Protein AF-A0A524IG02-F1 (afdb_monomer)

pLDDT: mean 80.08, std 17.56, range [27.5, 97.19]

Radius of gyration: 42.96 Å; Cα contacts (8 Å, |Δi|>4): 1198; chains: 1; bounding box: 116×84×116 Å

Nearest PDB structures (foldseek):
  4kkt-assembly4_D  TM=7.869E-01  e=1.785E-22  Borreliella burgdorferi B31
  4kkt-assembly1_A  TM=7.632E-01  e=1.785E-22  Borreliella burgdorferi B31
  4kkt-assembly3_C  TM=7.992E-01  e=8.407E-22  Borreliella burgdorferi B31
  4kkt-assembly2_B  TM=7.725E-01  e=1.578E-21  Borreliella burgdorferi B31
  4kks-assembly1_A  TM=6.791E-01  e=2.386E-22  Borreliella burgdorferi B31

Secondary structure (DSSP, 8-state):
--SHHHHHHHHHHHHHHHHHHHHHHTS-S------------------------------PPPHHHHHHHHHTS-HHHHHHHHTS-HHHHHHHHHHHHHHTT--TT--PEEEEEEE-EEEEEEEEEEEEEEEEES-EEEEE-SS-EEEEEE---TT-EE-TT-EEEEEE--BTTB----EEEE-SSSEEEEEE---TT-EE-TT-EEEEEE-GGGEEEEEEEEGGGGGG--TT-EEEEEETTEEEEEEEEEEEEEEEEEETTTTEEEEEEEESS--TTS-TT-EEEEEEEEEEEEEEEEEEGGG-EEETTEEEEEEE-TTSEEEEEEEEEEEEETTEEEEEES--TT-EEEEESGGG--TTEEEEEEEEEPP----S-PPPP-----------EEEEEEEEEEEESSEEEEE-SS-EEEEEE---TT-EE-TT-EEEEEE-PPTTS---EEEEE-SSSEEEEE----TT-EE-TT-EEEEEEPTT-EEEEEEEEGGGGGG--TT-EEEEEETTEEEEEEEEEEEEE-SS-BTTTTEEEEEEEESS--TT--TT-EEEEEEEEEE-

Structure (mmCIF, N/CA/C/O backbone):
data_AF-A0A524IG02-F1
#
_entry.id   AF-A0A524IG02-F1
#
loop_
_atom_site.group_PDB
_atom_site.id
_atom_site.type_symbol
_atom_site.label_atom_id
_atom_site.label_alt_id
_atom_site.label_comp_id
_atom_site.label_asym_id
_atom_site.label_entity_id
_atom_site.label_seq_id
_atom_site.pdbx_PDB_ins_code
_atom_site.Cartn_x
_atom_site.Cartn_y
_atom_site.Cartn_z
_atom_site.occupancy
_atom_site.B_iso_or_equiv
_atom_site.auth_seq_id
_atom_site.auth_comp_id
_atom_site.auth_asym_id
_atom_site.auth_atom_id
_atom_site.pdbx_PDB_model_num
ATOM 1 N N . MET A 1 1 ? -34.977 -57.320 29.137 1.00 54.84 1 MET A N 1
ATOM 2 C CA . MET A 1 1 ? -34.868 -56.283 28.085 1.00 54.84 1 MET A CA 1
ATOM 3 C C . MET A 1 1 ? -36.194 -55.590 27.698 1.00 54.84 1 MET A C 1
ATOM 5 O O . MET A 1 1 ? -36.155 -54.731 26.836 1.00 54.84 1 MET A O 1
ATOM 9 N N . ASN A 1 2 ? -37.345 -55.853 28.354 1.00 52.81 2 ASN A N 1
ATOM 10 C CA . ASN A 1 2 ? -38.668 -55.323 27.931 1.00 52.81 2 ASN A CA 1
ATOM 11 C C . ASN A 1 2 ? -39.308 -54.227 28.821 1.00 52.81 2 ASN A C 1
ATOM 13 O O . ASN A 1 2 ? -40.378 -53.728 28.482 1.00 52.81 2 ASN A O 1
ATOM 17 N N . LYS A 1 3 ? -38.699 -53.829 29.952 1.00 51.84 3 LYS A N 1
ATOM 18 C CA . LYS A 1 3 ? -39.249 -52.766 30.830 1.00 51.84 3 LYS A CA 1
ATOM 19 C C . LYS A 1 3 ? -38.700 -51.365 30.525 1.00 51.84 3 LYS A C 1
ATOM 21 O O . LYS A 1 3 ? -39.456 -50.405 30.579 1.00 51.84 3 LYS A O 1
ATOM 26 N N . VAL A 1 4 ? -37.431 -51.254 30.130 1.00 56.94 4 VAL A N 1
ATOM 27 C CA . VAL A 1 4 ? -36.786 -49.961 29.819 1.00 56.94 4 VAL A CA 1
ATOM 28 C C . VAL A 1 4 ? -37.304 -49.379 28.497 1.00 56.94 4 VAL A C 1
ATOM 30 O O . VAL A 1 4 ? -37.600 -48.193 28.422 1.00 56.94 4 VAL A O 1
ATOM 33 N N . ILE A 1 5 ? -37.542 -50.230 27.493 1.00 57.06 5 ILE A N 1
ATOM 34 C CA . ILE A 1 5 ? -38.122 -49.818 26.204 1.00 57.06 5 ILE A CA 1
ATOM 35 C C . ILE A 1 5 ? -39.575 -49.343 26.379 1.00 57.06 5 ILE A C 1
ATOM 37 O O . ILE A 1 5 ? -39.963 -48.350 25.775 1.00 57.06 5 ILE A O 1
ATOM 41 N N . LYS A 1 6 ? -40.361 -49.968 27.272 1.00 48.19 6 LYS A N 1
ATOM 42 C CA . LYS A 1 6 ? -41.717 -49.491 27.588 1.00 48.19 6 LYS A CA 1
ATOM 43 C C . LYS A 1 6 ? -41.705 -48.093 28.211 1.00 48.19 6 LYS A C 1
ATOM 45 O O . LYS A 1 6 ? -42.504 -47.274 27.798 1.00 48.19 6 LYS A O 1
ATOM 50 N N . ILE A 1 7 ? -40.788 -47.785 29.130 1.00 53.97 7 ILE A N 1
ATOM 51 C CA . ILE A 1 7 ? -40.727 -46.464 29.789 1.00 53.97 7 ILE A CA 1
ATOM 52 C C . ILE A 1 7 ? -40.320 -45.354 28.804 1.00 53.97 7 ILE A C 1
ATOM 54 O O . ILE A 1 7 ? -40.906 -44.274 28.827 1.00 53.97 7 ILE A O 1
ATOM 58 N N . ILE A 1 8 ? -39.375 -45.631 27.899 1.00 53.78 8 ILE A N 1
ATOM 59 C CA . ILE A 1 8 ? -38.921 -44.660 26.889 1.00 53.78 8 ILE A CA 1
ATOM 60 C C . ILE A 1 8 ? -40.020 -44.395 25.845 1.00 53.78 8 ILE A C 1
ATOM 62 O O . ILE A 1 8 ? -40.235 -43.248 25.457 1.00 53.78 8 ILE A O 1
ATOM 66 N N . VAL A 1 9 ? -40.772 -45.426 25.443 1.00 52.00 9 VAL A N 1
ATOM 67 C CA . VAL A 1 9 ? -41.886 -45.274 24.493 1.00 52.00 9 VAL A CA 1
ATOM 68 C C . VAL A 1 9 ? -43.066 -44.524 25.125 1.00 52.00 9 VAL A C 1
ATOM 70 O O . VAL A 1 9 ? -43.644 -43.665 24.464 1.00 52.00 9 VAL A O 1
ATOM 73 N N . THR A 1 10 ? -43.391 -44.748 26.405 1.00 46.41 10 THR A N 1
ATOM 74 C CA . THR A 1 10 ? -44.465 -43.991 27.079 1.00 46.41 10 THR A CA 1
ATOM 75 C C . THR A 1 10 ? -44.081 -42.525 27.317 1.00 46.41 10 THR A C 1
ATOM 77 O O . THR A 1 10 ? -44.927 -41.648 27.168 1.00 46.41 10 THR A O 1
ATOM 80 N N . ALA A 1 11 ? -42.809 -42.227 27.614 1.00 41.47 11 ALA A N 1
ATOM 81 C CA . ALA A 1 11 ? -42.331 -40.850 27.779 1.00 41.47 11 ALA A CA 1
ATOM 82 C C . ALA A 1 11 ? -42.350 -40.051 26.458 1.00 41.47 11 ALA A C 1
ATOM 84 O O . ALA A 1 11 ? -42.726 -38.878 26.452 1.00 41.47 11 ALA A O 1
ATOM 85 N N . ALA A 1 12 ? -42.029 -40.691 25.327 1.00 46.38 12 ALA A N 1
ATOM 86 C CA . ALA A 1 12 ? -42.098 -40.065 24.004 1.00 46.38 12 ALA A CA 1
ATOM 87 C C . ALA A 1 12 ? -43.545 -39.783 23.548 1.00 46.38 12 ALA A C 1
ATOM 89 O O . ALA A 1 12 ? -43.807 -38.771 22.897 1.00 46.38 12 ALA A O 1
ATOM 90 N N . LEU A 1 13 ? -44.501 -40.637 23.933 1.00 42.88 13 LEU A N 1
ATOM 91 C CA . LEU A 1 13 ? -45.917 -40.494 23.570 1.00 42.88 13 LEU A CA 1
ATOM 92 C C . LEU A 1 13 ? -46.615 -39.374 24.361 1.00 42.88 13 LEU A C 1
ATOM 94 O O . LEU A 1 13 ? -47.456 -38.664 23.813 1.00 42.88 13 LEU A O 1
ATOM 98 N N . VAL A 1 14 ? -46.214 -39.155 25.619 1.00 43.94 14 VAL A N 1
ATOM 99 C CA . VAL A 1 14 ? -46.712 -38.044 26.452 1.00 43.94 14 VAL 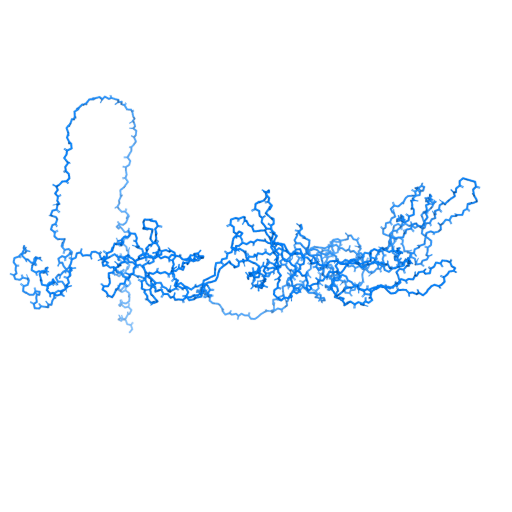A CA 1
ATOM 100 C C . VAL A 1 14 ? -46.130 -36.701 25.994 1.00 43.94 14 VAL A C 1
ATOM 102 O O . VAL A 1 14 ? -46.861 -35.716 25.924 1.00 43.94 14 VAL A O 1
ATOM 105 N N . ALA A 1 15 ? -44.856 -36.657 25.586 1.00 42.50 15 ALA A N 1
ATOM 106 C CA . ALA A 1 15 ? -44.241 -35.444 25.038 1.00 42.50 15 ALA A CA 1
ATOM 107 C C . ALA A 1 15 ? -44.858 -35.022 23.687 1.00 42.50 15 ALA A C 1
ATOM 109 O O . ALA A 1 15 ? -45.062 -33.832 23.445 1.00 42.50 15 ALA A O 1
ATOM 110 N N . GLY A 1 16 ? -45.226 -35.986 22.834 1.00 42.34 16 GLY A N 1
ATOM 111 C CA . GLY A 1 16 ? -45.920 -35.720 21.569 1.00 42.34 16 GLY A CA 1
ATOM 112 C C . GLY A 1 16 ? -47.349 -35.190 21.745 1.00 42.34 16 GLY A C 1
ATOM 113 O O . GLY A 1 16 ? -47.775 -34.317 20.991 1.00 42.34 16 GLY A O 1
ATOM 114 N N . LEU A 1 17 ? -48.075 -35.654 22.770 1.00 41.69 17 LEU A N 1
ATOM 115 C CA . LEU A 1 17 ? -49.445 -35.207 23.050 1.00 41.69 17 LEU A CA 1
ATOM 116 C C . LEU A 1 17 ? -49.491 -33.758 23.576 1.00 41.69 17 LEU A C 1
ATOM 118 O O . LEU A 1 17 ? -50.403 -33.006 23.241 1.00 41.69 17 LEU A O 1
ATOM 122 N N . VAL A 1 18 ? -48.478 -33.349 24.349 1.00 41.75 18 VAL A N 1
ATOM 123 C CA . VAL A 1 18 ? -48.339 -31.974 24.866 1.00 41.75 18 VAL A CA 1
ATOM 124 C C . VAL A 1 18 ? -47.966 -30.993 23.749 1.00 41.75 18 VAL A C 1
ATOM 126 O O . VAL A 1 18 ? -48.476 -29.875 23.723 1.00 41.75 18 VAL A O 1
ATOM 129 N N . LEU A 1 19 ? -47.155 -31.420 22.773 1.00 43.25 19 LEU A N 1
ATOM 130 C CA . LEU A 1 19 ? -46.816 -30.589 21.615 1.00 43.25 19 LEU A CA 1
ATOM 131 C C . LEU A 1 19 ? -48.013 -30.398 20.662 1.00 43.25 19 LEU A C 1
ATOM 133 O O . LEU A 1 19 ? -48.190 -29.316 20.105 1.00 43.25 19 LEU A O 1
ATOM 137 N N . LEU A 1 20 ? -48.869 -31.418 20.517 1.00 39.84 20 LEU A N 1
ATOM 138 C CA . LEU A 1 20 ? -50.079 -31.345 19.691 1.00 39.84 20 LEU A CA 1
ATOM 139 C C . LEU A 1 20 ? -51.137 -30.402 20.300 1.00 39.84 20 LEU A C 1
ATOM 141 O O . LEU A 1 20 ? -51.817 -29.688 19.566 1.00 39.84 20 LEU A O 1
ATOM 145 N N . LEU A 1 21 ? -51.243 -30.342 21.634 1.00 37.69 21 LEU A N 1
ATOM 146 C CA . LEU A 1 21 ? -52.198 -29.468 22.330 1.00 37.69 21 LEU A CA 1
ATOM 147 C C . LEU A 1 21 ? -51.840 -27.974 22.198 1.00 37.69 21 LEU A C 1
ATOM 149 O O . LEU A 1 21 ? -52.728 -27.129 22.103 1.00 37.69 21 LEU A O 1
ATOM 153 N N . ILE A 1 22 ? -50.543 -27.648 22.139 1.00 44.50 22 ILE A N 1
ATOM 154 C CA . ILE A 1 22 ? -50.043 -26.268 21.997 1.00 44.50 22 ILE A CA 1
ATOM 155 C C . ILE A 1 22 ? -50.264 -25.738 20.570 1.00 44.50 22 ILE A C 1
ATOM 157 O O . ILE A 1 22 ? -50.596 -24.567 20.395 1.00 44.50 22 ILE A O 1
ATOM 161 N N . VAL A 1 23 ? -50.170 -26.599 19.550 1.00 43.31 23 VAL A N 1
ATOM 162 C CA . VAL A 1 23 ? -50.431 -26.218 18.147 1.00 43.31 23 VAL A CA 1
ATOM 163 C C . VAL A 1 23 ? -51.931 -26.032 17.875 1.00 43.31 23 VAL A C 1
ATOM 165 O O . VAL A 1 23 ? -52.312 -25.155 17.103 1.00 43.31 23 VAL A O 1
ATOM 168 N N . VAL A 1 24 ? -52.805 -26.787 18.550 1.00 40.56 24 VAL A N 1
ATOM 169 C CA . VAL A 1 24 ? -54.268 -26.636 18.418 1.00 40.56 24 VAL A CA 1
ATOM 170 C C . VAL A 1 24 ? -54.777 -25.342 19.076 1.00 40.56 24 VAL A C 1
ATOM 172 O O . VAL A 1 24 ? -55.717 -24.733 18.568 1.00 40.56 24 VAL A O 1
ATOM 175 N N . LEU A 1 25 ? -54.121 -24.861 20.139 1.00 39.50 25 LEU A N 1
ATOM 176 C CA . LEU A 1 25 ? -54.490 -23.614 20.827 1.00 39.50 25 LEU A CA 1
ATOM 177 C C . LEU A 1 25 ? -54.057 -22.333 20.092 1.00 39.50 25 LEU A C 1
ATOM 179 O O . LEU A 1 25 ? -54.632 -21.279 20.343 1.00 39.50 25 LEU A O 1
ATOM 183 N N . GLN A 1 26 ? -53.104 -22.405 19.157 1.00 42.31 26 GLN A N 1
ATOM 184 C CA . GLN A 1 26 ? -52.695 -21.242 18.353 1.00 42.31 26 GLN A CA 1
ATOM 185 C C . GLN A 1 26 ? -53.489 -21.071 17.045 1.00 42.31 26 GLN A C 1
ATOM 187 O O . GLN A 1 26 ? -53.363 -20.033 16.401 1.00 42.31 26 GLN A O 1
ATOM 192 N N . ASN A 1 27 ? -54.340 -22.037 16.670 1.00 39.91 27 ASN A N 1
ATOM 193 C CA . ASN A 1 27 ? -55.064 -22.038 15.389 1.00 39.91 27 ASN A CA 1
ATOM 194 C C . ASN A 1 27 ? -56.574 -21.731 15.479 1.00 39.91 27 ASN A C 1
ATOM 196 O O . ASN A 1 27 ? -57.254 -21.740 14.453 1.00 39.91 27 ASN A O 1
ATOM 200 N N . PHE A 1 28 ? -57.115 -21.414 16.662 1.00 38.50 28 PHE A N 1
ATOM 201 C CA . PHE A 1 28 ? -58.506 -20.966 16.823 1.00 38.50 28 PHE A CA 1
ATOM 202 C C . PHE A 1 28 ? -58.568 -19.520 17.328 1.00 38.50 28 PHE A C 1
ATOM 204 O O . PHE A 1 28 ? -58.472 -19.251 18.520 1.00 38.50 28 PHE A O 1
ATOM 211 N N . GLY A 1 29 ? -58.740 -18.590 16.383 1.00 30.97 29 GLY A N 1
ATOM 212 C CA . GLY A 1 29 ? -58.821 -17.149 16.642 1.00 30.97 29 GLY A CA 1
ATOM 213 C C . GLY A 1 29 ? -59.316 -16.295 15.465 1.00 30.97 29 GLY A C 1
ATOM 214 O O . GLY A 1 29 ? -58.802 -15.207 15.270 1.00 30.97 29 GLY A O 1
ATOM 215 N N . ILE A 1 30 ? -60.307 -16.810 14.720 1.00 33.66 30 ILE A N 1
ATOM 216 C CA . ILE A 1 30 ? -61.397 -16.108 13.995 1.00 33.66 30 ILE A CA 1
ATOM 217 C C . ILE A 1 30 ? -61.074 -15.252 12.739 1.00 33.66 30 ILE A C 1
ATOM 219 O O . ILE A 1 30 ? -60.432 -14.209 12.780 1.00 33.66 30 ILE A O 1
ATOM 223 N N . VAL A 1 31 ? -61.692 -15.676 11.624 1.00 29.69 31 VAL A N 1
ATOM 224 C CA . VAL A 1 31 ? -61.914 -14.975 10.342 1.00 29.69 31 VAL A CA 1
ATOM 225 C C . VAL A 1 31 ? -63.370 -14.479 10.260 1.00 29.69 31 VAL A C 1
ATOM 227 O O . VAL A 1 31 ? -64.271 -15.200 10.682 1.00 29.69 31 VAL A O 1
ATOM 230 N N . GLY A 1 32 ? -63.608 -13.327 9.608 1.00 30.48 32 GLY A N 1
ATOM 231 C CA . GLY A 1 32 ? -64.877 -12.992 8.922 1.00 30.48 32 GLY A CA 1
ATOM 232 C C . GLY A 1 32 ? -65.153 -11.480 8.806 1.00 30.48 32 GLY A C 1
ATOM 233 O O . GLY A 1 32 ? -65.531 -10.867 9.791 1.00 30.48 32 GLY A O 1
ATOM 234 N N . SER A 1 33 ? -64.813 -10.817 7.686 1.00 28.45 33 SER A N 1
ATOM 235 C CA . SER A 1 33 ? -65.688 -10.494 6.521 1.00 28.45 33 SER A CA 1
ATOM 236 C C . SER A 1 33 ? -66.769 -9.431 6.829 1.00 28.45 33 SER A C 1
ATOM 238 O O . SER A 1 33 ? -67.648 -9.673 7.639 1.00 28.45 33 SER A O 1
ATOM 240 N N . GLY A 1 34 ? -66.733 -8.216 6.263 1.00 29.17 34 GLY A N 1
ATOM 241 C CA . GLY A 1 34 ? -67.264 -7.907 4.925 1.00 29.17 34 GLY A CA 1
ATOM 242 C C . GLY A 1 34 ? -67.560 -6.398 4.736 1.00 29.17 34 GLY A C 1
ATOM 243 O O . GLY A 1 34 ? -67.530 -5.624 5.684 1.00 29.17 34 GLY A O 1
ATOM 244 N N . ALA A 1 35 ? -67.781 -5.984 3.485 1.00 30.70 35 ALA A N 1
ATOM 245 C CA . ALA A 1 35 ? -67.516 -4.653 2.920 1.00 30.70 35 ALA A CA 1
ATOM 246 C C . ALA A 1 35 ? -68.664 -3.600 2.898 1.00 30.70 35 ALA A C 1
ATOM 248 O O . ALA A 1 35 ? -69.833 -3.948 3.014 1.00 30.70 35 ALA A O 1
ATOM 249 N N . LYS A 1 36 ? -68.264 -2.362 2.515 1.00 30.73 36 LYS A N 1
ATOM 250 C CA . LYS A 1 36 ? -68.979 -1.231 1.844 1.00 30.73 36 LYS A CA 1
ATOM 251 C C . LYS A 1 36 ? -69.595 -0.087 2.680 1.00 30.73 36 LYS A C 1
ATOM 253 O O . LYS A 1 36 ? -70.507 -0.295 3.463 1.00 30.73 36 LYS A O 1
ATOM 258 N N . GLY A 1 37 ? -69.237 1.146 2.273 1.00 27.97 37 GLY A N 1
ATOM 259 C CA . GLY A 1 37 ? -70.159 2.293 2.157 1.00 27.97 37 GLY A CA 1
ATOM 260 C C . GLY A 1 37 ? -69.860 3.523 3.032 1.00 27.97 37 GLY A C 1
ATOM 261 O O . GLY A 1 37 ? -69.889 3.438 4.249 1.00 27.97 37 GLY A O 1
ATOM 262 N N . ALA A 1 38 ? -69.650 4.683 2.403 1.00 30.56 38 ALA A N 1
ATOM 263 C CA . ALA A 1 38 ? -69.699 6.026 3.011 1.00 30.56 38 ALA A CA 1
ATOM 264 C C . ALA A 1 38 ? -70.919 6.806 2.446 1.00 30.56 38 ALA A C 1
ATOM 266 O O . ALA A 1 38 ? -71.468 6.353 1.440 1.00 30.56 38 ALA A O 1
ATOM 267 N N . PRO A 1 39 ? -71.205 8.059 2.871 1.00 53.50 39 PRO A N 1
ATOM 268 C CA . PRO A 1 39 ? -71.681 8.577 4.170 1.00 53.50 39 PRO A CA 1
ATOM 269 C C . PRO A 1 39 ? -73.112 9.204 4.017 1.00 53.50 39 PRO A C 1
ATOM 271 O O . PRO A 1 39 ? -73.711 9.011 2.958 1.00 53.50 39 PRO A O 1
ATOM 274 N N . PRO A 1 40 ? -73.708 9.945 4.994 1.00 43.72 40 PRO A N 1
ATOM 275 C CA . PRO A 1 40 ? -73.444 11.395 5.125 1.00 43.72 40 PRO A CA 1
ATOM 276 C C . PRO A 1 40 ? -73.619 12.014 6.548 1.00 43.72 40 PRO A C 1
ATOM 278 O O . PRO A 1 40 ? -73.865 11.340 7.540 1.00 43.72 40 PRO A O 1
ATOM 281 N N . ARG A 1 41 ? -73.431 13.345 6.585 1.00 32.44 41 ARG A N 1
ATOM 282 C CA . ARG A 1 41 ? -73.424 14.348 7.679 1.00 32.44 41 ARG A CA 1
ATOM 283 C C . ARG A 1 41 ? -74.704 14.482 8.541 1.00 32.44 41 ARG A C 1
ATOM 285 O O . ARG A 1 41 ? -75.802 14.329 8.024 1.00 32.44 41 ARG A O 1
ATOM 292 N N . GLY A 1 42 ? -74.525 15.013 9.765 1.00 30.66 42 GLY A N 1
ATOM 293 C CA . GLY A 1 42 ? -75.527 15.719 10.606 1.00 30.66 42 GLY A CA 1
ATOM 294 C C . GLY A 1 42 ? -75.105 15.738 12.093 1.00 30.66 42 GLY A C 1
ATOM 295 O O . GLY A 1 42 ? -75.071 14.680 12.696 1.00 30.66 42 GLY A O 1
ATOM 296 N N . VAL A 1 43 ? -74.442 16.781 12.617 1.00 30.52 43 VAL A N 1
ATOM 297 C CA . VAL A 1 43 ? -74.943 17.978 13.352 1.00 30.52 43 VAL A CA 1
ATOM 298 C C . VAL A 1 43 ? -75.562 17.722 14.748 1.00 30.52 43 VAL A C 1
ATOM 300 O O . VAL A 1 43 ? -76.587 17.063 14.858 1.00 30.52 43 VAL A O 1
ATOM 303 N N . SER A 1 44 ? -75.003 18.445 15.743 1.00 30.39 44 SER A N 1
ATOM 304 C CA . SER A 1 44 ? -75.528 18.835 17.082 1.00 30.39 44 SER A CA 1
ATOM 305 C C . SER A 1 44 ? -75.556 17.764 18.186 1.00 30.39 44 SER A C 1
ATOM 307 O O . SER A 1 44 ? -75.765 16.602 17.887 1.00 30.39 44 SER A O 1
ATOM 309 N N . GLN A 1 45 ? -75.396 18.043 19.484 1.00 28.62 45 GLN A N 1
ATOM 310 C CA . GLN A 1 45 ? -74.958 19.179 20.317 1.00 28.62 45 GLN A CA 1
ATOM 311 C C . GLN A 1 45 ? -74.906 18.640 21.768 1.00 28.62 45 GLN A C 1
ATOM 313 O O . GLN A 1 45 ? -75.669 17.736 22.090 1.00 28.62 45 GLN A O 1
ATOM 318 N N . GLY A 1 46 ? -74.107 19.267 22.642 1.00 28.56 46 GLY A N 1
ATOM 319 C CA . GLY A 1 46 ? -74.163 19.088 24.104 1.00 28.56 46 GLY A CA 1
ATOM 320 C C . GLY A 1 46 ? -73.325 17.906 24.596 1.00 28.56 46 GLY A C 1
ATOM 321 O O . GLY A 1 46 ? -73.384 16.825 24.037 1.00 28.56 46 GLY A O 1
ATOM 322 N N . GLY A 1 47 ? -72.477 18.015 25.604 1.00 27.75 47 GLY A N 1
ATOM 323 C CA . GLY A 1 47 ? -72.252 19.034 26.612 1.00 27.75 47 GLY A CA 1
ATOM 324 C C . GLY A 1 47 ? -71.558 18.323 27.777 1.00 27.75 47 GLY A C 1
ATOM 325 O O . GLY A 1 47 ? -71.670 17.110 27.910 1.00 27.75 47 GLY A O 1
ATOM 326 N N . GLU A 1 48 ? -70.895 19.111 28.617 1.00 28.73 48 GLU A N 1
ATOM 327 C CA . GLU A 1 48 ? -70.633 18.785 30.023 1.00 28.73 48 GLU A CA 1
ATOM 328 C C . GLU A 1 48 ? -69.328 18.039 30.386 1.00 28.73 48 GLU A C 1
ATOM 330 O O . GLU A 1 48 ? -69.146 16.846 30.182 1.00 28.73 48 GLU A O 1
ATOM 335 N N . ALA A 1 49 ? -68.452 18.847 30.994 1.00 27.59 49 ALA A N 1
ATOM 336 C CA . ALA A 1 49 ? -67.642 18.583 32.183 1.00 27.59 49 ALA A CA 1
ATOM 337 C C . ALA A 1 49 ? -66.572 17.475 32.165 1.00 27.59 49 ALA A C 1
ATOM 339 O O . ALA A 1 49 ? -66.831 16.277 32.130 1.00 27.59 49 ALA A O 1
ATOM 340 N N . ALA A 1 50 ? -65.332 17.923 32.370 1.00 38.34 50 ALA A N 1
ATOM 341 C CA . ALA A 1 50 ? -64.294 17.123 33.002 1.00 38.34 50 ALA A CA 1
ATOM 342 C C . ALA A 1 50 ? -64.654 16.818 34.471 1.00 38.34 50 ALA A C 1
ATOM 344 O O . ALA A 1 50 ? -65.145 17.707 35.169 1.00 38.34 50 ALA A O 1
ATOM 345 N N . PRO A 1 51 ? -64.283 15.628 34.964 1.00 33.09 51 PRO A N 1
ATOM 346 C CA . PRO A 1 51 ? -63.737 15.465 36.306 1.00 33.09 51 PRO A CA 1
ATOM 347 C C . PRO A 1 51 ? -62.310 14.897 36.194 1.00 33.09 51 PRO A C 1
ATOM 349 O O . PRO A 1 51 ? -62.015 14.011 35.395 1.00 33.09 51 PRO A O 1
ATOM 352 N N . ASP A 1 52 ? -61.324 15.582 36.758 1.00 27.50 52 ASP A N 1
ATOM 353 C CA . ASP A 1 52 ? -60.853 15.352 38.128 1.00 27.50 52 ASP A CA 1
ATOM 354 C C . ASP A 1 52 ? -60.317 13.922 38.322 1.00 27.50 52 ASP A C 1
ATOM 356 O O . ASP A 1 52 ? -61.055 12.959 38.518 1.00 27.50 52 ASP A O 1
ATOM 360 N N . LYS A 1 53 ? -58.990 13.786 38.210 1.00 34.25 53 LYS A N 1
ATOM 361 C CA . LYS A 1 53 ? -58.252 12.568 38.552 1.00 34.25 53 LYS A CA 1
ATOM 362 C C . LYS A 1 53 ? -57.813 12.672 40.007 1.00 34.25 53 LYS A C 1
ATOM 364 O O . LYS A 1 53 ? -56.665 13.013 40.283 1.00 34.25 53 LYS A O 1
ATOM 369 N N . THR A 1 54 ? -58.717 12.347 40.920 1.00 32.41 54 THR A N 1
ATOM 370 C CA . THR A 1 54 ? -58.402 12.118 42.333 1.00 32.41 54 THR A CA 1
ATOM 371 C C . THR A 1 54 ? -59.169 10.900 42.864 1.00 32.41 54 THR A C 1
ATOM 373 O O . THR A 1 54 ? -60.280 11.027 43.352 1.00 32.41 54 THR A O 1
ATOM 376 N N . ALA A 1 55 ? -58.571 9.705 42.752 1.00 29.91 55 ALA A N 1
ATOM 377 C CA . ALA A 1 55 ? -58.642 8.597 43.725 1.00 29.91 55 ALA A CA 1
ATOM 378 C C . ALA A 1 55 ? -57.895 7.352 43.185 1.00 29.91 55 ALA A C 1
ATOM 380 O O . ALA A 1 55 ? -57.995 7.061 41.993 1.00 29.91 55 ALA A O 1
ATOM 381 N N . PRO A 1 56 ? -57.144 6.619 44.028 1.00 36.88 56 PRO A N 1
ATOM 382 C CA . PRO A 1 56 ? -56.531 5.345 43.673 1.00 36.88 56 PRO A CA 1
ATOM 383 C C . PRO A 1 56 ? -57.550 4.205 43.816 1.00 36.88 56 PRO A C 1
ATOM 385 O O . PRO A 1 56 ? -58.145 4.037 44.881 1.00 36.88 56 PRO A O 1
ATOM 388 N N . ASP A 1 57 ? -57.723 3.401 42.767 1.00 31.97 57 ASP A N 1
ATOM 389 C CA . ASP A 1 57 ? -58.485 2.156 42.853 1.00 31.97 57 ASP A CA 1
ATOM 390 C C . ASP A 1 57 ? -57.748 1.152 43.748 1.00 31.97 57 ASP A C 1
ATOM 392 O O . ASP A 1 57 ? -56.633 0.703 43.469 1.00 31.97 57 ASP A O 1
ATOM 396 N N . SER A 1 58 ? -58.416 0.796 44.841 1.00 39.03 58 SER A N 1
ATOM 397 C CA . SER A 1 58 ? -58.100 -0.285 45.763 1.00 39.03 58 SER A CA 1
ATOM 398 C C . SER A 1 58 ? -58.302 -1.651 45.095 1.00 39.03 58 SER A C 1
ATOM 400 O O . SER A 1 58 ? -59.273 -2.358 45.375 1.00 39.03 58 SER A O 1
ATOM 402 N N . ALA A 1 59 ? -57.395 -2.045 44.204 1.00 39.28 59 ALA A N 1
ATOM 403 C CA . ALA A 1 59 ? -57.278 -3.445 43.816 1.00 39.28 59 ALA A CA 1
ATOM 404 C C . ALA A 1 59 ? -56.623 -4.209 44.978 1.00 39.28 59 ALA A C 1
ATOM 406 O O . ALA A 1 59 ? -55.455 -3.990 45.297 1.00 39.28 59 ALA A O 1
ATOM 407 N N . GLY A 1 60 ? -57.391 -5.074 45.647 1.00 42.91 60 GLY A N 1
ATOM 408 C CA . GLY A 1 60 ? -56.835 -6.026 46.609 1.00 42.91 60 GLY A CA 1
ATOM 409 C C . GLY A 1 60 ? -55.760 -6.916 45.960 1.00 42.91 60 GLY A C 1
ATOM 410 O O . GLY A 1 60 ? -55.743 -7.059 44.733 1.00 42.91 60 GLY A O 1
ATOM 411 N N . PRO A 1 61 ? -54.856 -7.509 46.761 1.00 54.78 61 PRO A N 1
ATOM 412 C CA . PRO A 1 61 ? -53.741 -8.299 46.251 1.00 54.78 61 PRO A CA 1
ATOM 413 C C . PRO A 1 61 ? -54.242 -9.454 45.381 1.00 54.78 61 PRO A C 1
ATOM 415 O O . PRO A 1 61 ? -55.233 -10.118 45.690 1.00 54.78 61 PRO A O 1
ATOM 418 N N . THR A 1 62 ? -53.548 -9.703 44.277 1.00 59.34 62 THR A N 1
ATOM 419 C CA . THR A 1 62 ? -53.910 -10.774 43.351 1.00 59.34 62 THR A CA 1
ATOM 420 C C . THR A 1 62 ? -53.720 -12.148 44.016 1.00 59.34 62 THR A C 1
ATOM 422 O O . THR A 1 62 ? -52.805 -12.333 44.824 1.00 59.34 62 THR A O 1
ATOM 425 N N . PRO A 1 63 ? -54.512 -13.179 43.655 1.00 58.38 63 PRO A N 1
ATOM 426 C CA . PRO A 1 63 ? -54.355 -14.531 44.209 1.00 58.38 63 PRO A CA 1
ATOM 427 C C . PRO A 1 63 ? -52.942 -15.113 44.048 1.00 58.38 63 PRO A C 1
ATOM 429 O O . PRO A 1 63 ? -52.514 -15.946 44.843 1.00 58.38 63 PRO A O 1
ATOM 432 N N . LYS A 1 64 ? -52.197 -14.657 43.035 1.00 60.38 64 LYS A N 1
ATOM 433 C CA . LYS A 1 64 ? -50.810 -15.057 42.787 1.00 60.38 64 LYS A CA 1
ATOM 434 C C . LYS A 1 64 ? -49.840 -14.460 43.816 1.00 60.38 64 LYS A C 1
ATOM 436 O O . LYS A 1 64 ? -48.991 -15.184 44.329 1.00 60.38 64 LYS A O 1
ATOM 441 N N . GLU A 1 65 ? -50.020 -13.189 44.176 1.00 58.25 65 GLU A N 1
ATOM 442 C CA . GLU A 1 65 ? -49.229 -12.507 45.210 1.00 58.25 65 GLU A CA 1
ATOM 443 C C . GLU A 1 65 ? -49.460 -13.119 46.597 1.00 58.25 65 GLU A C 1
ATOM 445 O O . GLU A 1 65 ? -48.513 -13.262 47.368 1.00 58.25 65 GLU A O 1
ATOM 450 N N . MET A 1 66 ? -50.687 -13.566 46.896 1.00 59.81 66 MET A N 1
ATOM 451 C CA . MET A 1 66 ? -50.986 -14.271 48.150 1.00 59.81 66 MET A CA 1
ATOM 452 C C . MET A 1 66 ? -50.232 -15.602 48.266 1.00 59.81 66 MET A C 1
ATOM 454 O O . MET A 1 66 ? -49.714 -15.935 49.333 1.00 59.81 66 MET A O 1
ATOM 458 N N . ILE A 1 67 ? -50.145 -16.365 47.171 1.00 65.75 67 ILE A N 1
ATOM 459 C CA . ILE A 1 67 ? -49.461 -17.666 47.148 1.00 65.75 67 ILE A CA 1
ATOM 460 C C . ILE A 1 67 ? -47.946 -17.486 47.296 1.00 65.75 67 ILE A C 1
ATOM 462 O O . ILE A 1 67 ? -47.323 -18.203 48.080 1.00 65.75 67 ILE A O 1
ATOM 466 N N . GLU A 1 68 ? -47.356 -16.527 46.580 1.00 63.91 68 GLU A N 1
ATOM 467 C CA . GLU A 1 68 ? -45.917 -16.236 46.653 1.00 63.91 68 GLU A CA 1
ATOM 468 C C . GLU A 1 68 ? -45.517 -15.711 48.042 1.00 63.91 68 GLU A C 1
ATOM 470 O O . GLU A 1 68 ? -44.538 -16.183 48.620 1.00 63.91 68 GLU A O 1
ATOM 475 N N . ALA A 1 69 ? -46.318 -14.821 48.639 1.00 63.78 69 ALA A N 1
ATOM 476 C CA . ALA A 1 69 ? -46.077 -14.300 49.985 1.00 63.78 69 ALA A CA 1
ATOM 477 C C . ALA A 1 69 ? -46.187 -15.385 51.072 1.00 63.78 69 ALA A C 1
ATOM 479 O O . ALA A 1 69 ? -45.358 -15.456 51.980 1.00 63.78 69 ALA A O 1
ATOM 480 N N . PHE A 1 70 ? -47.174 -16.280 50.963 1.00 69.69 70 PHE A N 1
ATOM 481 C CA . PHE A 1 70 ? -47.383 -17.360 51.931 1.00 69.69 70 PHE A CA 1
ATOM 482 C C . PHE A 1 70 ? -46.249 -18.402 51.916 1.00 69.69 70 PHE A C 1
ATOM 484 O O . PHE A 1 70 ? -45.911 -18.986 52.948 1.00 69.69 70 PHE A O 1
ATOM 491 N N . GLN A 1 71 ? -45.605 -18.616 50.763 1.00 73.25 71 GLN A N 1
ATOM 492 C CA . GLN A 1 71 ? -44.457 -19.521 50.631 1.00 73.25 71 GLN A CA 1
ATOM 493 C C . GLN A 1 71 ? -43.171 -18.987 51.279 1.00 73.25 71 GLN A C 1
ATOM 495 O O . GLN A 1 71 ? -42.271 -19.775 51.568 1.00 73.25 71 GLN A O 1
ATOM 500 N N . LEU A 1 72 ? -43.077 -17.690 51.570 1.00 70.31 72 LEU A N 1
ATOM 501 C CA . LEU A 1 72 ? -41.908 -17.099 52.232 1.00 70.31 72 LEU A CA 1
ATOM 502 C C . LEU A 1 72 ? -41.938 -17.257 53.763 1.00 70.31 72 LEU A C 1
ATOM 504 O O . LEU A 1 72 ? -40.916 -17.082 54.422 1.00 70.31 72 LEU A O 1
ATOM 508 N N . LEU A 1 73 ? -43.080 -17.647 54.336 1.00 75.06 73 LEU A N 1
ATOM 509 C CA . LEU A 1 73 ? -43.233 -17.879 55.772 1.00 75.06 73 LEU A CA 1
ATOM 510 C C . LEU A 1 73 ? -42.618 -19.215 56.217 1.00 75.06 73 LEU A C 1
ATOM 512 O O . LEU A 1 73 ? -42.675 -20.215 55.494 1.00 75.06 73 LEU A O 1
ATOM 516 N N . LYS A 1 74 ? -42.090 -19.251 57.447 1.00 80.06 74 LYS A N 1
ATOM 517 C CA . LYS A 1 74 ? -41.649 -20.487 58.114 1.00 80.06 74 LYS A CA 1
ATOM 518 C C . LYS A 1 74 ? -42.850 -21.414 58.414 1.00 80.06 74 LYS A C 1
ATOM 520 O O . LYS A 1 74 ? -43.975 -20.919 58.499 1.00 80.06 74 LYS A O 1
ATOM 525 N N . PRO A 1 75 ? -42.656 -22.741 58.561 1.00 75.50 75 PRO A N 1
ATOM 526 C CA . PRO A 1 75 ? -43.757 -23.702 58.719 1.00 75.50 75 PRO A CA 1
ATOM 527 C C . PRO A 1 75 ? -44.709 -23.395 59.887 1.00 75.50 75 PRO A C 1
ATOM 529 O O . PRO A 1 75 ? -45.920 -23.484 59.724 1.00 75.50 75 PRO A O 1
ATOM 532 N N . ASP A 1 76 ? -44.161 -22.959 61.018 1.00 77.31 76 ASP A N 1
ATOM 533 C CA . ASP A 1 76 ? -44.871 -22.508 62.220 1.00 77.31 76 ASP A CA 1
ATOM 534 C C . ASP A 1 76 ? -45.742 -21.265 61.961 1.00 77.31 76 ASP A C 1
ATOM 536 O O . ASP A 1 76 ? -46.888 -21.194 62.397 1.00 77.31 76 ASP A O 1
ATOM 540 N N . GLN A 1 77 ? -45.236 -20.326 61.163 1.00 78.69 77 GLN A N 1
ATOM 541 C CA . GLN A 1 77 ? -45.926 -19.080 60.812 1.00 78.69 77 GLN A CA 1
ATOM 542 C C . GLN A 1 77 ? -47.049 -19.308 59.786 1.00 78.69 77 GLN A C 1
ATOM 544 O O . GLN A 1 77 ? -48.076 -18.630 59.803 1.00 78.69 77 GLN A O 1
ATOM 549 N N . ARG A 1 78 ? -46.886 -20.290 58.888 1.00 77.88 78 ARG A N 1
ATOM 550 C CA . ARG A 1 78 ? -47.920 -20.673 57.909 1.00 77.88 78 ARG A CA 1
ATOM 551 C C . ARG A 1 78 ? -49.161 -21.244 58.587 1.00 77.88 78 ARG A C 1
ATOM 553 O O . ARG A 1 78 ? -50.278 -20.944 58.164 1.00 77.88 78 ARG A O 1
ATOM 560 N N . GLU A 1 79 ? -48.969 -22.048 59.630 1.00 76.75 79 GLU A N 1
ATOM 561 C CA . GLU A 1 79 ? -50.073 -22.598 60.420 1.00 76.75 79 GLU A CA 1
ATOM 562 C C . GLU A 1 79 ? -50.827 -21.512 61.194 1.00 76.75 79 GLU A C 1
ATOM 564 O O . GLU A 1 79 ? -52.048 -21.588 61.334 1.00 76.75 79 GLU A O 1
ATOM 569 N N . GLU A 1 80 ? -50.119 -20.492 61.679 1.00 78.00 80 GLU A N 1
ATOM 570 C CA . GLU A 1 80 ? -50.708 -19.368 62.408 1.00 78.00 80 GLU A CA 1
ATOM 571 C C . GLU A 1 80 ? -51.543 -18.469 61.483 1.00 78.00 80 GLU A C 1
ATOM 573 O O . GLU A 1 80 ? -52.689 -18.147 61.794 1.00 78.00 80 GLU A O 1
ATOM 578 N N . VAL A 1 81 ? -51.037 -18.179 60.281 1.00 78.94 81 VAL A N 1
ATOM 579 C CA . VAL A 1 81 ? -51.760 -17.400 59.264 1.00 78.94 81 VAL A CA 1
ATOM 580 C C . VAL A 1 81 ? -52.974 -18.157 58.704 1.00 78.94 81 VAL A C 1
ATOM 582 O O . VAL A 1 81 ? -54.003 -17.543 58.431 1.00 78.94 81 VAL A O 1
ATOM 585 N N . GLN A 1 82 ? -52.925 -19.487 58.563 1.00 80.62 82 GLN A N 1
ATOM 586 C CA . GLN A 1 82 ? -54.080 -20.269 58.083 1.00 80.62 82 GLN A CA 1
ATOM 587 C C . GLN A 1 82 ? -55.289 -20.233 59.028 1.00 80.62 82 GLN A C 1
ATOM 589 O O . GLN A 1 82 ? -56.422 -20.376 58.561 1.00 80.62 82 GLN A O 1
ATOM 594 N N . LYS A 1 83 ? -55.067 -20.018 60.330 1.00 81.12 83 LYS A N 1
ATOM 595 C CA . LYS A 1 83 ? -56.129 -19.931 61.346 1.00 81.12 83 LYS A CA 1
ATOM 596 C C . LYS A 1 83 ? -56.871 -18.591 61.337 1.00 81.12 83 LYS A C 1
ATOM 598 O O . LYS A 1 83 ? -57.937 -18.505 61.940 1.00 81.12 83 LYS A O 1
ATOM 603 N N . LEU A 1 84 ? -56.338 -17.574 60.658 1.00 80.94 84 LEU A N 1
ATOM 604 C CA . LEU A 1 84 ? -56.965 -16.257 60.550 1.00 80.94 84 LEU A CA 1
ATOM 605 C C . LEU A 1 84 ? -58.082 -16.238 59.485 1.00 80.94 84 LEU A C 1
ATOM 607 O O . LEU A 1 84 ? -57.985 -16.975 58.491 1.00 80.94 84 LEU A O 1
ATOM 611 N N . PRO A 1 85 ? -59.115 -15.387 59.657 1.00 78.31 85 PRO A N 1
ATOM 612 C CA . PRO A 1 85 ? -60.105 -15.084 58.622 1.00 78.31 85 PRO A CA 1
ATOM 613 C C . PRO A 1 85 ? -59.434 -14.613 57.327 1.00 78.31 85 PRO A C 1
ATOM 615 O O . PRO A 1 85 ? -58.401 -13.951 57.373 1.00 78.31 85 PRO A O 1
ATOM 618 N N . GLU A 1 86 ? -60.014 -14.936 56.168 1.00 71.19 86 GLU A N 1
ATOM 619 C CA . GLU A 1 86 ? -59.400 -14.690 54.851 1.00 71.19 86 GLU A CA 1
ATOM 620 C C . GLU A 1 86 ? -59.009 -13.216 54.625 1.00 71.19 86 GLU A C 1
ATOM 622 O O . GLU A 1 86 ? -57.950 -12.940 54.063 1.00 71.19 86 GLU A O 1
ATOM 627 N N . GLU A 1 87 ? -59.795 -12.287 55.173 1.00 73.25 87 GLU A N 1
ATOM 628 C CA . GLU A 1 87 ? -59.574 -10.835 55.119 1.00 73.25 87 GLU A CA 1
ATOM 629 C C . GLU A 1 87 ? -58.367 -10.361 55.958 1.00 73.25 87 GLU A C 1
ATOM 631 O O . GLU A 1 87 ? -57.751 -9.342 55.648 1.00 73.25 87 GLU A O 1
ATOM 636 N N . GLU A 1 88 ? -57.970 -11.118 56.986 1.00 75.38 88 GLU A N 1
ATOM 637 C CA . GLU A 1 88 ? -56.883 -10.769 57.916 1.00 75.38 88 GLU A CA 1
ATOM 638 C C . GLU A 1 88 ? -55.552 -11.463 57.590 1.00 75.38 88 GLU A C 1
ATOM 640 O O . GLU A 1 88 ? -54.496 -11.091 58.113 1.00 75.38 88 GLU A O 1
ATOM 645 N N . ARG A 1 89 ? -55.567 -12.445 56.680 1.00 79.00 89 ARG A N 1
ATOM 646 C CA . ARG A 1 89 ? -54.369 -13.209 56.299 1.00 79.00 89 ARG A CA 1
ATOM 647 C C . ARG A 1 89 ? -53.309 -12.336 55.644 1.00 79.00 89 ARG A C 1
ATOM 649 O O . ARG A 1 89 ? -52.139 -12.438 55.995 1.00 79.00 89 ARG A O 1
ATOM 656 N N . MET A 1 90 ? -53.696 -11.463 54.717 1.00 68.81 90 MET A N 1
ATOM 657 C CA . MET A 1 90 ? -52.742 -10.616 53.992 1.00 68.81 90 MET A CA 1
ATOM 658 C C . MET A 1 90 ? -52.067 -9.549 54.866 1.00 68.81 90 MET A C 1
ATOM 660 O O . MET A 1 90 ? -50.839 -9.453 54.806 1.00 68.81 90 MET A O 1
ATOM 664 N N . PRO A 1 91 ? -52.793 -8.810 55.725 1.00 77.25 91 PRO A N 1
ATOM 665 C CA . PRO A 1 91 ? -52.173 -7.933 56.717 1.00 77.25 91 PRO A CA 1
ATOM 666 C C . PRO A 1 91 ? -51.201 -8.673 57.650 1.00 77.25 91 PRO A C 1
ATOM 668 O O . PRO A 1 91 ? -50.119 -8.164 57.946 1.00 77.25 91 PRO A O 1
ATOM 671 N N . ALA A 1 92 ? -51.543 -9.894 58.079 1.00 77.69 92 ALA A N 1
ATOM 672 C CA . ALA A 1 92 ? -50.679 -10.707 58.934 1.00 77.69 92 ALA A CA 1
ATOM 673 C C . ALA A 1 92 ? -49.406 -11.176 58.209 1.00 77.69 92 ALA A C 1
ATOM 675 O O . ALA A 1 92 ? -48.311 -11.047 58.754 1.00 77.69 92 ALA A O 1
ATOM 676 N N . ILE A 1 93 ? -49.524 -11.648 56.962 1.00 74.81 93 ILE A N 1
ATOM 677 C CA . ILE A 1 93 ? -48.376 -12.035 56.125 1.00 74.81 93 ILE A CA 1
ATOM 678 C C . ILE A 1 93 ? -47.453 -10.831 55.895 1.00 74.81 93 ILE A C 1
ATOM 680 O O . ILE A 1 93 ? -46.240 -10.953 56.056 1.00 74.81 93 ILE A O 1
ATOM 684 N N . GLN A 1 94 ? -48.010 -9.658 55.576 1.00 70.12 94 GLN A N 1
ATOM 685 C CA . GLN A 1 94 ? -47.234 -8.429 55.384 1.00 70.12 94 GLN A CA 1
ATOM 686 C C . GLN A 1 94 ? -46.480 -8.018 56.650 1.00 70.12 94 GLN A C 1
ATOM 688 O O . GLN A 1 94 ? -45.313 -7.645 56.563 1.00 70.12 94 GLN A O 1
ATOM 693 N N . LYS A 1 95 ? -47.111 -8.127 57.823 1.00 77.06 95 LYS A N 1
ATOM 694 C CA . LYS A 1 95 ? -46.479 -7.808 59.107 1.00 77.06 95 LYS A CA 1
ATOM 695 C C . LYS A 1 95 ? -45.343 -8.777 59.450 1.00 77.06 95 LYS A C 1
ATOM 697 O O . LYS A 1 95 ? -44.252 -8.331 59.784 1.00 77.06 95 LYS A O 1
ATOM 702 N N . ILE A 1 96 ? -45.568 -10.084 59.302 1.00 76.94 96 ILE A N 1
ATOM 703 C CA . ILE A 1 96 ? -44.551 -11.108 59.595 1.00 76.94 96 ILE A CA 1
ATOM 704 C C . ILE A 1 96 ? -43.350 -10.971 58.652 1.00 76.94 96 ILE A C 1
ATOM 706 O O . ILE A 1 96 ? -42.206 -11.135 59.070 1.00 76.94 96 ILE A O 1
ATOM 710 N N . LEU A 1 97 ? -43.596 -10.658 57.380 1.00 70.06 97 LEU A N 1
ATOM 711 C CA . LEU A 1 97 ? -42.530 -10.458 56.405 1.00 70.06 97 LEU A CA 1
ATOM 712 C C . LEU A 1 97 ? -41.789 -9.134 56.638 1.00 70.06 97 LEU A C 1
ATOM 714 O O . LEU A 1 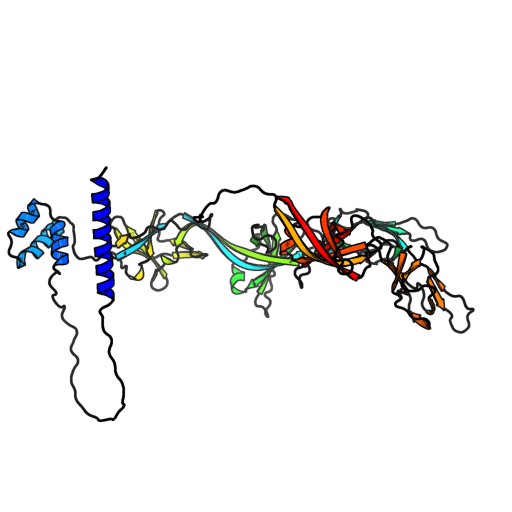97 ? -40.563 -9.123 56.554 1.00 70.06 97 LEU A O 1
ATOM 718 N N . ALA A 1 98 ? -42.480 -8.065 57.047 1.00 66.06 98 ALA A N 1
ATOM 719 C CA . ALA A 1 98 ? -41.848 -6.809 57.456 1.00 66.06 98 ALA A CA 1
ATOM 720 C C . ALA A 1 98 ? -40.937 -6.984 58.686 1.00 66.06 98 ALA A C 1
ATOM 722 O O . ALA A 1 98 ? -39.809 -6.492 58.677 1.00 66.06 98 ALA A O 1
ATOM 723 N N . ASP A 1 99 ? -41.368 -7.757 59.689 1.00 71.44 99 ASP A N 1
ATOM 724 C CA . ASP A 1 99 ? -40.558 -8.097 60.870 1.00 71.44 99 ASP A CA 1
ATOM 725 C C . ASP A 1 99 ? -39.336 -8.977 60.514 1.00 71.44 99 ASP A C 1
ATOM 727 O O . ASP A 1 99 ? -38.345 -9.006 61.245 1.00 71.44 99 ASP A O 1
ATOM 731 N N . GLN A 1 100 ? -39.371 -9.663 59.364 1.00 65.19 100 GLN A N 1
ATOM 732 C CA . GLN A 1 100 ? -38.254 -10.428 58.788 1.00 65.19 100 GLN A CA 1
ATOM 733 C C . GLN A 1 100 ? -37.400 -9.616 57.795 1.00 65.19 100 GLN A C 1
ATOM 735 O O . GLN A 1 100 ? -36.464 -10.160 57.208 1.00 65.19 100 GLN A O 1
ATOM 740 N N . GLY A 1 101 ? -37.702 -8.328 57.596 1.00 54.84 101 GLY A N 1
ATOM 741 C CA . GLY A 1 101 ? -37.003 -7.453 56.648 1.00 54.84 101 GLY A CA 1
ATOM 742 C C . GLY A 1 101 ? -37.353 -7.694 55.172 1.00 54.84 101 GLY A C 1
ATOM 743 O O . GLY A 1 101 ? -36.666 -7.181 54.290 1.00 54.84 101 GLY A O 1
ATOM 744 N N . ILE A 1 102 ? -38.409 -8.457 54.881 1.00 54.31 102 ILE A N 1
ATOM 745 C CA . ILE A 1 102 ? -38.873 -8.798 53.532 1.00 54.31 102 ILE A CA 1
ATOM 746 C C . ILE A 1 102 ? -40.053 -7.884 53.170 1.00 54.31 102 ILE A C 1
ATOM 748 O O . ILE A 1 102 ? -41.148 -8.008 53.714 1.00 54.31 102 ILE A O 1
ATOM 752 N N . THR A 1 103 ? -39.857 -6.967 52.221 1.00 54.75 103 THR A N 1
ATOM 753 C CA . THR A 1 103 ? -40.923 -6.092 51.700 1.00 54.75 103 THR A CA 1
ATOM 754 C C . THR A 1 103 ? -41.490 -6.655 50.394 1.00 54.75 103 THR A C 1
ATOM 756 O O . THR A 1 103 ? -40.826 -6.641 49.359 1.00 54.75 103 THR A O 1
ATOM 759 N N . LEU A 1 104 ? -42.732 -7.152 50.422 1.00 47.31 104 LEU A N 1
ATOM 760 C CA . LEU A 1 104 ? -43.464 -7.530 49.207 1.00 47.31 104 LEU A CA 1
ATOM 761 C C . LEU A 1 104 ? -43.936 -6.285 48.452 1.00 47.31 104 LEU A C 1
ATOM 763 O O . LEU A 1 104 ? -44.536 -5.394 49.047 1.00 47.31 104 LEU A O 1
ATOM 767 N N . GLY A 1 105 ? -43.703 -6.257 47.137 1.00 48.72 105 GLY A N 1
ATOM 768 C CA . GLY A 1 105 ? -44.274 -5.249 46.236 1.00 48.72 105 GLY A CA 1
ATOM 769 C C . GLY A 1 105 ? -43.289 -4.288 45.565 1.00 48.72 105 GLY A C 1
ATOM 770 O O . GLY A 1 105 ? -43.729 -3.439 44.796 1.00 48.72 105 GLY A O 1
ATOM 771 N N . LYS A 1 106 ? -41.969 -4.408 45.763 1.00 50.44 106 LYS A N 1
ATOM 772 C CA . LYS A 1 106 ? -41.014 -3.755 44.850 1.00 50.44 106 LYS A CA 1
ATOM 773 C C . LYS A 1 106 ? -40.714 -4.696 43.691 1.00 50.44 106 LYS A C 1
ATOM 775 O O . LYS A 1 106 ? -39.893 -5.600 43.814 1.00 50.44 106 LYS A O 1
ATOM 780 N N . THR A 1 107 ? -41.402 -4.503 42.571 1.00 56.66 107 THR A N 1
ATOM 781 C CA . THR A 1 107 ? -41.109 -5.175 41.302 1.00 56.66 107 THR A CA 1
ATOM 782 C C . THR A 1 107 ? -39.638 -4.927 40.958 1.00 56.66 107 THR A C 1
ATOM 784 O O . THR A 1 107 ? -39.264 -3.809 40.611 1.00 56.66 107 THR A O 1
ATOM 787 N N . ALA A 1 108 ? -38.782 -5.938 41.129 1.00 64.50 108 ALA A N 1
ATOM 788 C CA . ALA A 1 108 ? -37.353 -5.771 40.899 1.00 64.50 108 ALA A CA 1
ATOM 789 C C . ALA A 1 108 ? -37.099 -5.561 39.403 1.00 64.50 108 ALA A C 1
ATOM 791 O O . ALA A 1 108 ? -37.477 -6.392 38.572 1.00 64.50 108 ALA A O 1
ATOM 792 N N . VAL A 1 109 ? -36.469 -4.443 39.052 1.00 76.00 109 VAL A N 1
ATOM 793 C CA . VAL A 1 109 ? -36.209 -4.103 37.650 1.00 76.00 109 VAL A CA 1
ATOM 794 C C . VAL A 1 109 ? -35.084 -4.991 37.131 1.00 76.00 109 VAL A C 1
ATOM 796 O O . VAL A 1 109 ? -33.998 -5.041 37.705 1.00 76.00 109 VAL A O 1
ATOM 799 N N . ALA A 1 110 ? -35.347 -5.717 36.047 1.00 81.12 110 ALA A N 1
ATOM 800 C CA . ALA A 1 110 ? -34.362 -6.569 35.399 1.00 81.12 110 ALA A CA 1
ATOM 801 C C . ALA A 1 110 ? -33.276 -5.721 34.723 1.00 81.12 110 ALA A C 1
ATOM 803 O O . ALA A 1 110 ? -33.565 -4.958 33.800 1.00 81.12 110 ALA A O 1
ATOM 804 N N . VAL A 1 111 ? -32.023 -5.892 35.146 1.00 86.56 111 VAL A N 1
ATOM 805 C CA . VAL A 1 111 ? -30.882 -5.135 34.617 1.00 86.56 111 VAL A CA 1
ATOM 806 C C . VAL A 1 111 ? -29.746 -6.044 34.171 1.00 86.56 111 VAL A C 1
ATOM 808 O O . VAL A 1 111 ? -29.553 -7.153 34.675 1.00 86.56 111 VAL A O 1
ATOM 811 N N . SER A 1 112 ? -28.974 -5.551 33.206 1.00 88.88 112 SER A N 1
ATOM 812 C CA . SER A 1 112 ? -27.663 -6.106 32.862 1.00 88.88 112 SER A CA 1
ATOM 813 C C . SER A 1 112 ? -26.570 -5.226 33.442 1.00 88.88 112 SER A C 1
ATOM 815 O O . SER A 1 112 ? -26.714 -4.005 33.459 1.00 88.88 112 SER A O 1
ATOM 817 N N . VAL A 1 113 ? -25.473 -5.822 33.898 1.00 91.31 113 VAL A N 1
ATOM 818 C CA . VAL A 1 113 ? -24.414 -5.110 34.628 1.00 91.31 113 VAL A CA 1
ATOM 819 C C . VAL A 1 113 ? -23.039 -5.454 34.089 1.00 91.31 113 VAL A C 1
ATOM 821 O O . VAL A 1 113 ? -22.844 -6.530 33.533 1.00 91.31 113 VAL A O 1
ATOM 824 N N . THR A 1 114 ? -22.072 -4.567 34.279 1.00 91.75 114 THR A N 1
ATOM 825 C CA . THR A 1 114 ? -20.648 -4.869 34.101 1.00 91.75 114 THR A CA 1
ATOM 826 C C . THR A 1 114 ? -19.863 -4.329 35.282 1.00 91.75 114 THR A C 1
ATOM 828 O O . THR A 1 114 ? -20.271 -3.347 35.901 1.00 91.75 114 THR A O 1
ATOM 831 N N . LYS A 1 115 ? -18.720 -4.947 35.580 1.00 91.38 115 LYS A N 1
ATOM 832 C CA . LYS A 1 115 ? -17.768 -4.367 36.527 1.00 91.38 115 LYS A CA 1
ATOM 833 C C . LYS A 1 115 ? -16.929 -3.2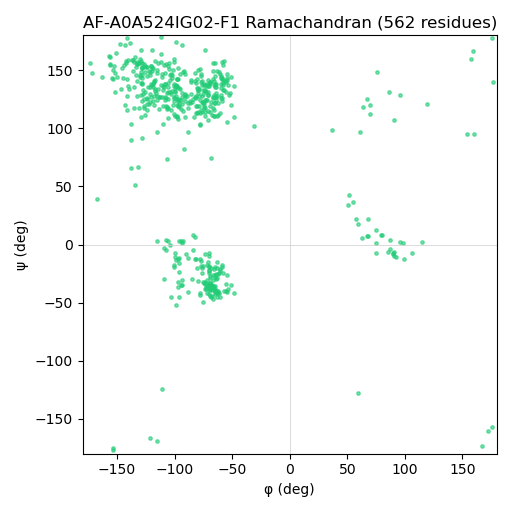96 35.846 1.00 91.38 115 LYS A C 1
ATOM 835 O O . LYS A 1 115 ? -16.558 -3.456 34.680 1.00 91.38 115 LYS A O 1
ATOM 840 N N . VAL A 1 116 ? -16.640 -2.230 36.582 1.00 90.94 116 VAL A N 1
ATOM 841 C CA . VAL A 1 116 ? -15.727 -1.175 36.152 1.00 90.94 116 VAL A CA 1
ATOM 842 C C . VAL A 1 116 ? -14.297 -1.631 36.412 1.00 90.94 116 VAL A C 1
ATOM 844 O O . VAL A 1 116 ? -13.948 -2.002 37.533 1.00 90.94 116 VAL A O 1
ATOM 847 N N . GLU A 1 117 ? -13.466 -1.598 35.378 1.00 89.50 117 GLU A N 1
ATOM 848 C CA . GLU A 1 117 ? -12.037 -1.890 35.471 1.00 89.50 117 GLU A CA 1
ATOM 849 C C . GLU A 1 117 ? -11.230 -0.678 35.007 1.00 89.50 117 GLU A C 1
ATOM 851 O O . GLU A 1 117 ? -11.693 0.137 34.202 1.00 89.50 117 GLU A O 1
ATOM 856 N N . THR A 1 118 ? -10.010 -0.566 35.527 1.00 87.88 118 THR A N 1
ATOM 857 C CA . THR A 1 118 ? -9.032 0.384 35.011 1.00 87.88 118 THR A CA 1
ATOM 858 C C . THR A 1 118 ? -8.350 -0.208 33.784 1.00 87.88 118 THR A C 1
ATOM 860 O O . THR A 1 118 ? -8.010 -1.391 33.742 1.00 87.88 118 THR A O 1
ATOM 863 N N . GLY A 1 119 ? -8.141 0.617 32.767 1.00 87.94 119 GLY A N 1
ATOM 864 C CA . GLY A 1 119 ? -7.507 0.195 31.529 1.00 87.94 119 GLY A CA 1
ATOM 865 C C . GLY A 1 119 ? -6.809 1.336 30.814 1.00 87.94 119 GLY A C 1
ATOM 866 O O . GLY A 1 119 ? -6.701 2.454 31.312 1.00 87.94 119 GLY A O 1
ATOM 867 N N . GLU A 1 120 ? -6.298 1.036 29.632 1.00 88.56 120 GLU A N 1
ATOM 868 C CA . GLU A 1 120 ? -5.763 2.040 28.724 1.00 88.56 120 GLU A CA 1
ATOM 869 C C . GLU A 1 120 ? -6.819 2.368 27.675 1.00 88.56 120 GLU A C 1
ATOM 871 O O . GLU A 1 120 ? -7.445 1.459 27.135 1.00 88.56 120 GLU A O 1
ATOM 876 N N . ILE A 1 121 ? -7.002 3.652 27.374 1.00 89.50 121 ILE A N 1
ATOM 877 C CA . ILE A 1 121 ? -7.873 4.113 26.294 1.00 89.50 121 ILE A CA 1
ATOM 878 C C . ILE A 1 121 ? -7.145 5.151 25.448 1.00 89.50 121 ILE A C 1
ATOM 880 O O . ILE A 1 121 ? -6.568 6.116 25.956 1.00 89.50 121 ILE A O 1
ATOM 884 N N . ARG A 1 122 ? -7.142 4.915 24.134 1.00 90.38 122 ARG A N 1
ATOM 885 C CA . ARG A 1 122 ? -6.487 5.771 23.144 1.00 90.38 122 ARG A CA 1
ATOM 886 C C . ARG A 1 122 ? -7.540 6.407 22.259 1.00 90.38 122 ARG A C 1
ATOM 888 O O . ARG A 1 122 ? -8.238 5.703 21.536 1.00 90.38 122 ARG A O 1
ATOM 895 N N . ASP A 1 123 ? -7.625 7.726 22.306 1.00 92.06 123 ASP A N 1
ATOM 896 C CA . ASP A 1 123 ? -8.401 8.495 21.345 1.00 92.06 123 ASP A CA 1
ATOM 897 C C . ASP A 1 123 ? -7.637 8.574 20.021 1.00 92.06 123 ASP A C 1
ATOM 899 O O . ASP A 1 123 ? -6.405 8.699 20.005 1.00 92.06 123 ASP A O 1
ATOM 903 N N . TYR A 1 124 ? -8.356 8.473 18.907 1.00 94.06 124 TYR A N 1
ATOM 904 C CA . TYR A 1 124 ? -7.742 8.496 17.592 1.00 94.06 124 TYR A CA 1
ATOM 905 C C . TYR A 1 124 ? -8.667 9.028 16.504 1.00 94.06 124 TYR A C 1
ATOM 907 O O . TYR A 1 124 ? -9.889 8.887 16.537 1.00 94.06 124 TYR A O 1
ATOM 915 N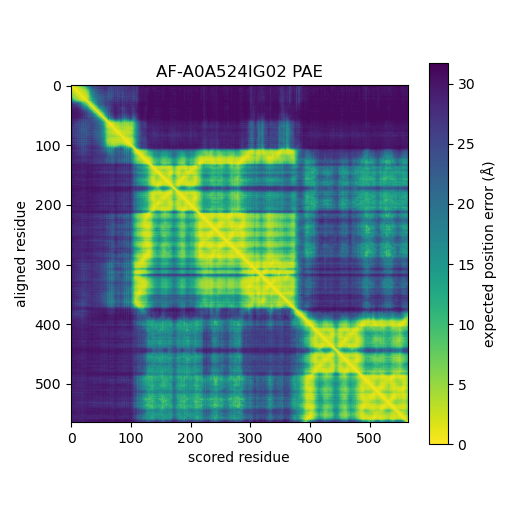 N . ILE A 1 125 ? -8.049 9.583 15.466 1.00 94.31 125 ILE A N 1
ATOM 916 C CA . ILE A 1 125 ? -8.733 10.038 14.257 1.00 94.31 125 ILE A CA 1
ATOM 917 C C . ILE A 1 125 ? -8.360 9.101 13.113 1.00 94.31 125 ILE A C 1
ATOM 919 O O . ILE A 1 125 ? -7.185 8.794 12.904 1.00 94.31 125 ILE A O 1
ATOM 923 N N . LYS A 1 126 ? -9.363 8.662 12.349 1.00 95.31 126 LYS A N 1
ATOM 924 C CA . LYS A 1 126 ? -9.151 7.913 11.106 1.00 95.31 126 LYS A CA 1
ATOM 925 C C . LYS A 1 126 ? -8.928 8.892 9.961 1.00 95.31 126 LYS A C 1
ATOM 927 O O . LYS A 1 126 ? -9.788 9.727 9.689 1.00 95.31 126 LYS A O 1
ATOM 932 N N . LEU A 1 127 ? -7.791 8.768 9.297 1.00 96.00 127 LEU A N 1
ATOM 933 C CA . LEU A 1 127 ? -7.400 9.570 8.147 1.00 96.00 127 LEU A CA 1
ATOM 934 C C . LEU A 1 127 ? -6.954 8.650 7.013 1.00 96.00 127 LEU A C 1
ATOM 936 O O . LEU A 1 127 ? -6.706 7.459 7.202 1.00 96.00 127 LEU A O 1
ATOM 940 N N . ASN A 1 128 ? -6.819 9.239 5.836 1.00 95.50 128 ASN A N 1
ATOM 941 C CA . ASN A 1 128 ? -6.189 8.613 4.690 1.00 95.50 128 ASN A CA 1
ATOM 942 C C . ASN A 1 128 ? -4.980 9.451 4.273 1.00 95.50 128 ASN A C 1
ATOM 944 O O . ASN A 1 128 ? -4.976 10.669 4.476 1.00 95.50 128 ASN A O 1
ATOM 948 N N . GLY A 1 129 ? -3.980 8.817 3.668 1.00 94.75 129 GLY A N 1
ATOM 949 C CA . GLY A 1 129 ? -2.820 9.530 3.147 1.00 94.75 129 GLY A CA 1
ATOM 950 C C . GLY A 1 129 ? -2.086 8.784 2.047 1.00 94.75 129 GLY A C 1
ATOM 951 O O . GLY A 1 129 ? -2.222 7.571 1.898 1.00 94.75 129 GLY A O 1
ATOM 952 N N . ASP A 1 130 ? -1.270 9.523 1.308 1.00 93.94 130 ASP A N 1
ATOM 953 C CA . ASP A 1 130 ? -0.448 9.010 0.217 1.00 93.94 130 ASP A CA 1
ATOM 954 C C . ASP A 1 130 ? 0.990 8.818 0.690 1.00 93.94 130 ASP A C 1
ATOM 956 O O . ASP A 1 130 ? 1.562 9.698 1.341 1.00 93.94 130 ASP A O 1
ATOM 960 N N . VAL A 1 131 ? 1.607 7.698 0.323 1.00 91.94 131 VAL A N 1
ATOM 961 C CA . VAL A 1 131 ? 3.043 7.498 0.521 1.00 91.94 131 VAL A CA 1
ATOM 962 C C . VAL A 1 131 ? 3.794 8.244 -0.575 1.00 91.94 131 VAL A C 1
ATOM 964 O O . VAL A 1 131 ? 3.662 7.945 -1.760 1.00 91.94 131 VAL A O 1
ATOM 967 N N . ILE A 1 132 ? 4.617 9.203 -0.178 1.00 88.56 132 ILE A N 1
ATOM 968 C CA . ILE A 1 132 ? 5.497 9.976 -1.047 1.00 88.56 132 ILE A CA 1
ATOM 969 C C . ILE A 1 132 ? 6.960 9.615 -0.773 1.00 88.56 132 ILE A C 1
ATOM 971 O O . ILE A 1 132 ? 7.366 9.374 0.365 1.00 88.56 132 ILE A O 1
ATOM 975 N N . SER A 1 133 ? 7.778 9.600 -1.820 1.00 81.31 133 SER A N 1
ATOM 976 C CA . SER A 1 133 ? 9.230 9.443 -1.701 1.00 81.31 133 SER A CA 1
ATOM 977 C C . SER A 1 133 ? 9.862 10.810 -1.418 1.00 81.31 133 SER A C 1
ATOM 979 O O . SER A 1 133 ? 9.658 11.742 -2.194 1.00 81.31 133 SER A O 1
ATOM 981 N N . LYS A 1 134 ? 10.646 10.965 -0.338 1.00 72.88 134 LYS A N 1
ATOM 982 C CA . LYS A 1 134 ? 11.267 12.264 0.011 1.00 72.88 134 LYS A CA 1
ATOM 983 C C . LYS A 1 134 ? 12.371 12.690 -0.966 1.00 72.88 134 LYS A C 1
ATOM 985 O O . LYS A 1 134 ? 12.660 13.879 -1.065 1.00 72.88 134 LYS A O 1
ATOM 990 N N . LYS A 1 135 ? 13.041 11.743 -1.635 1.00 73.25 135 LYS A N 1
ATOM 991 C CA . LYS A 1 135 ? 14.165 12.013 -2.550 1.00 73.25 135 LYS A CA 1
ATOM 992 C C . LYS A 1 135 ? 14.110 11.104 -3.774 1.00 73.25 135 LYS A C 1
ATOM 994 O O . LYS A 1 135 ? 14.297 9.894 -3.642 1.00 73.25 135 LYS A O 1
ATOM 999 N N . ASN A 1 136 ? 13.920 11.726 -4.932 1.00 77.88 136 ASN A N 1
ATOM 1000 C CA . ASN A 1 136 ? 14.189 11.157 -6.247 1.00 77.88 136 ASN A CA 1
ATOM 1001 C C . ASN A 1 136 ? 15.362 11.935 -6.854 1.00 77.88 136 ASN A C 1
ATOM 1003 O O . ASN A 1 136 ? 15.322 13.168 -6.878 1.00 77.88 136 ASN A O 1
ATOM 1007 N N . VAL A 1 137 ? 16.410 11.240 -7.287 1.00 86.25 137 VAL A N 1
ATOM 1008 C CA . VAL A 1 137 ? 17.571 11.861 -7.934 1.00 86.25 137 VAL A CA 1
ATOM 1009 C C . VAL A 1 137 ? 17.752 11.246 -9.310 1.00 86.25 137 VAL A C 1
ATOM 1011 O O . VAL A 1 137 ? 17.970 10.040 -9.431 1.00 86.25 137 VAL A O 1
ATOM 1014 N N . ASP A 1 138 ? 17.694 12.090 -10.336 1.00 89.94 138 ASP A N 1
ATOM 1015 C CA . ASP A 1 138 ? 18.054 11.695 -11.691 1.00 89.94 138 ASP A CA 1
ATOM 1016 C C . ASP A 1 138 ? 19.584 11.613 -11.801 1.00 89.94 138 ASP A C 1
ATOM 1018 O O . ASP A 1 138 ? 20.311 12.568 -11.524 1.00 89.94 138 ASP A O 1
ATOM 1022 N N . ILE A 1 139 ? 20.072 10.440 -12.194 1.00 90.50 139 ILE A N 1
ATOM 1023 C CA . ILE A 1 139 ? 21.454 10.208 -12.593 1.00 90.50 139 ILE A CA 1
ATOM 1024 C C . ILE A 1 139 ? 21.589 10.745 -14.010 1.00 90.50 139 ILE A C 1
ATOM 1026 O O . ILE A 1 139 ? 20.993 10.201 -14.939 1.00 90.50 139 ILE A O 1
ATOM 1030 N N . VAL A 1 140 ? 22.372 11.804 -14.174 1.00 92.62 140 VAL A N 1
ATOM 1031 C CA . VAL A 1 140 ? 22.640 12.422 -15.474 1.00 92.62 140 VAL A CA 1
ATOM 1032 C C . VAL A 1 140 ? 24.034 12.069 -15.971 1.00 92.62 140 VAL A C 1
ATOM 1034 O O . VAL A 1 140 ? 24.927 11.758 -15.184 1.00 92.62 140 VAL A O 1
ATOM 1037 N N . SER A 1 141 ? 24.219 12.138 -17.284 1.00 89.88 141 SER A N 1
ATOM 1038 C CA . SER A 1 141 ? 25.537 12.025 -17.892 1.00 89.88 141 SER A CA 1
ATOM 1039 C C . SER A 1 141 ? 26.386 13.265 -17.611 1.00 89.88 141 SER A C 1
ATOM 1041 O O . SER A 1 141 ? 25.917 14.391 -17.777 1.00 89.88 141 SER A O 1
ATOM 1043 N N . ASP A 1 142 ? 27.652 13.079 -17.257 1.00 87.75 142 ASP A N 1
ATOM 1044 C CA . ASP A 1 142 ? 28.642 14.153 -17.124 1.00 87.75 142 ASP A CA 1
ATOM 1045 C C . ASP A 1 142 ? 29.376 14.457 -18.444 1.00 87.75 142 ASP A C 1
ATOM 1047 O O . ASP A 1 142 ? 30.053 15.480 -18.558 1.00 87.75 142 ASP A O 1
ATOM 1051 N N . ARG A 1 143 ? 29.224 13.598 -19.461 1.00 87.44 143 ARG A N 1
ATOM 1052 C CA . ARG A 1 143 ? 29.862 13.726 -20.779 1.00 87.44 143 ARG A CA 1
ATOM 1053 C C . ARG A 1 143 ? 28.938 13.330 -21.926 1.00 87.44 143 ARG A C 1
ATOM 1055 O O . ARG A 1 143 ? 27.969 12.599 -21.750 1.00 87.44 143 ARG A O 1
ATOM 1062 N N . SER A 1 144 ? 29.252 13.808 -23.124 1.00 86.94 144 SER A N 1
ATOM 1063 C CA . SER A 1 144 ? 28.622 13.306 -24.347 1.00 86.94 144 SER A CA 1
ATOM 1064 C C . SER A 1 144 ? 29.371 12.070 -24.848 1.00 86.94 144 SER A C 1
ATOM 1066 O O . SER A 1 144 ? 30.599 12.050 -24.789 1.00 86.94 144 SER A O 1
ATOM 1068 N N . GLY A 1 145 ? 28.659 11.058 -25.336 1.00 87.56 145 GLY A N 1
ATOM 1069 C CA . GLY A 1 145 ? 29.267 9.827 -25.842 1.00 87.56 145 GLY A CA 1
ATOM 1070 C C . GLY A 1 145 ? 28.263 8.698 -26.043 1.00 87.56 145 GLY A C 1
ATOM 1071 O O . GLY A 1 145 ? 27.058 8.893 -25.892 1.00 87.56 145 GLY A O 1
ATOM 1072 N N . VAL A 1 146 ? 28.761 7.508 -26.372 1.00 86.38 146 VAL A N 1
ATOM 1073 C CA . VAL A 1 146 ? 27.937 6.303 -26.546 1.00 86.38 146 VAL A CA 1
ATOM 1074 C C . VAL A 1 146 ? 28.015 5.440 -25.290 1.00 86.38 146 VAL A C 1
ATOM 1076 O O . VAL A 1 146 ? 29.101 5.195 -24.770 1.00 86.38 146 VAL A O 1
ATOM 1079 N N . ILE A 1 147 ? 26.874 4.947 -24.808 1.00 89.00 147 ILE A N 1
ATOM 1080 C CA . ILE A 1 147 ? 26.818 4.002 -23.685 1.00 89.00 147 ILE A CA 1
ATOM 1081 C C . ILE A 1 147 ? 27.434 2.667 -24.131 1.00 89.00 147 ILE A C 1
ATOM 1083 O O . ILE A 1 147 ? 26.857 1.966 -24.963 1.00 89.00 147 ILE A O 1
ATOM 1087 N N . THR A 1 148 ? 28.588 2.291 -23.585 1.00 87.19 148 THR A N 1
ATOM 1088 C CA . THR A 1 148 ? 29.277 1.022 -23.893 1.00 87.19 148 THR A CA 1
ATOM 1089 C C . THR A 1 148 ? 28.977 -0.081 -22.889 1.00 87.19 148 THR A C 1
ATOM 1091 O O . THR A 1 148 ? 29.066 -1.258 -23.237 1.00 87.19 148 THR A O 1
ATOM 1094 N N . GLY A 1 149 ? 28.579 0.283 -21.670 1.00 85.31 149 GLY A N 1
ATOM 1095 C CA . GLY A 1 149 ? 28.244 -0.652 -20.602 1.00 85.31 149 GLY A CA 1
ATOM 1096 C C . GLY A 1 149 ? 27.098 -0.135 -19.744 1.00 85.31 149 GLY A C 1
ATOM 1097 O O . GLY A 1 149 ? 26.991 1.064 -19.494 1.00 85.31 149 GLY A O 1
ATOM 1098 N N . LEU A 1 150 ? 26.237 -1.046 -19.298 1.00 88.31 150 LEU A N 1
ATOM 1099 C CA . LEU A 1 150 ? 25.124 -0.755 -18.403 1.00 88.31 150 LEU A CA 1
ATOM 1100 C C . LEU A 1 150 ? 24.959 -1.928 -17.436 1.00 88.31 150 LEU A C 1
ATOM 1102 O O . LEU A 1 150 ? 24.771 -3.062 -17.875 1.00 88.31 150 LEU A O 1
ATOM 1106 N N . TRP A 1 151 ? 25.076 -1.667 -16.134 1.00 85.12 151 TRP A N 1
ATOM 1107 C CA . TRP A 1 151 ? 25.168 -2.719 -15.107 1.00 85.12 151 TRP A CA 1
ATOM 1108 C C . TRP A 1 151 ? 23.993 -2.750 -14.130 1.00 85.12 151 TRP A C 1
ATOM 1110 O O . TRP A 1 151 ? 23.991 -3.554 -13.194 1.00 85.12 151 TRP A O 1
ATOM 1120 N N . MET A 1 152 ? 22.996 -1.892 -14.340 1.00 85.75 152 MET A N 1
ATOM 1121 C CA . MET A 1 152 ? 21.845 -1.756 -13.455 1.00 85.75 152 MET A CA 1
ATOM 1122 C C . MET A 1 152 ? 20.536 -1.963 -14.201 1.00 85.75 152 MET A C 1
ATOM 1124 O O . MET A 1 152 ? 20.385 -1.529 -15.339 1.00 85.75 152 MET A O 1
ATOM 1128 N N . ASP A 1 153 ? 19.587 -2.569 -13.496 1.00 83.31 153 ASP A N 1
ATOM 1129 C CA . ASP A 1 153 ? 18.207 -2.766 -13.921 1.00 83.31 153 ASP A CA 1
ATOM 1130 C C . ASP A 1 153 ? 17.279 -2.008 -12.956 1.00 83.31 153 ASP A C 1
ATOM 1132 O O . ASP A 1 153 ? 17.646 -1.717 -11.811 1.00 83.31 153 ASP A O 1
ATOM 1136 N N . ILE A 1 154 ? 16.064 -1.685 -13.396 1.00 85.00 154 ILE A N 1
ATOM 1137 C CA . ILE A 1 154 ? 15.045 -1.078 -12.526 1.00 85.00 154 ILE A CA 1
ATOM 1138 C C . ILE A 1 154 ? 14.717 -2.046 -11.372 1.00 85.00 154 ILE A C 1
ATOM 1140 O O . ILE A 1 154 ? 14.840 -3.262 -11.484 1.00 85.00 154 ILE A O 1
ATOM 1144 N N . GLY A 1 155 ? 14.369 -1.520 -10.199 1.00 78.31 155 GLY A N 1
ATOM 1145 C CA . GLY A 1 155 ? 14.130 -2.316 -8.992 1.00 78.31 155 GLY A CA 1
ATOM 1146 C C . GLY A 1 155 ? 15.403 -2.842 -8.315 1.00 78.31 155 GLY A C 1
ATOM 1147 O O . GLY A 1 155 ? 15.329 -3.355 -7.195 1.00 78.31 155 GLY A O 1
ATOM 1148 N N . ARG A 1 156 ? 16.586 -2.684 -8.929 1.00 84.31 156 ARG A N 1
ATOM 1149 C CA . ARG A 1 156 ? 17.867 -3.029 -8.305 1.00 84.31 156 ARG A CA 1
ATOM 1150 C C . ARG A 1 156 ? 18.254 -2.000 -7.243 1.00 84.31 156 ARG A C 1
ATOM 1152 O O . ARG A 1 156 ? 18.124 -0.791 -7.448 1.00 84.31 156 ARG A O 1
ATOM 1159 N N . LYS A 1 157 ? 18.757 -2.493 -6.108 1.00 85.19 157 LYS A N 1
ATOM 1160 C CA . LYS A 1 157 ? 19.356 -1.659 -5.059 1.00 85.19 157 LYS A CA 1
ATOM 1161 C C . LYS A 1 157 ? 20.752 -1.211 -5.483 1.00 85.19 157 LYS A C 1
ATOM 1163 O O . LYS A 1 157 ? 21.522 -2.022 -5.992 1.00 85.19 157 LYS A O 1
ATOM 1168 N N . VAL A 1 158 ? 21.056 0.055 -5.231 1.00 88.94 158 VAL A N 1
ATOM 1169 C CA . VAL A 1 158 ? 22.359 0.675 -5.482 1.00 88.94 158 VAL A CA 1
ATOM 1170 C C . VAL A 1 158 ? 22.817 1.417 -4.237 1.00 88.94 158 VAL A C 1
ATOM 1172 O O . VAL A 1 158 ? 22.006 1.999 -3.511 1.00 88.94 158 VAL A O 1
ATOM 1175 N N . VAL A 1 159 ? 24.116 1.395 -3.987 1.00 90.69 159 VAL A N 1
ATOM 1176 C CA . VAL A 1 159 ? 24.785 2.211 -2.977 1.00 90.69 159 VAL A CA 1
ATOM 1177 C C . VAL A 1 159 ? 25.370 3.440 -3.664 1.00 90.69 159 VAL A C 1
ATOM 1179 O O . VAL A 1 159 ? 25.674 3.422 -4.857 1.00 90.69 159 VAL A O 1
ATOM 1182 N N . LYS A 1 160 ? 25.503 4.543 -2.923 1.00 89.81 160 LYS A N 1
ATOM 1183 C CA . LYS A 1 160 ? 26.246 5.709 -3.404 1.00 89.81 160 LYS A CA 1
ATOM 1184 C C . LYS A 1 160 ? 27.608 5.271 -3.970 1.00 89.81 160 LYS A C 1
ATOM 1186 O O . LYS A 1 160 ? 28.303 4.471 -3.355 1.00 89.81 160 LYS A O 1
ATOM 1191 N N . ASP A 1 161 ? 27.963 5.842 -5.116 1.00 91.44 161 ASP A N 1
ATOM 1192 C CA . ASP A 1 161 ? 29.174 5.588 -5.900 1.00 91.44 161 ASP A CA 1
ATOM 1193 C C . ASP A 1 161 ? 29.210 4.263 -6.692 1.00 91.44 161 ASP A C 1
ATOM 1195 O O . ASP A 1 161 ? 30.177 4.036 -7.429 1.00 91.44 161 ASP A O 1
ATOM 1199 N N . ASP A 1 162 ? 28.151 3.442 -6.645 1.00 93.38 162 ASP A N 1
ATOM 1200 C CA . ASP A 1 162 ? 28.014 2.272 -7.523 1.00 93.38 162 ASP A CA 1
ATOM 1201 C C . ASP A 1 162 ? 28.010 2.687 -8.997 1.00 93.38 162 ASP A C 1
ATOM 1203 O O . ASP A 1 162 ? 27.362 3.660 -9.386 1.00 93.38 162 ASP A O 1
ATOM 1207 N N . VAL A 1 163 ? 28.717 1.926 -9.833 1.00 92.50 163 VAL A N 1
ATOM 1208 C CA . VAL A 1 163 ? 28.813 2.184 -11.274 1.00 92.50 163 VAL A CA 1
ATOM 1209 C C . VAL A 1 163 ? 27.523 1.751 -11.967 1.00 92.50 163 VAL A C 1
ATOM 1211 O O . VAL A 1 163 ? 27.124 0.591 -11.899 1.00 92.50 163 VAL A O 1
ATOM 1214 N N . ILE A 1 164 ? 26.891 2.689 -12.664 1.00 91.06 164 ILE A N 1
ATOM 1215 C CA . ILE A 1 164 ? 25.602 2.504 -13.335 1.00 91.06 164 ILE A CA 1
ATOM 1216 C C . ILE A 1 164 ? 25.815 2.227 -14.818 1.00 91.06 164 ILE A C 1
ATOM 1218 O O . ILE A 1 164 ? 25.315 1.229 -15.340 1.00 91.06 164 ILE A O 1
ATOM 1222 N N . ALA A 1 165 ? 26.585 3.094 -15.475 1.00 91.00 165 ALA A N 1
ATOM 1223 C CA . ALA A 1 165 ? 26.843 3.048 -16.906 1.00 91.00 165 ALA A CA 1
ATOM 1224 C C . ALA A 1 165 ? 28.290 3.438 -17.228 1.00 91.00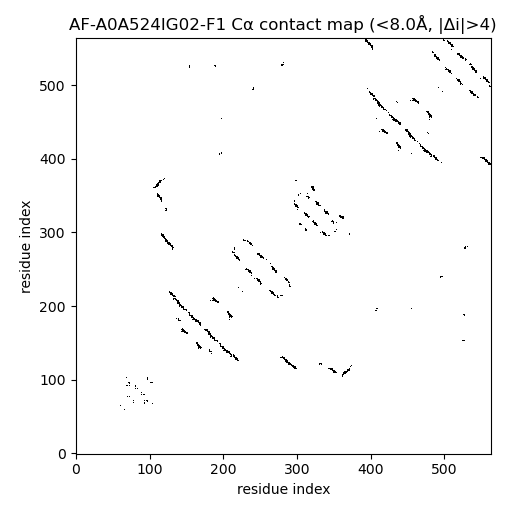 165 ALA A C 1
ATOM 1226 O O . ALA A 1 165 ? 28.941 4.153 -16.466 1.00 91.00 165 ALA A O 1
ATOM 1227 N N . GLU A 1 166 ? 28.777 2.985 -18.377 1.00 92.25 166 GLU A N 1
ATOM 1228 C CA . GLU A 1 166 ? 30.038 3.414 -18.980 1.00 92.25 166 GLU A CA 1
ATOM 1229 C C . GLU A 1 166 ? 29.750 4.134 -20.289 1.00 92.25 166 GLU A C 1
ATOM 1231 O O . GLU A 1 166 ? 28.959 3.661 -21.108 1.00 92.25 166 GLU A O 1
ATOM 1236 N N . ILE A 1 167 ? 30.402 5.279 -20.462 1.00 91.06 167 ILE A N 1
ATOM 1237 C CA . ILE A 1 167 ? 30.287 6.138 -21.632 1.00 91.06 167 ILE A CA 1
ATOM 1238 C C . ILE A 1 167 ? 31.640 6.193 -22.323 1.00 91.06 167 ILE A C 1
ATOM 1240 O O . ILE A 1 167 ? 32.659 6.481 -21.689 1.00 91.06 167 ILE A O 1
ATOM 1244 N N . ASP A 1 168 ? 31.634 5.968 -23.632 1.00 89.19 168 ASP A N 1
ATOM 1245 C CA . ASP A 1 168 ? 32.760 6.243 -24.514 1.00 89.19 168 ASP A CA 1
ATOM 1246 C C . ASP A 1 168 ? 32.559 7.611 -25.190 1.00 89.19 168 ASP A C 1
ATOM 1248 O O . ASP A 1 168 ? 31.674 7.748 -26.041 1.00 89.19 168 ASP A O 1
ATOM 1252 N N . PRO A 1 169 ? 33.330 8.643 -24.797 1.00 84.38 169 PRO A N 1
ATOM 1253 C CA . PRO A 1 169 ? 33.225 9.982 -25.366 1.00 84.38 169 PRO A CA 1
ATOM 1254 C C . PRO A 1 169 ? 34.026 10.154 -26.667 1.00 84.38 169 PRO A C 1
ATOM 1256 O O . PRO A 1 169 ? 34.175 11.280 -27.142 1.00 84.38 169 PRO A O 1
ATOM 1259 N N . SER A 1 170 ? 34.585 9.079 -27.230 1.00 81.00 170 SER A N 1
ATOM 1260 C CA . SER A 1 170 ? 35.376 9.152 -28.459 1.00 81.00 170 SER A CA 1
ATOM 1261 C C . SER A 1 170 ? 34.510 9.570 -29.651 1.00 81.00 170 SER A C 1
ATOM 1263 O O . SER A 1 170 ? 33.473 8.971 -29.931 1.00 81.00 170 SER A O 1
ATOM 1265 N N . ALA A 1 171 ? 34.965 10.589 -30.376 1.00 67.69 171 ALA A N 1
ATOM 1266 C CA . ALA A 1 171 ? 34.413 11.013 -31.661 1.00 67.69 171 ALA A CA 1
ATOM 1267 C C . ALA A 1 171 ? 35.435 10.726 -32.773 1.00 67.69 171 ALA A C 1
ATOM 1269 O O . ALA A 1 171 ? 36.614 10.494 -32.489 1.00 67.69 171 ALA A O 1
ATOM 1270 N N . SER A 1 172 ? 35.008 10.737 -34.039 1.00 56.88 172 SER A N 1
ATOM 1271 C CA . SER A 1 172 ? 35.877 10.470 -35.195 1.00 56.88 172 SER A CA 1
ATOM 1272 C C . SER A 1 172 ? 37.176 11.287 -35.138 1.00 56.88 172 SER A C 1
ATOM 1274 O O . SER A 1 172 ? 37.163 12.504 -35.302 1.00 56.88 172 SER A O 1
ATOM 1276 N N . GLY A 1 173 ? 38.303 10.607 -34.895 1.00 58.72 173 GLY A N 1
ATOM 1277 C CA . GLY A 1 173 ? 39.640 11.208 -34.818 1.00 58.72 173 GLY A CA 1
ATOM 1278 C C . GLY A 1 173 ? 40.149 11.558 -33.412 1.00 58.72 173 GLY A C 1
ATOM 1279 O O . GLY A 1 173 ? 41.253 12.084 -33.298 1.00 58.72 173 GLY A O 1
ATOM 1280 N N . THR A 1 174 ? 39.408 11.277 -32.332 1.00 60.88 174 THR A N 1
ATOM 1281 C CA . THR A 1 174 ? 39.862 11.520 -30.947 1.00 60.88 174 THR A CA 1
ATOM 1282 C C . THR A 1 174 ? 39.552 10.326 -30.043 1.00 60.88 174 THR A C 1
ATOM 1284 O O . THR A 1 174 ? 38.393 9.991 -29.829 1.00 60.88 174 THR A O 1
ATOM 1287 N N . SER A 1 175 ? 40.591 9.695 -29.485 1.00 69.69 175 SER A N 1
ATOM 1288 C CA . SER A 1 175 ? 40.450 8.628 -28.485 1.00 69.69 175 SER A CA 1
ATOM 1289 C C . SER A 1 175 ? 40.452 9.245 -27.091 1.00 69.69 175 SER A C 1
ATOM 1291 O O . SER A 1 175 ? 41.493 9.716 -26.628 1.00 69.69 175 SER A O 1
ATOM 1293 N N . LEU A 1 176 ? 39.308 9.243 -26.411 1.00 75.31 176 LEU A N 1
ATOM 1294 C CA . LEU A 1 176 ? 39.209 9.679 -25.018 1.00 75.31 176 LEU A CA 1
ATOM 1295 C C . LEU A 1 176 ? 39.038 8.475 -24.086 1.00 75.31 176 LEU A C 1
ATOM 1297 O O . LEU A 1 176 ? 38.531 7.427 -24.472 1.00 75.31 176 LEU A O 1
ATOM 1301 N N . ALA A 1 177 ? 39.462 8.628 -22.830 1.00 78.31 177 ALA A N 1
ATOM 1302 C CA . ALA A 1 177 ? 39.229 7.608 -21.815 1.00 78.31 177 ALA A CA 1
ATOM 1303 C C . ALA A 1 177 ? 37.727 7.473 -21.516 1.00 78.31 177 ALA A C 1
ATOM 1305 O O . ALA A 1 177 ? 37.019 8.477 -21.363 1.00 78.31 177 ALA A O 1
ATOM 1306 N N . ARG A 1 178 ? 37.262 6.225 -21.394 1.00 83.12 178 ARG A N 1
ATOM 1307 C CA . ARG A 1 178 ? 35.886 5.911 -20.995 1.00 83.12 178 ARG A CA 1
ATOM 1308 C C . ARG A 1 178 ? 35.586 6.476 -19.613 1.00 83.12 178 ARG A C 1
ATOM 1310 O O . ARG A 1 178 ? 36.456 6.527 -18.746 1.00 83.12 178 ARG A O 1
ATOM 1317 N N . THR A 1 179 ? 34.351 6.919 -19.425 1.00 86.88 179 THR A N 1
ATOM 1318 C CA . THR A 1 179 ? 33.894 7.574 -18.197 1.00 86.88 179 THR A CA 1
ATOM 1319 C C . THR A 1 179 ? 32.806 6.732 -17.545 1.00 86.88 179 THR A C 1
ATOM 1321 O O . THR A 1 179 ? 31.903 6.242 -18.220 1.00 86.88 179 THR A O 1
ATOM 1324 N N . LEU A 1 180 ? 32.915 6.534 -16.232 1.00 91.38 180 LEU A N 1
ATOM 1325 C CA . LEU A 1 180 ? 31.954 5.763 -15.449 1.00 91.38 180 LEU A CA 1
ATOM 1326 C C . LEU A 1 180 ? 30.958 6.708 -14.788 1.00 91.38 180 LEU A C 1
ATOM 1328 O O . LEU A 1 180 ? 31.351 7.569 -14.001 1.00 91.38 180 LEU A O 1
ATOM 1332 N N . VAL A 1 181 ? 29.673 6.497 -15.051 1.00 91.50 181 VAL A N 1
ATOM 1333 C CA . VAL A 1 181 ? 28.595 7.212 -14.372 1.00 91.50 181 VAL A CA 1
ATOM 1334 C C . VAL A 1 181 ? 28.205 6.443 -13.118 1.00 91.50 181 VAL A C 1
ATOM 1336 O O . VAL A 1 181 ? 27.928 5.244 -13.182 1.00 91.50 181 VAL A O 1
ATOM 1339 N N . LYS A 1 182 ? 28.189 7.131 -11.974 1.00 93.19 182 LYS A N 1
ATOM 1340 C CA . LYS A 1 182 ? 27.969 6.535 -10.651 1.00 93.19 182 LYS A CA 1
ATOM 1341 C C . LYS A 1 182 ? 26.664 6.996 -10.003 1.00 93.19 182 LYS A C 1
ATOM 1343 O O . LYS A 1 182 ? 26.175 8.087 -10.293 1.00 93.19 182 LYS A O 1
ATOM 1348 N N . ALA A 1 183 ? 26.123 6.194 -9.088 1.00 92.19 183 ALA A N 1
ATOM 1349 C CA . ALA A 1 183 ? 24.967 6.570 -8.281 1.00 92.19 183 ALA A CA 1
ATOM 1350 C C . ALA A 1 183 ? 25.308 7.719 -7.308 1.00 92.19 183 ALA A C 1
ATOM 1352 O O . ALA A 1 183 ? 26.212 7.576 -6.485 1.00 92.19 183 ALA A O 1
ATOM 1353 N N . PRO A 1 184 ? 24.557 8.835 -7.307 1.00 89.75 184 PRO A N 1
ATOM 1354 C CA . PRO A 1 184 ? 24.792 9.953 -6.392 1.00 89.75 184 PRO A CA 1
ATOM 1355 C C . PRO A 1 184 ? 24.290 9.674 -4.966 1.00 89.75 184 PRO A C 1
ATOM 1357 O O . PRO A 1 184 ? 24.717 10.338 -4.019 1.00 89.75 184 PRO A O 1
ATOM 1360 N N . ILE A 1 185 ? 23.372 8.712 -4.808 1.00 89.06 185 ILE A N 1
ATOM 1361 C CA . ILE A 1 185 ? 22.750 8.329 -3.536 1.00 89.06 185 ILE A CA 1
ATOM 1362 C C . ILE A 1 185 ? 22.541 6.813 -3.453 1.00 89.06 185 ILE A C 1
ATOM 1364 O O . ILE A 1 185 ? 22.416 6.139 -4.473 1.00 89.06 185 ILE A O 1
ATOM 1368 N N . THR A 1 186 ? 22.429 6.300 -2.228 1.00 86.75 186 THR A N 1
ATOM 1369 C CA . THR A 1 186 ? 21.947 4.939 -1.957 1.00 86.75 186 THR A CA 1
ATOM 1370 C C . THR A 1 186 ? 20.427 4.877 -2.127 1.00 86.75 186 THR A C 1
ATOM 1372 O O . THR A 1 186 ? 19.699 5.729 -1.606 1.00 86.75 186 THR A O 1
ATOM 1375 N N . GLY A 1 187 ? 19.927 3.868 -2.839 1.00 84.94 187 GLY A N 1
ATOM 1376 C CA . GLY A 1 187 ? 18.501 3.725 -3.117 1.00 84.94 187 GLY A CA 1
ATOM 1377 C C . GLY A 1 187 ? 18.164 2.551 -4.029 1.00 84.94 187 GLY A C 1
ATOM 1378 O O . GLY A 1 187 ? 18.893 1.568 -4.111 1.00 84.94 187 GLY A O 1
ATOM 1379 N N . THR A 1 188 ? 17.014 2.633 -4.690 1.00 84.94 188 THR A N 1
ATOM 1380 C CA . THR A 1 188 ? 16.562 1.671 -5.702 1.00 84.94 188 THR A CA 1
ATOM 1381 C C . THR A 1 188 ? 16.332 2.396 -7.020 1.00 84.94 188 THR A C 1
ATOM 1383 O O . THR A 1 188 ? 15.741 3.477 -7.029 1.00 84.94 188 THR A O 1
ATOM 1386 N N . ILE A 1 189 ? 16.800 1.814 -8.125 1.00 88.19 189 ILE A N 1
ATOM 1387 C CA . ILE A 1 189 ? 16.602 2.366 -9.471 1.00 88.19 189 ILE A CA 1
ATOM 1388 C C . ILE A 1 189 ? 15.105 2.325 -9.797 1.00 88.19 189 ILE A C 1
ATOM 1390 O O . ILE A 1 189 ? 14.518 1.247 -9.860 1.00 88.19 189 ILE A O 1
ATOM 1394 N N . SER A 1 190 ? 14.474 3.483 -9.977 1.00 83.12 190 SER A N 1
ATOM 1395 C CA . SER A 1 190 ? 13.043 3.603 -10.292 1.00 83.12 190 SER A CA 1
ATOM 1396 C C . SER A 1 190 ? 12.764 3.682 -11.784 1.00 83.12 190 SER A C 1
ATOM 1398 O O . SER A 1 190 ? 11.740 3.188 -12.245 1.00 83.12 190 SER A O 1
ATOM 1400 N N . SER A 1 191 ? 13.691 4.249 -12.554 1.00 85.50 191 SER A N 1
ATOM 1401 C CA . SER A 1 191 ? 13.608 4.266 -14.011 1.00 85.50 191 SER A CA 1
ATOM 1402 C C . SER A 1 191 ? 14.991 4.167 -14.640 1.00 85.50 191 SER A C 1
ATOM 1404 O O . SER A 1 191 ? 15.983 4.605 -14.056 1.00 85.50 191 SER A O 1
ATOM 1406 N N . LEU A 1 192 ? 15.041 3.600 -15.843 1.00 88.38 192 LEU A N 1
ATOM 1407 C CA . LEU A 1 192 ? 16.227 3.529 -16.682 1.00 88.38 192 LEU A CA 1
ATOM 1408 C C . LEU A 1 192 ? 15.826 3.994 -18.083 1.00 88.38 192 LEU A C 1
ATOM 1410 O O . LEU A 1 192 ? 14.933 3.411 -18.694 1.00 88.38 192 LEU A O 1
ATOM 1414 N N . ARG A 1 193 ? 16.423 5.092 -18.551 1.00 87.50 193 ARG A N 1
ATOM 1415 C CA . ARG A 1 193 ? 16.030 5.798 -19.786 1.00 87.50 193 ARG A CA 1
ATOM 1416 C C . ARG A 1 193 ? 16.978 5.531 -20.955 1.00 87.50 193 ARG A C 1
ATOM 1418 O O . ARG A 1 193 ? 16.769 6.067 -22.037 1.00 87.50 193 ARG A O 1
ATOM 1425 N N . VAL A 1 194 ? 18.013 4.723 -20.734 1.00 87.31 194 VAL A N 1
ATOM 1426 C CA . VAL A 1 194 ? 19.062 4.427 -21.714 1.00 87.31 194 VAL A CA 1
ATOM 1427 C C . VAL A 1 194 ? 19.341 2.932 -21.803 1.00 87.31 194 VAL A C 1
ATOM 1429 O O . VAL A 1 194 ? 19.077 2.169 -20.879 1.00 87.31 194 VAL A O 1
ATOM 1432 N N . SER A 1 195 ? 19.890 2.528 -22.939 1.00 85.31 195 SER A N 1
ATOM 1433 C CA . SER A 1 195 ? 20.357 1.190 -23.285 1.00 85.31 195 SER A CA 1
ATOM 1434 C C . SER A 1 195 ? 21.775 1.271 -23.851 1.00 85.31 195 SER A C 1
ATOM 1436 O O . SER A 1 195 ? 22.217 2.322 -24.325 1.00 85.31 195 SER A O 1
ATOM 1438 N N . VAL A 1 196 ? 22.494 0.148 -23.826 1.00 86.69 196 VAL A N 1
ATOM 1439 C CA . VAL A 1 196 ? 23.815 0.046 -24.462 1.00 86.69 196 VAL A CA 1
ATOM 1440 C C . VAL A 1 196 ? 23.695 0.386 -25.950 1.00 86.69 196 VAL A C 1
ATOM 1442 O O . VAL A 1 196 ? 22.799 -0.096 -26.639 1.00 86.69 196 VAL A O 1
ATOM 1445 N N . GLY A 1 197 ? 24.592 1.240 -26.438 1.00 82.25 197 GLY A N 1
ATOM 1446 C CA . GLY A 1 197 ? 24.569 1.785 -27.792 1.00 82.25 197 GLY A CA 1
ATOM 1447 C C . GLY A 1 197 ? 23.803 3.101 -27.937 1.00 82.25 197 GLY A C 1
ATOM 1448 O O . GLY A 1 197 ? 23.866 3.697 -29.004 1.00 82.25 197 GLY A O 1
ATOM 1449 N N . ASN A 1 198 ? 23.107 3.605 -26.913 1.00 84.56 198 ASN A N 1
ATOM 1450 C CA . ASN A 1 198 ? 22.538 4.951 -27.004 1.00 84.56 198 ASN A CA 1
ATOM 1451 C C . ASN A 1 198 ? 23.631 6.023 -26.970 1.00 84.56 198 ASN A C 1
ATOM 1453 O O . ASN A 1 198 ? 24.531 5.975 -26.131 1.00 84.56 198 ASN A O 1
ATOM 1457 N N . THR A 1 199 ? 23.502 7.018 -27.845 1.00 85.56 199 THR A N 1
ATOM 1458 C CA . THR A 1 199 ? 24.259 8.268 -27.760 1.00 85.56 199 THR A CA 1
ATOM 1459 C C . THR A 1 199 ? 23.581 9.186 -26.749 1.00 85.56 199 THR A C 1
ATOM 1461 O O . THR A 1 199 ? 22.379 9.435 -26.834 1.00 85.56 199 THR A O 1
ATOM 1464 N N . VAL A 1 200 ? 24.348 9.689 -25.789 1.00 88.38 200 VAL A N 1
ATOM 1465 C CA . VAL A 1 200 ? 23.886 10.602 -24.741 1.00 88.38 200 VAL A CA 1
ATOM 1466 C C . VAL A 1 200 ? 24.685 11.895 -24.799 1.00 88.38 200 VAL A C 1
ATOM 1468 O O . VAL A 1 200 ? 25.858 11.896 -25.170 1.00 88.38 200 VAL A O 1
ATOM 1471 N N . SER A 1 201 ? 24.056 13.009 -24.436 1.00 89.25 201 SER A N 1
ATOM 1472 C CA . SER A 1 201 ? 24.736 14.295 -24.268 1.00 89.25 201 SER A CA 1
ATOM 1473 C C . SER A 1 201 ? 25.003 14.582 -22.792 1.00 89.25 201 SER A C 1
ATOM 1475 O O . SER A 1 201 ? 24.332 14.041 -21.909 1.00 89.25 201 SER A O 1
ATOM 1477 N N . MET A 1 202 ? 25.956 15.469 -22.509 1.00 89.75 202 MET A N 1
ATOM 1478 C CA . MET A 1 202 ? 26.153 16.002 -21.158 1.00 89.75 202 MET A CA 1
ATOM 1479 C C . MET A 1 202 ? 24.831 16.560 -20.593 1.00 89.75 202 MET A C 1
ATOM 1481 O O . MET A 1 202 ? 24.141 17.336 -21.252 1.00 89.75 202 MET A O 1
ATOM 1485 N N . GLY A 1 203 ? 24.477 16.153 -19.374 1.00 88.19 203 GLY A N 1
ATOM 1486 C CA . GLY A 1 203 ? 23.224 16.495 -18.699 1.00 88.19 203 GLY A CA 1
ATOM 1487 C C . GLY A 1 203 ? 22.034 15.591 -19.044 1.00 88.19 203 GLY A C 1
ATOM 1488 O O . GLY A 1 203 ? 20.988 15.716 -18.409 1.00 88.19 203 GLY A O 1
ATOM 1489 N N . SER A 1 204 ? 22.168 14.664 -20.000 1.00 89.44 204 SER A N 1
ATOM 1490 C CA . SER A 1 204 ? 21.091 13.723 -20.336 1.00 89.44 204 SER A CA 1
ATOM 1491 C C . SER A 1 204 ? 20.782 12.788 -19.158 1.00 89.44 204 SER A C 1
ATOM 1493 O O . SER A 1 204 ? 21.711 12.179 -18.622 1.00 89.44 204 SER A O 1
ATOM 1495 N N . PRO A 1 205 ? 19.509 12.624 -18.756 1.00 90.75 205 PRO A N 1
ATOM 1496 C CA . PRO A 1 205 ? 19.128 11.710 -17.684 1.00 90.75 205 PRO A CA 1
ATOM 1497 C C . PRO A 1 205 ? 19.242 10.252 -18.143 1.00 90.75 205 PRO A C 1
ATOM 1499 O O . PRO A 1 205 ? 18.615 9.847 -19.120 1.00 90.75 205 PRO A O 1
ATOM 1502 N N . LEU A 1 206 ? 20.018 9.458 -17.409 1.00 91.38 206 LEU A N 1
ATOM 1503 C CA . LEU A 1 206 ? 20.263 8.042 -17.679 1.00 91.38 206 LEU A CA 1
ATOM 1504 C C . LEU A 1 206 ? 19.332 7.142 -16.864 1.00 91.38 206 LEU A C 1
ATOM 1506 O O . LEU A 1 206 ? 18.751 6.197 -17.393 1.00 91.38 206 LEU A O 1
ATOM 1510 N N . ALA A 1 207 ? 19.178 7.438 -15.575 1.00 91.00 207 ALA A N 1
ATOM 1511 C CA . ALA A 1 207 ? 18.378 6.657 -14.637 1.00 91.00 207 ALA A CA 1
ATOM 1512 C C . ALA A 1 207 ? 17.820 7.553 -13.527 1.00 91.00 207 ALA A C 1
ATOM 1514 O O . ALA A 1 207 ? 18.310 8.659 -13.323 1.00 91.00 207 ALA A O 1
ATOM 1515 N N . SER A 1 208 ? 16.838 7.063 -12.778 1.00 89.81 208 SER A N 1
ATOM 1516 C CA . SER A 1 208 ? 16.338 7.713 -11.561 1.00 89.81 208 SER A CA 1
ATOM 1517 C C . SER A 1 208 ? 16.551 6.782 -10.370 1.00 89.81 208 SER A C 1
ATOM 1519 O O . SER A 1 208 ? 16.293 5.581 -10.475 1.00 89.81 208 SER A O 1
ATOM 1521 N N . VAL A 1 209 ? 17.033 7.314 -9.245 1.00 87.69 209 VAL A N 1
ATOM 1522 C CA . VAL A 1 209 ? 17.202 6.571 -7.987 1.00 87.69 209 VAL A CA 1
ATOM 1523 C C . VAL A 1 209 ? 16.282 7.158 -6.933 1.00 87.69 209 VAL A C 1
ATOM 1525 O O . VAL A 1 209 ? 16.386 8.335 -6.582 1.00 87.69 209 VAL A O 1
ATOM 1528 N N . ASN A 1 210 ? 15.441 6.299 -6.365 1.00 79.50 210 ASN A N 1
ATOM 1529 C CA . ASN A 1 210 ? 14.618 6.630 -5.214 1.00 79.50 210 ASN A CA 1
ATOM 1530 C C . ASN A 1 210 ? 15.252 6.104 -3.931 1.00 79.50 210 ASN A C 1
ATOM 1532 O O . ASN A 1 210 ? 15.613 4.929 -3.826 1.00 79.50 210 ASN A O 1
ATOM 1536 N N . SER A 1 211 ? 15.341 6.959 -2.916 1.00 73.19 211 SER A N 1
ATOM 1537 C CA . SER A 1 211 ? 15.759 6.529 -1.581 1.00 73.19 211 SER A CA 1
ATOM 1538 C C . SER A 1 211 ? 14.607 5.795 -0.886 1.00 73.19 211 SER A C 1
ATOM 1540 O O . SER A 1 211 ? 13.589 6.406 -0.567 1.00 73.19 211 SER A O 1
ATOM 1542 N N . VAL A 1 212 ? 14.769 4.490 -0.634 1.00 62.59 212 VAL A N 1
ATOM 1543 C CA . VAL A 1 212 ? 13.753 3.676 0.071 1.00 62.59 212 VAL A CA 1
ATOM 1544 C C . VAL A 1 212 ? 13.748 3.948 1.578 1.00 62.59 212 VAL A C 1
ATOM 1546 O O . VAL A 1 212 ? 12.725 3.808 2.236 1.00 62.59 212 VAL A O 1
ATOM 1549 N N . GLU A 1 213 ? 14.868 4.422 2.125 1.00 65.31 213 GLU A N 1
ATOM 1550 C CA . GLU A 1 213 ? 14.995 4.780 3.545 1.00 65.31 213 GLU A CA 1
ATOM 1551 C C . GLU A 1 213 ? 14.201 6.040 3.926 1.00 65.31 213 GLU A C 1
ATOM 1553 O O . GLU A 1 213 ? 14.120 6.390 5.098 1.00 65.31 213 GLU A O 1
ATOM 1558 N N . ASN A 1 214 ? 13.621 6.741 2.949 1.00 70.31 214 ASN A N 1
ATOM 1559 C CA . ASN A 1 214 ? 13.040 8.063 3.139 1.00 70.31 214 ASN A CA 1
ATOM 1560 C C . ASN A 1 214 ? 11.663 8.183 2.476 1.00 70.31 214 ASN A C 1
ATOM 1562 O O . ASN A 1 214 ? 11.405 9.120 1.719 1.00 70.31 214 ASN A O 1
ATOM 1566 N N . ILE A 1 215 ? 10.771 7.237 2.755 1.00 84.38 215 ILE A N 1
ATOM 1567 C CA . ILE A 1 215 ? 9.341 7.410 2.483 1.00 84.38 215 ILE A CA 1
ATOM 1568 C C . ILE A 1 215 ? 8.690 8.289 3.559 1.00 84.38 215 ILE A C 1
ATOM 1570 O O . ILE A 1 215 ? 9.133 8.342 4.707 1.00 84.38 215 ILE A O 1
ATOM 1574 N N . GLN A 1 216 ? 7.640 9.004 3.179 1.00 91.38 216 GLN A N 1
ATOM 1575 C CA . GLN A 1 216 ? 6.847 9.850 4.060 1.00 91.38 216 GLN A CA 1
ATOM 1576 C C . GLN A 1 216 ? 5.385 9.719 3.676 1.00 91.38 216 GLN A C 1
ATOM 1578 O O . GLN A 1 216 ? 5.059 9.628 2.501 1.00 91.38 216 GLN A O 1
ATOM 1583 N N . ILE A 1 217 ? 4.490 9.720 4.648 1.00 95.25 217 ILE A N 1
ATOM 1584 C CA . ILE A 1 217 ? 3.059 9.700 4.395 1.00 95.25 217 ILE A CA 1
ATOM 1585 C C . ILE A 1 217 ? 2.567 11.138 4.471 1.00 95.25 217 ILE A C 1
ATOM 1587 O O . ILE A 1 217 ? 2.799 11.826 5.467 1.00 95.25 217 ILE A O 1
ATOM 1591 N N . ARG A 1 218 ? 1.895 11.596 3.418 1.00 95.94 218 ARG A N 1
ATOM 1592 C CA . ARG A 1 218 ? 1.215 12.889 3.372 1.00 95.94 218 ARG A CA 1
ATOM 1593 C C . ARG A 1 218 ? -0.272 12.667 3.608 1.00 95.94 218 ARG A C 1
ATOM 1595 O O . ARG A 1 218 ? -0.905 11.920 2.867 1.00 95.94 218 ARG A O 1
ATOM 1602 N N . ALA A 1 219 ? -0.827 13.323 4.619 1.00 96.56 219 ALA A N 1
ATOM 1603 C CA . ALA A 1 219 ? -2.234 13.202 4.982 1.00 96.56 219 ALA A CA 1
ATOM 1604 C C . ALA A 1 219 ? -2.848 14.572 5.273 1.00 96.56 219 ALA A C 1
ATOM 1606 O O . ALA A 1 219 ? -2.141 15.524 5.599 1.00 96.56 219 ALA A O 1
ATOM 1607 N N . PHE A 1 220 ? -4.172 14.659 5.179 1.00 95.69 220 PHE A N 1
ATOM 1608 C CA . PHE A 1 220 ? -4.920 15.898 5.376 1.00 95.69 220 PHE A CA 1
ATOM 1609 C C . PHE A 1 220 ? -5.865 15.758 6.567 1.00 95.69 220 PHE A C 1
ATOM 1611 O O . PHE A 1 220 ? -6.737 14.889 6.587 1.00 95.69 220 PHE A O 1
ATOM 1618 N N . VAL A 1 221 ? -5.680 16.610 7.572 1.00 95.88 221 VAL A N 1
ATOM 1619 C CA . VAL A 1 221 ? -6.469 16.621 8.807 1.00 95.88 221 VAL A CA 1
ATOM 1620 C C . VAL A 1 221 ? -7.580 17.666 8.684 1.00 95.88 221 VAL A C 1
ATOM 1622 O O . VAL A 1 221 ? -7.268 18.832 8.449 1.00 95.88 221 VAL A O 1
ATOM 1625 N N . PRO A 1 222 ? -8.863 17.308 8.869 1.00 95.12 222 PRO A N 1
ATOM 1626 C CA . PRO A 1 222 ? -9.953 18.283 8.911 1.00 95.12 222 PRO A CA 1
ATOM 1627 C C . PRO A 1 222 ? -9.781 19.320 10.029 1.00 95.12 222 PRO A C 1
ATOM 1629 O O . PRO A 1 222 ? -9.389 18.971 11.142 1.00 95.12 222 PRO A O 1
ATOM 1632 N N . GLU A 1 223 ? -10.167 20.571 9.762 1.00 90.19 223 GLU A N 1
ATOM 1633 C CA . GLU A 1 223 ? -9.980 21.722 10.663 1.00 90.19 223 GLU A CA 1
ATOM 1634 C C . GLU A 1 223 ? -10.423 21.471 12.114 1.00 90.19 223 GLU A C 1
ATOM 1636 O O . GLU A 1 223 ? -9.703 21.786 13.061 1.00 90.19 223 GLU A O 1
ATOM 1641 N N . ARG A 1 224 ? -11.566 20.800 12.299 1.00 92.50 224 ARG A N 1
ATOM 1642 C CA . ARG A 1 224 ? -12.135 20.476 13.620 1.00 92.50 224 ARG A CA 1
ATOM 1643 C C . ARG A 1 224 ? -11.223 19.643 14.529 1.00 92.50 224 ARG A C 1
ATOM 1645 O O . ARG A 1 224 ? -11.479 19.563 15.724 1.00 92.50 224 ARG A O 1
ATOM 1652 N N . TYR A 1 225 ? -10.204 18.993 13.969 1.00 91.69 225 TYR A N 1
ATOM 1653 C CA . TYR A 1 225 ? -9.278 18.128 14.695 1.00 91.69 225 TYR A CA 1
ATOM 1654 C C . TYR A 1 225 ? -7.879 18.725 14.871 1.00 91.69 225 TYR A C 1
ATOM 1656 O O . TYR A 1 225 ? -7.059 18.122 15.561 1.00 91.69 225 TYR A O 1
ATOM 1664 N N . ILE A 1 226 ? -7.588 19.893 14.288 1.00 86.88 226 ILE A N 1
ATOM 1665 C CA . ILE A 1 226 ? -6.242 20.494 14.289 1.00 86.88 226 ILE A CA 1
ATOM 1666 C C . ILE A 1 226 ? -5.689 20.647 15.711 1.00 86.88 226 ILE A C 1
ATOM 1668 O O . ILE A 1 226 ? -4.531 20.320 15.953 1.00 86.88 226 ILE A O 1
ATOM 1672 N N . SER A 1 227 ? -6.527 21.058 16.668 1.00 88.88 227 SER A N 1
ATOM 1673 C CA . SER A 1 227 ? -6.146 21.233 18.080 1.00 88.88 227 SER A CA 1
ATOM 1674 C C . SER A 1 227 ? -5.658 19.950 18.763 1.00 88.88 227 SER A C 1
ATOM 1676 O O . SER A 1 227 ? -4.974 20.010 19.785 1.00 88.88 227 SER A O 1
ATOM 1678 N N . SER A 1 228 ? -6.021 18.791 18.213 1.00 87.94 228 SER A N 1
ATOM 1679 C CA . SER A 1 228 ? -5.716 17.472 18.769 1.00 87.94 228 SER A CA 1
ATOM 1680 C C . SER A 1 228 ? -4.472 16.841 18.140 1.00 87.94 228 SER A C 1
ATOM 1682 O O . SER A 1 228 ? -3.964 15.848 18.658 1.00 87.94 228 SER A O 1
ATOM 1684 N N . VAL A 1 229 ? -3.962 17.406 17.041 1.00 91.50 229 VAL A N 1
ATOM 1685 C CA . VAL A 1 229 ? -2.782 16.896 16.338 1.00 91.50 229 VAL A CA 1
ATOM 1686 C C . VAL A 1 229 ? -1.534 17.604 16.839 1.00 91.50 229 VAL A C 1
ATOM 1688 O O . VAL A 1 229 ? -1.461 18.831 16.855 1.00 91.50 229 VAL A O 1
ATOM 1691 N N . ARG A 1 230 ? -0.529 16.828 17.247 1.00 92.81 230 ARG A N 1
ATOM 1692 C CA . ARG A 1 230 ? 0.736 17.352 17.764 1.00 92.81 230 ARG A CA 1
ATOM 1693 C C . ARG A 1 230 ? 1.906 16.792 16.975 1.00 92.81 230 ARG A C 1
ATOM 1695 O O . ARG A 1 230 ? 1.848 15.699 16.412 1.00 92.81 230 ARG A O 1
ATOM 1702 N N . TYR A 1 231 ? 2.991 17.558 16.945 1.00 93.94 231 TYR A N 1
ATOM 1703 C CA . TYR A 1 231 ? 4.264 17.036 16.471 1.00 93.94 231 TYR A CA 1
ATOM 1704 C C . TYR A 1 231 ? 4.633 15.800 17.301 1.00 93.94 231 TYR A C 1
ATOM 1706 O O . TYR A 1 231 ? 4.410 15.781 18.513 1.00 93.94 231 TYR A O 1
ATOM 1714 N N . ASN A 1 232 ? 5.192 14.779 16.652 1.00 94.69 232 ASN A N 1
ATOM 1715 C CA . ASN A 1 232 ? 5.578 13.508 17.262 1.00 94.69 232 ASN A CA 1
ATOM 1716 C C . ASN A 1 232 ? 4.414 12.615 17.750 1.00 94.69 232 ASN A C 1
ATOM 1718 O O . ASN A 1 232 ? 4.679 11.578 18.370 1.00 94.69 232 ASN A O 1
ATOM 1722 N N . SER A 1 233 ? 3.152 12.974 17.455 1.00 93.88 233 SER A N 1
ATOM 1723 C CA . SER A 1 233 ? 1.985 12.109 17.692 1.00 93.88 233 SER A CA 1
ATOM 1724 C C . SER A 1 233 ? 2.182 10.741 17.044 1.00 93.88 233 SER A C 1
ATOM 1726 O O . SER A 1 233 ? 2.674 10.646 15.918 1.00 93.88 233 SER A O 1
ATOM 1728 N N . GLU A 1 234 ? 1.803 9.693 17.770 1.00 94.75 234 GLU A N 1
ATOM 1729 C CA . GLU A 1 234 ? 1.908 8.305 17.326 1.00 94.75 234 GLU A CA 1
ATOM 1730 C C . GLU A 1 234 ? 0.800 7.964 16.332 1.00 94.75 234 GLU A C 1
ATOM 1732 O O . GLU A 1 234 ? -0.327 8.462 16.422 1.00 94.75 234 GLU A O 1
ATOM 1737 N N . VAL A 1 235 ? 1.138 7.125 15.360 1.00 96.31 235 VAL A N 1
ATOM 1738 C CA . VAL A 1 235 ? 0.257 6.802 14.246 1.00 96.31 235 VAL A CA 1
ATOM 1739 C C . VAL A 1 235 ? 0.351 5.315 13.926 1.00 96.31 235 VAL A C 1
ATOM 1741 O O . VAL A 1 235 ? 1.454 4.786 13.796 1.00 96.31 235 VAL A O 1
ATOM 1744 N N . GLU A 1 236 ? -0.789 4.654 13.745 1.00 96.25 236 GLU A N 1
ATOM 1745 C CA . GLU A 1 236 ? -0.857 3.349 13.081 1.00 96.25 236 GLU A CA 1
ATOM 1746 C C . GLU A 1 236 ? -1.142 3.554 11.595 1.00 96.25 236 GLU A C 1
ATOM 1748 O O . GLU A 1 236 ? -2.087 4.253 11.216 1.00 96.25 236 GLU A O 1
ATOM 1753 N N . LEU A 1 237 ? -0.351 2.902 10.755 1.00 95.38 237 LEU A N 1
ATOM 1754 C CA . LEU A 1 237 ? -0.519 2.853 9.312 1.00 95.38 237 LEU A CA 1
ATOM 1755 C C . LEU A 1 237 ? -0.902 1.430 8.912 1.00 95.38 237 LEU A C 1
ATOM 1757 O O . LEU A 1 237 ? -0.320 0.454 9.382 1.00 95.38 237 LEU A O 1
ATOM 1761 N N . SER A 1 238 ? -1.866 1.317 8.010 1.00 94.56 238 SER A N 1
ATOM 1762 C CA . SER A 1 238 ? -2.248 0.052 7.385 1.00 94.56 238 SER A CA 1
ATOM 1763 C C . SER A 1 238 ? -2.445 0.255 5.888 1.00 94.56 238 SER A C 1
ATOM 1765 O O . SER A 1 238 ? -2.821 1.343 5.439 1.00 94.56 238 SER A O 1
ATOM 1767 N N . PHE A 1 239 ? -2.175 -0.792 5.118 1.00 92.31 239 PHE A N 1
ATOM 1768 C CA . PHE A 1 239 ? -2.208 -0.772 3.659 1.00 92.31 239 PHE A CA 1
ATOM 1769 C C . PHE A 1 239 ? -3.080 -1.917 3.159 1.00 92.31 239 PHE A C 1
ATOM 1771 O O . PHE A 1 239 ? -3.081 -2.995 3.747 1.00 92.31 239 PHE A O 1
ATOM 1778 N N . ASP A 1 240 ? -3.786 -1.719 2.047 1.00 86.75 240 ASP A N 1
ATOM 1779 C CA . ASP A 1 240 ? -4.621 -2.782 1.473 1.00 86.75 240 ASP A CA 1
ATOM 1780 C C . ASP A 1 240 ? -3.784 -3.956 0.942 1.00 86.75 240 ASP A C 1
ATOM 1782 O O . ASP A 1 240 ? -4.253 -5.092 0.949 1.00 86.75 240 ASP A O 1
ATOM 1786 N N . ALA A 1 241 ? -2.528 -3.703 0.551 1.00 81.94 241 ALA A N 1
ATOM 1787 C CA . ALA A 1 241 ? -1.560 -4.751 0.229 1.00 81.94 241 ALA A CA 1
ATOM 1788 C C . ALA A 1 241 ? -1.213 -5.634 1.441 1.00 81.94 241 ALA A C 1
ATOM 1790 O O . ALA A 1 241 ? -0.902 -6.807 1.278 1.00 81.94 241 ALA A O 1
ATOM 1791 N N . TYR A 1 242 ? -1.273 -5.093 2.660 1.00 87.88 242 TYR A N 1
ATOM 1792 C CA . TYR A 1 242 ? -0.850 -5.777 3.884 1.00 87.88 242 TYR A CA 1
ATOM 1793 C C . TYR A 1 242 ? -1.931 -5.639 4.970 1.00 87.88 242 TYR A C 1
ATOM 1795 O O . TYR A 1 242 ? -1.718 -4.965 5.976 1.00 87.88 242 TYR A O 1
ATOM 1803 N N . PRO A 1 243 ? -3.117 -6.253 4.790 1.00 80.25 243 PRO A N 1
ATOM 1804 C CA . PRO A 1 243 ? -4.294 -5.974 5.619 1.00 80.25 243 PRO A CA 1
ATOM 1805 C C . PRO A 1 243 ? -4.164 -6.447 7.074 1.00 80.25 243 PRO A C 1
ATOM 1807 O O . PRO A 1 243 ? -4.898 -5.969 7.936 1.00 80.25 243 PRO A O 1
ATOM 1810 N N . ASN A 1 244 ? -3.249 -7.383 7.341 1.00 85.19 244 ASN A N 1
ATOM 1811 C CA . ASN A 1 244 ? -2.991 -7.927 8.676 1.00 85.19 244 ASN A CA 1
ATOM 1812 C C . ASN A 1 244 ? -1.769 -7.293 9.356 1.00 85.19 244 ASN A C 1
ATOM 1814 O O . ASN A 1 244 ? -1.529 -7.572 10.529 1.00 85.19 244 ASN A O 1
ATOM 1818 N N . ASP A 1 245 ? -1.012 -6.458 8.639 1.00 86.81 245 ASP A N 1
ATOM 1819 C CA . ASP A 1 245 ? 0.179 -5.808 9.172 1.00 86.81 245 ASP A CA 1
ATOM 1820 C C . ASP A 1 245 ? -0.142 -4.366 9.570 1.00 86.81 245 ASP A C 1
ATOM 1822 O O . ASP A 1 245 ? -0.815 -3.625 8.848 1.00 86.81 245 ASP A O 1
ATOM 1826 N N . VAL A 1 246 ? 0.382 -3.958 10.722 1.00 91.12 246 VAL A N 1
ATOM 1827 C CA . VAL A 1 246 ? 0.306 -2.580 11.207 1.00 91.12 246 VAL A CA 1
ATOM 1828 C C . VAL A 1 246 ? 1.715 -2.014 11.257 1.00 91.12 246 VAL A C 1
ATOM 1830 O O . VAL A 1 246 ? 2.614 -2.603 11.857 1.00 91.12 246 VAL A O 1
ATOM 1833 N N . PHE A 1 247 ? 1.902 -0.859 10.630 1.00 93.12 247 PHE A N 1
ATOM 1834 C CA . PHE A 1 247 ? 3.174 -0.152 10.591 1.00 93.12 247 PHE A CA 1
ATOM 1835 C C . PHE A 1 247 ? 3.076 1.078 11.484 1.00 93.12 247 PHE A C 1
ATOM 1837 O O . PHE A 1 247 ? 2.177 1.902 11.327 1.00 93.12 247 PHE A O 1
ATOM 1844 N N . MET A 1 248 ? 4.003 1.218 12.424 1.00 94.25 248 MET A N 1
ATOM 1845 C CA . MET A 1 248 ? 4.012 2.367 13.326 1.00 94.25 248 MET A CA 1
ATOM 1846 C C . MET A 1 248 ? 4.685 3.567 12.658 1.00 94.25 248 MET A C 1
ATOM 1848 O O . MET A 1 248 ? 5.719 3.424 12.002 1.00 94.25 248 MET A O 1
ATOM 1852 N N . GLY A 1 249 ? 4.136 4.762 12.874 1.00 94.62 249 GLY A N 1
ATOM 1853 C CA . GLY A 1 249 ? 4.695 6.035 12.419 1.00 94.62 249 GLY A CA 1
ATOM 1854 C C . GLY A 1 249 ? 4.587 7.149 13.463 1.00 94.62 249 GLY A C 1
ATOM 1855 O O . GLY A 1 249 ? 3.953 6.990 14.510 1.00 94.62 249 GLY A O 1
ATOM 1856 N N . ARG A 1 250 ? 5.206 8.298 13.171 1.00 95.81 250 ARG A N 1
ATOM 1857 C CA . ARG A 1 250 ? 5.046 9.545 13.937 1.00 95.81 250 ARG A CA 1
ATOM 1858 C C . ARG A 1 250 ? 4.827 10.737 13.029 1.00 95.81 250 ARG A C 1
ATOM 1860 O O . ARG A 1 250 ? 5.428 10.820 11.961 1.00 95.81 250 ARG A O 1
ATOM 1867 N N . VAL A 1 251 ? 4.018 11.689 13.484 1.00 96.56 251 VAL A N 1
ATOM 1868 C CA . VAL A 1 251 ? 3.881 12.988 12.815 1.00 96.56 251 VAL A CA 1
ATOM 1869 C C . VAL A 1 251 ? 5.228 13.714 12.844 1.00 96.56 251 VAL A C 1
ATOM 1871 O O . VAL A 1 251 ? 5.697 14.122 13.905 1.00 96.56 251 VAL A O 1
ATOM 1874 N N . SER A 1 252 ? 5.839 13.868 11.672 1.00 95.12 252 SER A N 1
ATOM 1875 C CA . SER A 1 252 ? 7.147 14.485 11.447 1.00 95.12 252 SER A CA 1
ATOM 1876 C C . SER A 1 252 ? 7.054 15.927 10.956 1.00 95.12 252 SER A C 1
ATOM 1878 O O . SER A 1 252 ? 8.030 16.665 11.043 1.00 95.12 252 SER A O 1
ATOM 1880 N N . ALA A 1 253 ? 5.901 16.362 10.443 1.00 94.56 253 ALA A N 1
ATOM 1881 C CA . ALA A 1 253 ? 5.661 17.770 10.143 1.00 94.56 253 ALA A CA 1
ATOM 1882 C C . ALA A 1 253 ? 4.170 18.107 10.201 1.00 94.56 253 ALA A C 1
ATOM 1884 O O . ALA A 1 253 ? 3.319 17.276 9.882 1.00 94.56 253 ALA A O 1
ATOM 1885 N N . ILE A 1 254 ? 3.865 19.351 10.558 1.00 95.00 254 ILE A N 1
ATOM 1886 C CA . ILE A 1 254 ? 2.517 19.916 10.515 1.00 95.00 254 ILE A CA 1
ATOM 1887 C C . ILE A 1 254 ? 2.608 21.223 9.735 1.00 95.00 254 ILE A C 1
ATOM 1889 O O . ILE A 1 254 ? 3.413 22.088 10.084 1.00 95.00 254 ILE A O 1
ATOM 1893 N N . ASN A 1 255 ? 1.826 21.356 8.667 1.00 92.25 255 ASN A N 1
ATOM 1894 C CA . ASN A 1 255 ? 1.760 22.600 7.913 1.00 92.25 255 ASN A CA 1
ATOM 1895 C C . ASN A 1 255 ? 1.004 23.653 8.748 1.00 92.25 255 ASN A C 1
ATOM 1897 O O . ASN A 1 255 ? -0.124 23.381 9.152 1.00 92.25 255 ASN A O 1
ATOM 1901 N N . PRO A 1 256 ? 1.579 24.839 9.027 1.00 87.81 256 PRO A N 1
ATOM 1902 C CA . PRO A 1 256 ? 0.904 25.861 9.829 1.00 87.81 256 PRO A CA 1
ATOM 1903 C C . PRO A 1 256 ? -0.281 26.526 9.110 1.00 87.81 256 PRO A C 1
ATOM 1905 O O . PRO A 1 256 ? -1.017 27.287 9.734 1.00 87.81 256 PRO A O 1
ATOM 1908 N N . VAL A 1 257 ? -0.458 26.281 7.808 1.00 90.75 257 VAL A N 1
ATOM 1909 C CA . VAL A 1 257 ? -1.522 26.877 6.997 1.00 90.75 257 VAL A CA 1
ATOM 1910 C C . VAL A 1 257 ? -2.635 25.861 6.755 1.00 90.75 257 VAL A C 1
ATOM 1912 O O . VAL A 1 257 ? -2.389 24.746 6.292 1.00 90.75 257 VAL A O 1
ATOM 1915 N N . VAL A 1 258 ? -3.871 26.276 7.031 1.00 92.19 258 VAL A N 1
ATOM 1916 C CA . VAL A 1 258 ? -5.081 25.544 6.644 1.00 92.19 258 VAL A CA 1
ATOM 1917 C C . VAL A 1 258 ? -5.463 25.952 5.228 1.00 92.19 258 VAL A C 1
ATOM 1919 O O . VAL A 1 258 ? -5.564 27.140 4.920 1.00 92.19 258 VAL A O 1
ATOM 1922 N N . ASP A 1 259 ? -5.698 24.970 4.366 1.00 93.38 259 ASP A N 1
ATOM 1923 C CA . ASP A 1 259 ? -6.222 25.218 3.031 1.00 93.38 259 ASP A CA 1
ATOM 1924 C C . ASP A 1 259 ? -7.710 25.594 3.130 1.00 93.38 259 ASP A C 1
ATOM 1926 O O . ASP A 1 259 ? -8.539 24.808 3.594 1.00 93.38 259 ASP A O 1
ATOM 1930 N N . SER A 1 260 ? -8.057 26.813 2.711 1.00 91.25 260 SER A N 1
ATOM 1931 C CA . SER A 1 260 ? -9.412 27.361 2.857 1.00 91.25 260 SER A CA 1
ATOM 1932 C C . SER A 1 260 ? -10.452 26.686 1.962 1.00 91.25 260 SER A C 1
ATOM 1934 O O . SER A 1 260 ? -11.643 26.727 2.279 1.00 91.25 260 SER A O 1
ATOM 1936 N N . SER A 1 261 ? -10.023 26.054 0.866 1.00 94.38 261 SER A N 1
ATOM 1937 C CA . SER A 1 261 ? -10.914 25.379 -0.080 1.00 94.38 261 SER A CA 1
ATOM 1938 C C . SER A 1 261 ? -11.369 24.019 0.445 1.00 94.38 261 SER A C 1
ATOM 1940 O O . SER A 1 261 ? -12.548 23.678 0.364 1.00 94.38 261 SER A O 1
ATOM 1942 N N . SER A 1 262 ? -10.445 23.268 1.046 1.00 94.06 262 SER A N 1
ATOM 1943 C CA . SER A 1 262 ? -10.693 21.928 1.582 1.00 94.06 262 SER A CA 1
ATOM 1944 C C . SER A 1 262 ? -10.994 21.916 3.084 1.00 94.06 262 SER A C 1
ATOM 1946 O O . SER A 1 262 ? -11.506 20.919 3.589 1.00 94.06 262 SER A O 1
ATOM 1948 N N . ARG A 1 263 ? -10.689 23.006 3.805 1.00 94.50 263 ARG A N 1
ATOM 1949 C CA . ARG A 1 263 ? -10.694 23.091 5.280 1.00 94.50 263 ARG A CA 1
ATOM 1950 C C . ARG A 1 263 ? -9.884 21.975 5.932 1.00 94.50 263 ARG A C 1
ATOM 1952 O O . ARG A 1 263 ? -10.303 21.351 6.915 1.00 94.50 263 ARG A O 1
ATOM 1959 N N . THR A 1 264 ? -8.719 21.709 5.354 1.00 95.31 264 THR A N 1
ATOM 1960 C CA . THR A 1 264 ? -7.784 20.711 5.863 1.00 95.31 264 THR A CA 1
ATOM 1961 C C . THR A 1 264 ? -6.395 21.291 6.073 1.00 95.31 264 THR A C 1
ATOM 1963 O O . THR A 1 264 ? -6.002 22.278 5.455 1.00 95.31 264 THR A O 1
ATOM 1966 N N . MET A 1 265 ? -5.656 20.660 6.976 1.00 95.12 265 MET A N 1
ATOM 1967 C CA . MET A 1 265 ? -4.262 20.947 7.271 1.00 95.12 265 MET A CA 1
ATOM 1968 C C . MET A 1 265 ? -3.416 19.747 6.853 1.00 95.12 265 MET A C 1
ATOM 1970 O O . MET A 1 265 ? -3.694 18.616 7.261 1.00 95.12 265 MET A O 1
ATOM 1974 N N . GLU A 1 266 ? -2.386 19.980 6.043 1.00 95.56 266 GLU A N 1
ATOM 1975 C CA . GLU A 1 266 ? -1.444 18.926 5.664 1.00 95.56 266 GLU A CA 1
ATOM 1976 C C . GLU A 1 266 ? -0.572 18.542 6.865 1.00 95.56 266 GLU A C 1
ATOM 1978 O O . GLU A 1 266 ? 0.035 19.393 7.521 1.00 95.56 266 GLU A O 1
ATOM 1983 N N . ILE A 1 267 ? -0.461 17.242 7.113 1.00 96.50 267 ILE A N 1
ATOM 1984 C CA . ILE A 1 267 ? 0.530 16.663 8.013 1.00 96.50 267 ILE A CA 1
ATOM 1985 C C . ILE A 1 267 ? 1.411 15.686 7.250 1.00 96.50 267 ILE A C 1
ATOM 1987 O O . ILE A 1 267 ? 1.004 15.074 6.256 1.00 96.50 267 ILE A O 1
ATOM 1991 N N . ARG A 1 268 ? 2.628 15.519 7.753 1.00 96.25 268 ARG A N 1
ATOM 1992 C CA . ARG A 1 268 ? 3.578 14.530 7.262 1.00 96.25 268 ARG A CA 1
ATOM 1993 C C . ARG A 1 268 ? 3.922 13.560 8.370 1.00 96.25 268 ARG A C 1
ATOM 1995 O O . ARG A 1 268 ? 4.082 13.965 9.520 1.00 96.25 268 ARG A O 1
ATOM 2002 N N . ILE A 1 269 ? 3.989 12.285 8.020 1.00 96.00 269 ILE A N 1
ATOM 2003 C CA . ILE A 1 269 ? 4.202 11.182 8.951 1.00 96.00 269 ILE A CA 1
ATOM 2004 C C . ILE A 1 269 ? 5.379 10.353 8.448 1.00 96.00 269 ILE A C 1
ATOM 2006 O O . ILE A 1 269 ? 5.408 9.949 7.286 1.00 96.00 269 ILE A O 1
ATOM 2010 N N . ASP A 1 270 ? 6.333 10.085 9.329 1.00 93.44 270 ASP A N 1
ATOM 2011 C CA . ASP A 1 270 ? 7.467 9.211 9.045 1.00 93.44 270 ASP A CA 1
ATOM 2012 C C . ASP A 1 270 ? 7.222 7.841 9.703 1.00 93.44 270 ASP A C 1
ATOM 2014 O O . ASP A 1 270 ? 6.848 7.798 10.882 1.00 93.44 270 ASP A O 1
ATOM 2018 N N . PRO A 1 271 ? 7.413 6.717 8.988 1.00 92.06 271 PRO A N 1
ATOM 2019 C CA . PRO A 1 271 ? 7.445 5.395 9.613 1.00 92.06 271 PRO A CA 1
ATOM 2020 C C . PRO A 1 271 ? 8.554 5.313 10.673 1.00 92.06 271 PRO A C 1
ATOM 2022 O O . PRO A 1 271 ? 9.641 5.849 10.465 1.00 92.06 271 PRO A O 1
ATOM 2025 N N . LEU A 1 272 ? 8.310 4.625 11.796 1.00 88.56 272 LEU A N 1
ATOM 2026 C CA . LEU A 1 272 ? 9.331 4.431 12.842 1.00 88.56 272 LEU A CA 1
ATOM 2027 C C . LEU A 1 272 ? 10.506 3.587 12.342 1.00 88.56 272 LEU A C 1
ATOM 2029 O O . LEU A 1 272 ? 11.649 3.829 12.721 1.00 88.56 272 LEU A O 1
ATOM 2033 N N . ILE A 1 273 ? 10.202 2.563 11.546 1.00 85.19 273 ILE A N 1
ATOM 2034 C CA . ILE A 1 273 ? 11.171 1.614 11.007 1.00 85.19 273 ILE A CA 1
ATOM 2035 C C . ILE A 1 273 ? 11.024 1.642 9.485 1.00 85.19 273 ILE A C 1
ATOM 2037 O O . ILE A 1 273 ? 9.910 1.438 8.993 1.00 85.19 273 ILE A O 1
ATOM 2041 N N . PRO A 1 274 ? 12.110 1.886 8.730 1.00 76.56 274 PRO A N 1
ATOM 2042 C CA . PRO A 1 274 ? 12.088 1.736 7.284 1.00 76.56 274 PRO A CA 1
ATOM 2043 C C . PRO A 1 274 ? 11.704 0.303 6.908 1.00 76.56 274 PRO A C 1
ATOM 2045 O O . PRO A 1 274 ? 12.370 -0.651 7.308 1.00 76.56 274 PRO A O 1
ATOM 2048 N N . ASP A 1 275 ? 10.643 0.152 6.120 1.00 81.38 275 ASP A N 1
ATOM 2049 C CA . ASP A 1 275 ? 10.194 -1.143 5.617 1.00 81.38 275 ASP A CA 1
ATOM 2050 C C . ASP A 1 275 ? 10.069 -1.073 4.092 1.00 81.38 275 ASP A C 1
ATOM 2052 O O . ASP A 1 275 ? 9.292 -0.288 3.551 1.00 81.38 275 ASP A O 1
ATOM 2056 N N . PHE A 1 276 ? 10.845 -1.908 3.394 1.00 76.19 276 PHE A N 1
ATOM 2057 C CA . PHE A 1 276 ? 10.904 -1.959 1.927 1.00 76.19 276 PHE A CA 1
ATOM 2058 C C . PHE A 1 276 ? 9.577 -2.373 1.277 1.00 76.19 276 PHE A C 1
ATOM 2060 O O . PHE A 1 276 ? 9.413 -2.213 0.067 1.00 76.19 276 PHE A O 1
ATOM 2067 N N . ARG A 1 277 ? 8.646 -2.929 2.059 1.00 81.25 277 ARG A N 1
ATOM 2068 C CA . ARG A 1 277 ? 7.290 -3.253 1.611 1.00 81.25 277 ARG A CA 1
ATOM 2069 C C . ARG A 1 277 ? 6.459 -2.000 1.358 1.00 81.25 277 ARG A C 1
ATOM 2071 O O . ARG A 1 277 ? 5.576 -2.025 0.506 1.00 81.25 277 ARG A O 1
ATOM 2078 N N . ILE A 1 278 ? 6.751 -0.904 2.060 1.00 85.50 278 ILE A N 1
ATOM 2079 C CA . ILE A 1 278 ? 6.049 0.361 1.876 1.00 85.50 278 ILE A CA 1
ATOM 2080 C C . ILE A 1 278 ? 6.683 1.106 0.694 1.00 85.50 278 ILE A C 1
ATOM 2082 O O . ILE A 1 278 ? 7.808 1.600 0.768 1.00 85.50 278 ILE A O 1
ATOM 2086 N N . LYS A 1 279 ? 5.947 1.188 -0.413 1.00 79.81 279 LYS A N 1
ATOM 2087 C CA . LYS A 1 279 ? 6.396 1.811 -1.662 1.00 79.81 279 LYS A CA 1
ATOM 2088 C C . LYS A 1 279 ? 5.812 3.209 -1.846 1.00 79.81 279 LYS A C 1
ATOM 2090 O O . LYS A 1 279 ? 4.689 3.494 -1.430 1.00 79.81 279 LYS A O 1
ATOM 2095 N N . GLY A 1 280 ? 6.560 4.074 -2.530 1.00 84.38 280 GLY A N 1
ATOM 2096 C CA . GLY A 1 280 ? 6.032 5.350 -3.009 1.00 84.38 280 GLY A CA 1
ATOM 2097 C C . GLY A 1 280 ? 4.822 5.130 -3.925 1.00 84.38 280 GLY A C 1
ATOM 2098 O O . GLY A 1 280 ? 4.816 4.217 -4.752 1.00 84.38 280 GLY A O 1
ATOM 2099 N N . GLY A 1 281 ? 3.787 5.950 -3.750 1.00 84.38 281 GLY A N 1
ATOM 2100 C CA . GLY A 1 281 ? 2.520 5.849 -4.475 1.00 84.38 281 GLY A CA 1
ATOM 2101 C C . GLY A 1 281 ? 1.456 4.966 -3.811 1.00 84.38 281 GLY A C 1
ATOM 2102 O O . GLY A 1 281 ? 0.313 4.987 -4.266 1.00 84.38 281 GLY A O 1
ATOM 2103 N N . MET A 1 282 ? 1.782 4.230 -2.738 1.00 89.81 282 MET A N 1
ATOM 2104 C CA . MET A 1 282 ? 0.780 3.504 -1.943 1.00 89.81 282 MET A CA 1
ATOM 2105 C C . MET A 1 282 ? -0.193 4.459 -1.253 1.00 89.81 282 MET A C 1
ATOM 2107 O O . MET A 1 282 ? 0.136 5.603 -0.933 1.00 89.81 282 MET A O 1
ATOM 2111 N N . PHE A 1 283 ? -1.375 3.941 -0.934 1.00 91.44 283 PHE A N 1
ATOM 2112 C CA . PHE A 1 283 ? -2.354 4.631 -0.104 1.00 91.44 283 PHE A CA 1
ATOM 2113 C C . PHE A 1 283 ? -2.412 3.991 1.274 1.00 91.44 283 PHE A C 1
ATOM 2115 O O . PHE A 1 283 ? -2.555 2.776 1.402 1.00 91.44 283 PHE A O 1
ATOM 2122 N N . SER A 1 284 ? -2.328 4.818 2.303 1.00 94.88 284 SER A N 1
ATOM 2123 C CA . SER A 1 284 ? -2.350 4.390 3.696 1.00 94.88 284 SER A CA 1
ATOM 2124 C C . SER A 1 284 ? -3.663 4.778 4.364 1.00 94.88 284 SER A C 1
ATOM 2126 O O . SER A 1 284 ? -4.164 5.895 4.208 1.00 94.88 284 SER A O 1
ATOM 2128 N N . LYS A 1 285 ? -4.194 3.845 5.153 1.00 96.81 285 LYS A N 1
ATOM 2129 C CA . LYS A 1 285 ? -5.208 4.111 6.173 1.00 96.81 285 LYS A CA 1
ATOM 2130 C C . LYS A 1 285 ? -4.484 4.399 7.474 1.00 96.81 285 LYS A C 1
ATOM 2132 O O . LYS A 1 285 ? -3.633 3.619 7.904 1.00 96.81 285 LYS A O 1
ATOM 2137 N N . ILE A 1 286 ? -4.838 5.512 8.090 1.00 97.19 286 ILE A N 1
ATOM 2138 C CA . ILE A 1 286 ? -4.087 6.109 9.183 1.00 97.19 286 ILE A CA 1
ATOM 2139 C C . ILE A 1 286 ? -4.998 6.177 10.404 1.00 97.19 286 ILE A C 1
ATOM 2141 O O . ILE A 1 286 ? -6.086 6.748 10.327 1.00 97.19 286 ILE A O 1
ATOM 2145 N N . LYS A 1 287 ? -4.559 5.639 11.541 1.00 95.88 287 LYS A N 1
ATOM 2146 C CA . LYS A 1 287 ? -5.122 6.001 12.846 1.00 95.88 287 LYS A CA 1
ATOM 2147 C C . LYS A 1 287 ? -4.121 6.882 13.572 1.00 95.88 287 LYS A C 1
ATOM 2149 O O . LYS A 1 287 ? -3.067 6.418 13.991 1.00 95.88 287 LYS A O 1
ATOM 2154 N N . LEU A 1 288 ? -4.457 8.157 13.693 1.00 96.19 288 LEU A N 1
ATOM 2155 C CA . LEU A 1 288 ? -3.648 9.140 14.396 1.00 96.19 288 LEU A CA 1
ATOM 2156 C C . LEU A 1 288 ? -4.103 9.228 15.846 1.00 96.19 288 LEU A C 1
ATOM 2158 O O . LEU A 1 288 ? -5.224 9.669 16.091 1.00 96.19 288 LEU A O 1
ATOM 2162 N N . PHE A 1 289 ? -3.243 8.841 16.787 1.00 94.38 289 PHE A N 1
ATOM 2163 C CA . PHE A 1 289 ? -3.554 8.926 18.209 1.00 94.38 289 PHE A CA 1
ATOM 2164 C C . PHE A 1 289 ? -3.456 10.376 18.693 1.00 94.38 289 PHE A C 1
ATOM 2166 O O . PHE A 1 289 ? -2.414 11.029 18.573 1.00 94.38 289 PHE A O 1
ATOM 2173 N N . THR A 1 290 ? -4.558 10.885 19.238 1.00 90.81 290 THR A N 1
ATOM 2174 C CA . THR A 1 290 ? -4.704 12.271 19.712 1.00 90.81 290 THR A CA 1
ATOM 2175 C C . THR A 1 290 ? -4.484 12.389 21.212 1.00 90.81 290 THR A C 1
ATOM 2177 O O . THR A 1 290 ? -3.909 13.372 21.686 1.00 90.81 290 THR A O 1
ATOM 2180 N N . ARG A 1 291 ? -4.923 11.382 21.973 1.00 88.44 291 ARG A N 1
ATOM 2181 C CA . ARG A 1 291 ? -4.791 11.327 23.430 1.00 88.44 291 ARG A CA 1
ATOM 2182 C C . ARG A 1 291 ? -4.676 9.882 23.895 1.00 88.44 291 ARG A C 1
ATOM 2184 O O . ARG A 1 291 ? -5.326 9.000 23.349 1.00 88.44 291 ARG A O 1
ATOM 2191 N N . ILE A 1 292 ? -3.875 9.655 24.928 1.00 88.31 292 ILE A N 1
ATOM 2192 C CA . ILE A 1 292 ? -3.756 8.361 25.601 1.00 88.31 292 ILE A CA 1
ATOM 2193 C C . ILE A 1 292 ? -4.021 8.603 27.081 1.00 88.31 292 ILE A C 1
ATOM 2195 O O . ILE A 1 292 ? -3.456 9.536 27.654 1.00 88.31 292 ILE A O 1
ATOM 2199 N N . SER A 1 293 ? -4.885 7.787 27.677 1.00 88.44 293 SER A N 1
ATOM 2200 C CA . SER A 1 293 ? -5.122 7.777 29.117 1.00 88.44 293 SER A CA 1
ATOM 2201 C C . SER A 1 293 ? -4.820 6.392 29.676 1.00 88.44 293 SER A C 1
ATOM 2203 O O . SER A 1 293 ? -5.369 5.390 29.212 1.00 88.44 293 SER A O 1
ATOM 2205 N N . TYR A 1 294 ? -3.909 6.347 30.647 1.00 86.38 294 TYR A N 1
ATOM 2206 C CA . TYR A 1 294 ? -3.489 5.128 31.333 1.00 86.38 294 TYR A CA 1
ATOM 2207 C C . TYR A 1 294 ? -4.216 5.014 32.670 1.00 86.38 294 TYR A C 1
ATOM 2209 O O . TYR A 1 294 ? -4.312 5.994 33.406 1.00 86.38 294 TYR A O 1
ATOM 2217 N N . GLY A 1 295 ? -4.692 3.814 33.005 1.00 85.06 295 GLY A N 1
ATOM 2218 C CA . GLY A 1 295 ? -5.445 3.589 34.242 1.00 85.06 295 GLY A CA 1
ATOM 2219 C C . GLY A 1 295 ? -6.822 4.264 34.249 1.00 85.06 295 GLY A C 1
ATOM 2220 O O . GLY A 1 295 ? -7.375 4.506 35.317 1.00 85.06 295 GLY A O 1
ATOM 2221 N N . ALA A 1 296 ? -7.368 4.564 33.070 1.00 88.38 296 ALA A N 1
ATOM 2222 C CA . ALA A 1 296 ? -8.690 5.142 32.889 1.00 88.38 296 ALA A CA 1
ATOM 2223 C C . ALA A 1 296 ? -9.775 4.177 33.375 1.00 88.38 296 ALA A C 1
ATOM 2225 O O . ALA A 1 296 ? -9.716 2.982 33.088 1.00 88.38 296 ALA A O 1
ATOM 2226 N N . MET A 1 297 ? -10.788 4.692 34.070 1.00 91.94 297 MET A N 1
ATOM 2227 C CA . MET A 1 297 ? -11.970 3.914 34.442 1.00 91.94 297 MET A CA 1
ATOM 2228 C C . MET A 1 297 ? -12.835 3.693 33.206 1.00 91.94 297 MET A C 1
ATOM 2230 O O . MET A 1 297 ? -13.366 4.657 32.652 1.00 91.94 297 MET A O 1
ATOM 2234 N N . LEU A 1 298 ? -12.957 2.444 32.759 1.00 92.56 298 LEU A N 1
ATOM 2235 C CA . LEU A 1 298 ? -13.630 2.117 31.506 1.00 92.56 298 LEU A CA 1
ATOM 2236 C C . LEU A 1 298 ? -15.052 1.623 31.753 1.00 92.56 298 LEU A C 1
ATOM 2238 O O . LEU A 1 298 ? -15.277 0.653 32.479 1.00 92.56 298 LEU A O 1
ATOM 2242 N N . VAL A 1 299 ? -16.011 2.252 31.076 1.00 92.56 299 VAL A N 1
ATOM 2243 C CA . VAL A 1 299 ? -17.410 1.813 31.044 1.00 92.56 299 VAL A CA 1
ATOM 2244 C C . VAL A 1 299 ? -17.917 1.741 29.604 1.00 92.56 299 VAL A C 1
ATOM 2246 O O . VAL A 1 299 ? -17.515 2.556 28.772 1.00 92.56 299 VAL A O 1
ATOM 2249 N N . PRO A 1 300 ? -18.807 0.794 29.266 1.00 92.62 300 PRO A N 1
ATOM 2250 C CA . PRO A 1 300 ? -19.549 0.855 28.013 1.00 92.62 300 PRO A CA 1
ATOM 2251 C C . PRO A 1 300 ? -20.372 2.144 27.938 1.00 92.62 300 PRO A C 1
ATOM 2253 O O . PRO A 1 300 ? -20.947 2.580 28.937 1.00 92.62 300 PRO A O 1
ATOM 2256 N N . VAL A 1 301 ? -20.472 2.736 26.746 1.00 92.06 301 VAL A N 1
ATOM 2257 C CA . VAL A 1 301 ? -21.288 3.948 26.537 1.00 92.06 301 VAL A CA 1
ATOM 2258 C C . VAL A 1 301 ? -22.771 3.716 26.839 1.00 92.06 301 VAL A C 1
ATOM 2260 O O . VAL A 1 301 ? -23.464 4.654 27.217 1.00 92.06 301 VAL A O 1
ATOM 2263 N N . ASP A 1 302 ? -23.232 2.467 26.750 1.00 90.56 302 ASP A N 1
ATOM 2264 C CA . ASP A 1 302 ? -24.612 2.056 27.038 1.00 90.56 302 ASP A CA 1
ATOM 2265 C C . ASP A 1 302 ? -25.002 2.249 28.517 1.00 90.56 302 ASP A C 1
ATOM 2267 O O . ASP A 1 302 ? -26.185 2.339 28.845 1.00 90.56 302 ASP A O 1
ATOM 2271 N N . CYS A 1 303 ? -24.020 2.359 29.421 1.00 91.12 303 CYS A N 1
ATOM 2272 C CA . CYS A 1 303 ? -24.266 2.658 30.834 1.00 91.12 303 CYS A CA 1
ATOM 2273 C C . CYS A 1 303 ? -24.616 4.129 31.092 1.00 91.12 303 CYS A C 1
ATOM 2275 O O . CYS A 1 303 ? -25.092 4.470 32.177 1.00 91.12 303 CYS A O 1
ATOM 2277 N N . LEU A 1 304 ? -24.307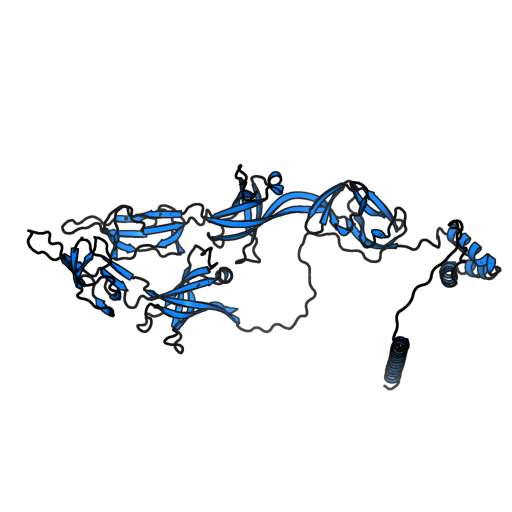 5.016 30.143 1.00 92.44 304 LEU A N 1
ATOM 2278 C CA . LEU A 1 304 ? -24.383 6.457 30.333 1.00 92.44 304 LEU A CA 1
ATOM 2279 C C . LEU A 1 304 ? -25.822 6.942 30.162 1.00 92.44 304 LEU A C 1
ATOM 2281 O O . LEU A 1 304 ? -26.410 6.851 29.086 1.00 92.44 304 LEU A O 1
ATOM 2285 N N . VAL A 1 305 ? -26.374 7.531 31.218 1.00 91.56 305 VAL A N 1
ATOM 2286 C CA . VAL A 1 305 ? -27.701 8.149 31.214 1.00 91.56 305 VAL A CA 1
ATOM 2287 C C . VAL A 1 305 ? -27.536 9.659 31.275 1.00 91.56 305 VAL A C 1
ATOM 2289 O O . VAL A 1 305 ? -26.859 10.191 32.154 1.00 91.56 305 VAL A O 1
ATOM 2292 N N . ARG A 1 306 ? -28.157 10.375 30.336 1.00 90.38 306 ARG A N 1
ATOM 2293 C CA . ARG A 1 306 ? -28.103 11.839 30.313 1.00 90.38 306 ARG A CA 1
ATOM 2294 C C . ARG A 1 306 ? -28.927 12.411 31.469 1.00 90.38 306 ARG A C 1
ATOM 2296 O O . ARG A 1 306 ? -30.086 12.040 31.637 1.00 90.38 306 ARG A O 1
ATOM 2303 N N . ALA A 1 307 ? -28.335 13.304 32.255 1.00 87.50 307 ALA A N 1
ATOM 2304 C CA . ALA A 1 307 ? -28.975 13.934 33.407 1.00 87.50 307 ALA A CA 1
ATOM 2305 C C . ALA A 1 307 ? -28.624 15.428 33.436 1.00 87.50 307 ALA A C 1
ATOM 2307 O O . ALA A 1 307 ? -27.504 15.807 33.782 1.00 87.50 307 ALA A O 1
ATOM 2308 N N . GLY A 1 308 ? -29.580 16.275 33.039 1.00 85.81 308 GLY A N 1
ATOM 2309 C CA . GLY A 1 308 ? -29.339 17.707 32.836 1.00 85.81 308 GLY A CA 1
ATOM 2310 C C . GLY A 1 308 ? -28.247 17.952 31.786 1.00 85.81 308 GLY A C 1
ATOM 2311 O O . GLY A 1 308 ? -28.300 17.388 30.689 1.00 85.81 308 GLY A O 1
ATOM 2312 N N . ASP A 1 309 ? -27.243 18.748 32.155 1.00 85.12 309 ASP A N 1
ATOM 2313 C CA . ASP A 1 309 ? -26.080 19.064 31.311 1.00 85.12 309 ASP A CA 1
ATOM 2314 C C . ASP A 1 309 ? -24.961 18.006 31.375 1.00 85.12 309 ASP A C 1
ATOM 2316 O O . ASP A 1 309 ? -23.973 18.103 30.647 1.00 85.12 309 ASP A O 1
ATOM 2320 N N . GLY A 1 310 ? -25.104 16.986 32.228 1.00 90.94 310 GLY A N 1
ATOM 2321 C CA . GLY A 1 310 ? -24.095 15.956 32.460 1.00 90.94 310 GLY A CA 1
ATOM 2322 C C . GLY A 1 310 ? -24.578 14.534 32.181 1.00 90.94 310 GLY A C 1
ATOM 2323 O O . GLY A 1 310 ? -25.631 14.289 31.581 1.00 90.94 310 GLY A O 1
ATOM 2324 N N . TYR A 1 311 ? -23.782 13.578 32.652 1.00 93.50 311 TYR A N 1
ATOM 2325 C CA . TYR A 1 311 ? -24.087 12.154 32.590 1.00 93.50 311 TYR A CA 1
ATOM 2326 C C . TYR A 1 311 ? -24.088 11.557 33.993 1.00 93.50 311 TYR A C 1
ATOM 2328 O O . TYR A 1 311 ? -23.350 11.987 34.878 1.00 93.50 311 TYR A O 1
ATOM 2336 N N . LYS A 1 312 ? -24.917 10.538 34.185 1.00 93.88 312 LYS A N 1
ATOM 2337 C CA . LYS A 1 312 ? -24.905 9.673 35.359 1.00 93.88 312 LYS A CA 1
ATOM 2338 C C . LYS A 1 312 ? -24.883 8.213 34.927 1.00 93.88 312 LYS A C 1
ATOM 2340 O O . LYS A 1 312 ? -25.309 7.883 33.822 1.00 93.88 312 LYS A O 1
ATOM 2345 N N . VAL A 1 313 ? -24.418 7.344 35.809 1.00 93.31 313 VAL A N 1
ATOM 2346 C CA . VAL A 1 313 ? -24.493 5.887 35.655 1.00 93.31 313 VAL A CA 1
ATOM 2347 C C . VAL A 1 313 ? -25.167 5.296 36.879 1.00 93.31 313 VAL A C 1
ATOM 2349 O O . VAL A 1 313 ? -25.032 5.828 37.977 1.00 93.31 313 VAL A O 1
ATOM 2352 N N . PHE A 1 314 ? -25.893 4.197 36.714 1.00 92.44 314 PHE A N 1
ATOM 2353 C CA . PHE A 1 314 ? -26.471 3.500 37.857 1.00 92.44 314 PHE A CA 1
ATOM 2354 C C . PHE A 1 314 ? -25.474 2.480 38.399 1.00 92.44 314 PHE A C 1
ATOM 2356 O O . PHE A 1 314 ? -25.098 1.550 37.685 1.00 92.44 314 PHE A O 1
ATOM 2363 N N . VAL A 1 315 ? -25.056 2.671 39.649 1.00 92.50 315 VAL A N 1
ATOM 2364 C CA . VAL A 1 315 ? -24.165 1.761 40.379 1.00 92.50 315 VAL A CA 1
ATOM 2365 C C . VAL A 1 315 ? -25.007 0.898 41.308 1.00 92.50 315 VAL A C 1
ATOM 2367 O O . VAL A 1 315 ? -25.856 1.418 42.032 1.00 92.50 315 VAL A O 1
ATOM 2370 N N . ILE A 1 316 ? -24.777 -0.410 41.287 1.00 87.81 316 ILE A N 1
ATOM 2371 C CA . ILE A 1 316 ? -25.417 -1.359 42.199 1.00 87.81 316 ILE A CA 1
ATOM 2372 C C . ILE A 1 316 ? -24.544 -1.516 43.436 1.00 87.81 316 ILE A C 1
ATOM 2374 O O . ILE A 1 316 ? -23.352 -1.809 43.319 1.00 87.81 316 ILE A O 1
ATOM 2378 N N . LYS A 1 317 ? -25.152 -1.328 44.606 1.00 79.06 317 LYS A N 1
ATOM 2379 C CA . LYS A 1 317 ? -24.518 -1.550 45.909 1.00 79.06 317 LYS A CA 1
ATOM 2380 C C . LYS A 1 317 ? -24.916 -2.913 46.486 1.00 79.06 317 LYS A C 1
ATOM 2382 O O . LYS A 1 317 ? -25.733 -3.631 45.911 1.00 79.06 317 LYS A O 1
ATOM 2387 N N . ASP A 1 318 ? -24.314 -3.283 47.615 1.00 72.69 318 ASP A N 1
ATOM 2388 C CA . ASP A 1 318 ? -24.464 -4.609 48.239 1.00 72.69 318 ASP A CA 1
ATOM 2389 C C . ASP A 1 318 ? -25.919 -4.977 48.600 1.00 72.69 318 ASP A C 1
ATOM 2391 O O . ASP A 1 318 ? -26.255 -6.151 48.733 1.00 72.69 318 ASP A O 1
ATOM 2395 N N . ASP A 1 319 ? -26.805 -3.987 48.706 1.00 69.62 319 ASP A N 1
ATOM 2396 C CA . ASP A 1 319 ? -28.238 -4.133 48.975 1.00 69.62 319 ASP A CA 1
ATOM 2397 C C . ASP A 1 319 ? -29.083 -4.466 47.730 1.00 69.62 319 ASP A C 1
ATOM 2399 O O . ASP A 1 319 ? -30.312 -4.501 47.802 1.00 69.62 319 ASP A O 1
ATOM 2403 N N . SER A 1 320 ? -28.447 -4.724 46.579 1.00 79.81 320 SER A N 1
ATOM 2404 C CA . SER A 1 320 ? -29.120 -4.916 45.284 1.00 79.81 320 SER A CA 1
ATOM 2405 C C . SER A 1 320 ? -29.986 -3.722 44.860 1.00 79.81 320 SER A C 1
ATOM 2407 O O . SER A 1 320 ? -30.888 -3.872 44.031 1.00 79.81 320 SER A O 1
ATOM 2409 N N . ALA A 1 321 ? -29.719 -2.530 45.400 1.00 83.81 321 ALA A N 1
ATOM 2410 C CA . ALA A 1 321 ? -30.335 -1.291 44.957 1.00 83.81 321 ALA A CA 1
ATOM 2411 C C . ALA A 1 321 ? -29.406 -0.541 43.995 1.00 83.81 321 ALA A C 1
ATOM 2413 O O . ALA A 1 321 ? -28.180 -0.524 44.144 1.00 83.81 321 ALA A O 1
ATOM 2414 N N . ALA A 1 322 ? -30.007 0.074 42.977 1.00 87.19 322 ALA A N 1
ATOM 2415 C CA . ALA A 1 322 ? -29.297 0.884 42.000 1.00 87.19 322 ALA A CA 1
ATOM 2416 C C . ALA A 1 322 ? -29.360 2.370 42.371 1.00 87.19 322 ALA A C 1
ATOM 2418 O O . ALA A 1 322 ? -30.421 2.901 42.695 1.00 87.19 322 ALA A O 1
ATOM 2419 N N . TYR A 1 323 ? -28.222 3.056 42.281 1.00 90.31 323 TYR A N 1
ATOM 2420 C CA . TYR A 1 323 ? -28.105 4.478 42.595 1.00 90.31 323 TYR A CA 1
ATOM 2421 C C . TYR A 1 323 ? -27.474 5.242 41.437 1.00 90.31 323 TYR A C 1
ATOM 2423 O O . TYR A 1 323 ? -26.375 4.910 40.981 1.00 90.31 323 TYR A O 1
ATOM 2431 N N . GLY A 1 324 ? -28.160 6.282 40.968 1.00 91.69 324 GLY A N 1
ATOM 2432 C CA . GLY A 1 324 ? -27.652 7.204 39.970 1.00 91.69 324 GLY A CA 1
ATOM 2433 C C . GLY A 1 324 ? -26.469 7.989 40.517 1.00 91.69 324 GLY A C 1
ATOM 2434 O O . GLY A 1 324 ? -26.610 8.854 41.375 1.00 91.69 324 GLY A O 1
ATOM 2435 N N . THR A 1 325 ? -25.289 7.705 39.987 1.00 93.44 325 THR A N 1
ATOM 2436 C CA . THR A 1 325 ? -24.044 8.368 40.354 1.00 93.44 325 THR A CA 1
ATOM 2437 C C . THR A 1 325 ? -23.628 9.300 39.219 1.00 93.44 325 THR A C 1
ATOM 2439 O O . THR A 1 325 ? -23.437 8.826 38.094 1.00 93.44 325 THR A O 1
ATOM 2442 N N . PRO A 1 326 ? -23.527 10.620 39.453 1.00 94.19 326 PRO A N 1
ATOM 2443 C CA . PRO A 1 326 ? -23.068 11.553 38.435 1.00 94.19 326 PRO A CA 1
ATOM 2444 C C . PRO A 1 326 ? -21.607 11.265 38.089 1.00 94.19 326 PRO A C 1
ATOM 2446 O O . PRO A 1 326 ? -20.787 11.013 38.973 1.00 94.19 326 PRO A O 1
ATOM 2449 N N . VAL A 1 327 ? -21.287 11.308 36.798 1.00 95.25 327 VAL A N 1
ATOM 2450 C CA . VAL A 1 327 ? -19.950 11.002 36.286 1.00 95.25 327 VAL A CA 1
ATOM 2451 C C . VAL A 1 327 ? -19.438 12.113 35.385 1.00 95.25 327 VAL A C 1
ATOM 2453 O O . VAL A 1 327 ? -20.181 12.696 34.594 1.00 95.25 327 VAL A O 1
ATOM 2456 N N . THR A 1 328 ? -18.137 12.377 35.478 1.00 94.12 328 THR A N 1
ATOM 2457 C CA . THR A 1 328 ? -17.440 13.253 34.527 1.00 94.12 328 THR A CA 1
ATOM 2458 C C . THR A 1 328 ? -16.754 12.388 33.484 1.00 94.12 328 THR A C 1
ATOM 2460 O O . THR A 1 328 ? -15.984 11.498 33.839 1.00 94.12 328 THR A O 1
ATOM 2463 N N . LEU A 1 329 ? -17.026 12.631 32.203 1.00 94.06 329 LEU A N 1
ATOM 2464 C CA . LEU A 1 329 ? -16.495 11.816 31.110 1.00 94.06 329 LEU A CA 1
ATOM 2465 C C . LEU A 1 329 ? -15.190 12.377 30.541 1.00 94.06 329 LEU A C 1
ATOM 2467 O O . LEU A 1 329 ? -14.974 13.589 30.509 1.00 94.06 329 LEU A O 1
ATOM 2471 N N . GLY A 1 330 ? -14.337 11.466 30.078 1.00 92.12 330 GLY A N 1
ATOM 2472 C CA . GLY A 1 330 ? -13.091 11.730 29.370 1.00 92.12 330 GLY A CA 1
ATOM 2473 C C . GLY A 1 330 ? -13.173 11.317 27.896 1.00 92.12 330 GLY A C 1
ATOM 2474 O O . GLY A 1 330 ? -14.014 11.813 27.151 1.00 92.12 330 GLY A O 1
ATOM 2475 N N . ILE A 1 331 ? -12.250 10.457 27.452 1.00 91.81 331 ILE A N 1
ATOM 2476 C CA . ILE A 1 331 ? -12.232 9.890 26.094 1.00 91.81 331 ILE A CA 1
ATOM 2477 C C . ILE A 1 331 ? -13.476 9.023 25.877 1.00 91.81 331 ILE A C 1
ATOM 2479 O O . ILE A 1 331 ? -13.800 8.187 26.714 1.00 91.81 331 ILE A O 1
ATOM 2483 N N . GLN A 1 332 ? -14.131 9.160 24.724 1.00 92.06 332 GLN A N 1
ATOM 2484 C CA . GLN A 1 332 ? -15.192 8.253 24.290 1.00 92.06 332 GLN A CA 1
ATOM 2485 C C . GLN A 1 332 ? -14.861 7.720 22.898 1.00 92.06 332 GLN A C 1
ATOM 2487 O O . GLN A 1 332 ? -14.885 8.471 21.924 1.00 92.06 332 GLN A O 1
ATOM 2492 N N . ILE A 1 333 ? -14.548 6.428 22.794 1.00 91.06 333 ILE A N 1
ATOM 2493 C CA . ILE A 1 333 ? -14.162 5.808 21.525 1.00 91.06 333 ILE A CA 1
ATOM 2494 C C . ILE A 1 333 ? -14.508 4.319 21.484 1.00 91.06 333 ILE A C 1
ATOM 2496 O O . ILE A 1 333 ? -14.513 3.641 22.507 1.00 91.06 333 ILE A O 1
ATOM 2500 N N . ASP A 1 334 ? -14.837 3.812 20.292 1.00 88.75 334 ASP A N 1
ATOM 2501 C CA . ASP A 1 334 ? -15.156 2.398 20.035 1.00 88.75 334 ASP A CA 1
ATOM 2502 C C . ASP A 1 334 ? -16.215 1.791 20.987 1.00 88.75 334 ASP A C 1
ATOM 2504 O O . ASP A 1 334 ? -16.175 0.607 21.316 1.00 88.75 334 ASP A O 1
ATOM 2508 N N . GLY A 1 335 ? -17.193 2.603 21.413 1.00 89.75 335 GLY A N 1
ATOM 2509 C CA . GLY A 1 335 ? -18.278 2.183 22.314 1.00 89.75 335 GLY A CA 1
ATOM 2510 C C . GLY A 1 335 ? -17.888 2.118 23.796 1.00 89.75 335 GLY A C 1
ATOM 2511 O O . GLY A 1 335 ? -18.675 1.655 24.620 1.00 89.75 335 GLY A O 1
ATOM 2512 N N . ILE A 1 336 ? -16.698 2.603 24.147 1.00 91.56 336 ILE A N 1
ATOM 2513 C CA . ILE A 1 336 ? -16.184 2.672 25.516 1.00 91.56 336 ILE A CA 1
ATOM 2514 C C . ILE A 1 336 ? -15.984 4.144 25.886 1.00 91.56 336 ILE A C 1
ATOM 2516 O O . ILE A 1 336 ? -15.563 4.956 25.061 1.00 91.56 336 ILE A O 1
ATOM 2520 N N . ALA A 1 337 ? -16.302 4.491 27.128 1.00 93.12 337 ALA A N 1
ATOM 2521 C CA . ALA A 1 337 ? -16.058 5.799 27.707 1.00 93.12 337 ALA A CA 1
ATOM 2522 C C . ALA A 1 337 ? -15.112 5.694 28.907 1.00 93.12 337 ALA A C 1
ATOM 2524 O O . ALA A 1 337 ? -15.216 4.786 29.733 1.00 93.12 337 ALA A O 1
ATOM 2525 N N . GLU A 1 338 ? -14.208 6.658 28.998 1.00 94.38 338 GLU A N 1
ATOM 2526 C CA . GLU A 1 338 ? -13.418 6.963 30.181 1.00 94.38 338 GLU A CA 1
ATOM 2527 C C . GLU A 1 338 ? -14.262 7.777 31.164 1.00 94.38 338 GLU A C 1
ATOM 2529 O O . GLU A 1 338 ? -14.864 8.788 30.794 1.00 94.38 338 GLU A O 1
ATOM 2534 N N . VAL A 1 339 ? -14.243 7.376 32.430 1.00 94.75 339 VAL A N 1
ATOM 2535 C CA . VAL A 1 339 ? -14.834 8.126 33.538 1.00 94.75 339 VAL A CA 1
ATOM 2536 C C . VAL A 1 339 ? -13.716 8.752 34.369 1.00 94.75 339 VAL A C 1
ATOM 2538 O O . VAL A 1 339 ? -12.901 8.056 34.963 1.00 94.75 339 VAL A O 1
ATOM 2541 N N . LEU A 1 340 ? -13.668 10.083 34.415 1.00 93.00 340 LEU A N 1
ATOM 2542 C CA . LEU A 1 340 ? -12.660 10.846 35.159 1.00 93.00 340 LEU A CA 1
ATOM 2543 C C . LEU A 1 340 ? -12.981 10.929 36.656 1.00 93.00 340 LEU A C 1
ATOM 2545 O O . LEU A 1 340 ? -12.075 11.019 37.481 1.00 93.00 340 LEU A O 1
ATOM 2549 N N . SER A 1 341 ? -14.266 10.933 37.014 1.00 92.19 341 SER A N 1
ATOM 2550 C CA . SER A 1 341 ? -14.720 10.969 38.406 1.00 92.19 341 SER A CA 1
ATOM 2551 C C . SER A 1 341 ? -16.123 10.385 38.559 1.00 92.19 341 SER A C 1
ATOM 2553 O O . SER A 1 341 ? -16.913 10.395 37.612 1.00 92.19 341 SER A O 1
ATOM 2555 N N . GLY A 1 342 ? -16.420 9.894 39.766 1.00 90.06 342 GLY A N 1
ATOM 2556 C CA . GLY A 1 342 ? -17.730 9.356 40.152 1.00 90.06 342 GLY A CA 1
ATOM 2557 C C . GLY A 1 342 ? -17.794 7.832 40.282 1.00 90.06 342 GLY A C 1
ATOM 2558 O O . GLY A 1 342 ? -18.792 7.328 40.772 1.00 90.06 342 GLY A O 1
ATOM 2559 N N . LEU A 1 343 ? -16.747 7.094 39.902 1.00 92.44 343 LEU A N 1
ATOM 2560 C CA . LEU A 1 343 ? -16.700 5.629 39.997 1.00 92.44 343 LEU A CA 1
ATOM 2561 C C . LEU A 1 343 ? -15.411 5.147 40.662 1.00 92.44 343 LEU A C 1
ATOM 2563 O O . LEU A 1 343 ? -14.385 5.826 40.591 1.00 92.44 343 LEU A O 1
ATOM 2567 N N . SER A 1 344 ? -15.459 3.944 41.235 1.00 90.75 344 SER A N 1
ATOM 2568 C CA . SER A 1 344 ? -14.318 3.212 41.797 1.00 90.75 344 SER A CA 1
ATOM 2569 C C . SER A 1 344 ? -14.093 1.863 41.093 1.00 90.75 344 SER A C 1
ATOM 2571 O O . SER A 1 344 ? -15.045 1.256 40.592 1.00 90.75 344 SER A O 1
ATOM 2573 N N . PRO A 1 345 ? -12.842 1.367 41.008 1.00 89.19 345 PRO A N 1
ATOM 2574 C CA . PRO A 1 345 ? -12.567 0.057 40.425 1.00 89.19 345 PRO A CA 1
ATOM 2575 C C . PRO A 1 345 ? -13.354 -1.046 41.143 1.00 89.19 345 PRO A C 1
ATOM 2577 O O . PRO A 1 345 ? -13.349 -1.120 42.369 1.00 89.19 345 PRO A O 1
ATOM 2580 N N . GLY A 1 346 ? -14.001 -1.923 40.377 1.00 87.38 346 GLY A N 1
ATOM 2581 C CA . GLY A 1 346 ? -14.835 -3.007 40.897 1.00 87.38 346 GLY A CA 1
ATOM 2582 C C . GLY A 1 346 ? -16.319 -2.666 41.056 1.00 87.38 346 GLY A C 1
ATOM 2583 O O . GLY A 1 346 ? -17.110 -3.600 41.220 1.00 87.38 346 GLY A O 1
ATOM 2584 N N . ASP A 1 347 ? -16.708 -1.390 40.937 1.00 91.00 347 ASP A N 1
ATOM 2585 C CA . ASP A 1 347 ? -18.114 -0.974 40.949 1.00 91.00 347 ASP A CA 1
ATOM 2586 C C . ASP A 1 347 ? -18.914 -1.732 39.882 1.00 91.00 347 ASP A C 1
ATOM 2588 O O . ASP A 1 347 ? -18.428 -1.989 38.778 1.00 91.00 347 ASP A O 1
ATOM 2592 N N . SER A 1 348 ? -20.155 -2.102 40.202 1.00 91.56 348 SER A N 1
ATOM 2593 C CA . SER A 1 348 ? -21.057 -2.760 39.253 1.00 91.56 348 SER A CA 1
ATOM 2594 C C . SER A 1 348 ? -21.995 -1.730 38.642 1.00 91.56 348 SER A C 1
ATOM 2596 O O . SER A 1 348 ? -22.871 -1.208 39.327 1.00 91.56 348 SER A O 1
ATOM 2598 N N . VAL A 1 349 ? -21.819 -1.437 37.354 1.00 93.19 349 VAL A N 1
ATOM 2599 C CA . VAL A 1 349 ? -22.616 -0.439 36.628 1.00 93.19 349 VAL A CA 1
ATOM 2600 C C . VAL A 1 349 ? -23.650 -1.099 35.726 1.00 93.19 349 VAL A C 1
ATOM 2602 O O . VAL A 1 349 ? -23.380 -2.118 35.087 1.00 93.19 349 VAL A O 1
ATOM 2605 N N . VAL A 1 350 ? -24.841 -0.509 35.657 1.00 91.75 350 VAL A N 1
ATOM 2606 C CA . VAL A 1 350 ? -25.939 -0.979 34.804 1.00 91.75 350 VAL A CA 1
ATOM 2607 C C . VAL A 1 350 ? -25.654 -0.633 33.341 1.00 91.75 350 VAL A C 1
ATOM 2609 O O . VAL A 1 350 ? -25.517 0.533 32.995 1.00 91.75 350 VAL A O 1
ATOM 2612 N N . THR A 1 351 ? -25.612 -1.653 32.484 1.00 89.62 351 THR A N 1
ATOM 2613 C CA . THR A 1 351 ? -25.389 -1.576 31.023 1.00 89.62 351 THR A CA 1
ATOM 2614 C C . THR A 1 351 ? -26.678 -1.697 30.213 1.00 89.62 351 THR A C 1
ATOM 2616 O O . THR A 1 351 ? -26.709 -1.335 29.043 1.00 89.62 351 THR A O 1
ATOM 2619 N N . GLY A 1 352 ? -27.750 -2.229 30.807 1.00 84.12 352 GLY A N 1
ATOM 2620 C CA . GLY A 1 352 ? -29.028 -2.437 30.131 1.00 84.12 352 GLY A CA 1
ATOM 2621 C C . GLY A 1 352 ? -30.190 -2.431 31.115 1.00 84.12 352 GLY A C 1
ATOM 2622 O O . GLY A 1 352 ? -30.054 -2.933 32.230 1.00 84.12 352 GLY A O 1
ATOM 2623 N N . GLY A 1 353 ? -31.321 -1.855 30.700 1.00 77.81 353 GLY A N 1
ATOM 2624 C CA . GLY A 1 353 ? -32.488 -1.622 31.562 1.00 77.81 353 GLY A CA 1
ATOM 2625 C C . GLY A 1 353 ? -32.449 -0.294 32.330 1.00 77.81 353 GLY A C 1
ATOM 2626 O O . GLY A 1 353 ? -33.366 -0.020 33.094 1.00 77.81 353 GLY A O 1
ATOM 2627 N N . SER A 1 354 ? -31.442 0.558 32.099 1.00 79.94 354 SER A N 1
ATOM 2628 C CA . SER A 1 354 ? -31.242 1.838 32.803 1.00 79.94 354 SER A CA 1
ATOM 2629 C C . SER A 1 354 ? -32.395 2.840 32.648 1.00 79.94 354 SER A C 1
ATOM 2631 O O . SER A 1 354 ? -32.566 3.696 33.508 1.00 79.94 354 SER A O 1
ATOM 2633 N N . SER A 1 355 ? -33.218 2.724 31.600 1.00 79.06 355 SER A N 1
ATOM 2634 C CA . SER A 1 355 ? -34.411 3.560 31.393 1.00 79.06 355 SER A CA 1
ATOM 2635 C C . SER A 1 355 ? -35.553 3.273 32.372 1.00 79.06 355 SER A C 1
ATOM 2637 O O . SER A 1 355 ? -36.469 4.079 32.478 1.00 79.06 355 SER A O 1
ATOM 2639 N N . LEU A 1 356 ? -35.533 2.109 33.027 1.00 76.25 356 LEU A N 1
ATOM 2640 C CA . LEU A 1 356 ? -36.554 1.662 33.980 1.00 76.25 356 LEU A CA 1
ATOM 2641 C C . LEU A 1 356 ? -36.061 1.746 35.432 1.00 76.25 356 LEU A C 1
ATOM 2643 O O . LEU A 1 356 ? -36.764 1.314 36.340 1.00 76.25 356 LEU A O 1
ATOM 2647 N N . VAL A 1 357 ? -34.841 2.246 35.644 1.00 82.19 357 VAL A N 1
ATOM 2648 C CA . VAL A 1 357 ? -34.192 2.312 36.954 1.00 82.19 357 VAL A CA 1
ATOM 2649 C C . VAL A 1 357 ? -34.239 3.745 37.470 1.00 82.19 357 VAL A C 1
ATOM 2651 O O . VAL A 1 357 ? -33.856 4.687 36.776 1.00 82.19 357 VAL A O 1
ATOM 2654 N N . GLU A 1 358 ? -34.664 3.889 38.718 1.00 81.62 358 GLU A N 1
ATOM 2655 C CA . GLU A 1 358 ? -34.588 5.124 39.494 1.00 81.62 358 GLU A CA 1
ATOM 2656 C C . GLU A 1 358 ? -33.729 4.894 40.744 1.00 81.62 358 GLU A C 1
ATOM 2658 O O . GLU A 1 358 ? -33.395 3.757 41.090 1.00 81.62 358 GLU A O 1
ATOM 2663 N N . ASP A 1 359 ? -33.343 5.975 41.418 1.00 81.44 359 ASP A N 1
ATOM 2664 C CA . ASP A 1 359 ? -32.467 5.895 42.586 1.00 81.44 359 ASP A CA 1
ATOM 2665 C C . ASP A 1 359 ? -33.150 5.132 43.737 1.00 81.44 359 ASP A C 1
ATOM 2667 O O . ASP A 1 359 ? -34.260 5.460 44.156 1.00 81.44 359 ASP A O 1
ATOM 2671 N N . GLY A 1 360 ? -32.475 4.109 44.270 1.00 80.69 360 GLY A N 1
ATOM 2672 C CA . GLY A 1 360 ? -32.976 3.279 45.372 1.00 80.69 360 GLY A CA 1
ATOM 2673 C C . GLY A 1 360 ? -33.970 2.187 44.954 1.00 80.69 360 GLY A C 1
ATOM 2674 O O . GLY A 1 360 ? -34.571 1.533 45.817 1.00 80.69 360 GLY A O 1
ATOM 2675 N N . VAL A 1 361 ? -34.159 1.969 43.648 1.00 80.62 361 VAL A N 1
ATOM 2676 C CA . VAL A 1 361 ? -34.939 0.841 43.128 1.00 80.62 361 VAL A CA 1
ATOM 2677 C C . VAL A 1 361 ? -34.141 -0.450 43.284 1.00 80.62 361 VAL A C 1
ATOM 2679 O O . VAL A 1 361 ? -32.962 -0.523 42.934 1.00 80.62 361 VAL A O 1
ATOM 2682 N N . THR A 1 362 ? -34.807 -1.484 43.796 1.00 81.94 362 THR A N 1
ATOM 2683 C CA . THR A 1 362 ? -34.259 -2.838 43.864 1.00 81.94 362 THR A CA 1
ATOM 2684 C C . THR A 1 362 ? -34.191 -3.419 42.458 1.00 81.94 362 THR A C 1
ATOM 2686 O O . THR A 1 362 ? -35.180 -3.412 41.721 1.00 81.94 362 THR A O 1
ATOM 2689 N N . VAL A 1 363 ? -33.027 -3.930 42.080 1.00 84.19 363 VAL A N 1
ATOM 2690 C CA . VAL A 1 363 ? -32.786 -4.477 40.747 1.00 84.19 363 VAL A CA 1
ATOM 2691 C C . VAL A 1 363 ? -32.509 -5.972 40.809 1.00 84.19 363 VAL A C 1
ATOM 2693 O O . VAL A 1 363 ? -31.927 -6.481 41.763 1.00 84.19 363 VAL A O 1
ATOM 2696 N N . ASN A 1 364 ? -32.922 -6.687 39.767 1.00 83.44 364 ASN A N 1
ATOM 2697 C CA . ASN A 1 364 ? -32.589 -8.089 39.567 1.00 83.44 364 ASN A CA 1
ATOM 2698 C C . ASN A 1 364 ? -31.544 -8.200 38.453 1.00 83.44 364 ASN A C 1
ATOM 2700 O O . ASN A 1 364 ? -31.806 -7.825 37.307 1.00 83.44 364 ASN A O 1
ATOM 2704 N N . ILE A 1 365 ? -30.358 -8.711 38.780 1.00 84.38 365 ILE A N 1
ATOM 2705 C CA . ILE A 1 365 ? -29.271 -8.863 37.812 1.00 84.38 365 ILE A CA 1
ATOM 2706 C C . ILE A 1 365 ? -29.554 -10.092 36.947 1.00 84.38 365 ILE A C 1
ATOM 2708 O O . ILE A 1 365 ? -29.348 -11.229 37.362 1.00 84.38 365 ILE A O 1
ATOM 2712 N N . VAL A 1 366 ? -30.001 -9.859 35.714 1.00 84.81 366 VAL A N 1
ATOM 2713 C CA . VAL A 1 366 ? -30.307 -10.936 34.758 1.00 84.81 366 VAL A CA 1
ATOM 2714 C C . VAL A 1 366 ? -29.053 -11.387 34.012 1.00 84.81 366 VAL A C 1
ATOM 2716 O O . VAL A 1 366 ? -28.947 -12.542 33.599 1.00 84.81 366 VAL A O 1
ATOM 2719 N N . LYS A 1 367 ? -28.090 -10.478 33.818 1.00 84.50 367 LYS A N 1
ATOM 2720 C CA . LYS A 1 367 ? -26.877 -10.749 33.043 1.00 84.50 367 LYS A CA 1
ATOM 2721 C C . LYS A 1 367 ? -25.701 -9.895 33.507 1.00 84.50 367 LYS A C 1
ATOM 2723 O O . LYS A 1 367 ? -25.807 -8.673 33.560 1.00 84.50 367 LYS A O 1
ATOM 2728 N N . THR A 1 368 ? -24.559 -10.534 33.736 1.00 86.00 368 THR A N 1
ATOM 2729 C CA . THR A 1 368 ? -23.278 -9.855 33.971 1.00 86.00 368 THR A CA 1
ATOM 2730 C C . THR A 1 368 ? -22.431 -9.943 32.709 1.00 86.00 368 THR A C 1
ATOM 2732 O O . THR A 1 368 ? -22.070 -11.035 32.266 1.00 86.00 368 THR A O 1
ATOM 2735 N N . LEU A 1 369 ? -22.152 -8.797 32.098 1.00 84.06 369 LEU A N 1
ATOM 2736 C CA . LEU A 1 369 ? -21.239 -8.670 30.973 1.00 84.06 369 LEU A CA 1
ATOM 2737 C C . LEU A 1 369 ? -19.793 -8.605 31.483 1.00 84.06 369 LEU A C 1
ATOM 2739 O O . LEU A 1 369 ? -19.547 -8.094 32.580 1.00 84.06 369 LEU A O 1
ATOM 2743 N N . PRO A 1 370 ? -18.828 -9.137 30.714 1.00 83.88 370 PRO A N 1
ATOM 2744 C CA . PRO A 1 370 ? -17.425 -8.949 31.033 1.00 83.88 370 PRO A CA 1
ATOM 2745 C C . PRO A 1 370 ? -17.066 -7.453 30.956 1.00 83.88 370 PRO A C 1
ATOM 2747 O O . PRO A 1 370 ? -17.633 -6.743 30.119 1.00 83.88 370 PRO A O 1
ATOM 2750 N N . PRO A 1 371 ? -16.103 -6.992 31.773 1.00 80.06 371 PRO A N 1
ATOM 2751 C CA . PRO A 1 371 ? -15.584 -5.632 31.717 1.00 80.06 371 PRO A CA 1
ATOM 2752 C C . PRO A 1 371 ? -15.176 -5.235 30.294 1.00 80.06 371 PRO A C 1
ATOM 2754 O O . PRO A 1 371 ? -14.664 -6.081 29.547 1.00 80.06 371 PRO A O 1
ATOM 2757 N N . PRO A 1 372 ? -15.382 -3.967 29.898 1.00 76.25 372 PRO A N 1
ATOM 2758 C CA . PRO A 1 372 ? -14.969 -3.493 28.587 1.00 76.25 372 PRO A CA 1
ATOM 2759 C C . PRO A 1 372 ? -13.452 -3.643 28.438 1.00 76.25 372 PRO A C 1
ATOM 2761 O O . PRO A 1 372 ? -12.670 -2.966 29.098 1.00 76.25 372 PRO A O 1
ATOM 2764 N N . ARG A 1 373 ? -13.032 -4.536 27.540 1.00 69.12 373 ARG A N 1
ATOM 2765 C CA . ARG A 1 373 ? -11.637 -4.660 27.110 1.00 69.12 373 ARG A CA 1
ATOM 2766 C C . ARG A 1 373 ? -11.517 -4.083 25.712 1.00 69.12 373 ARG A C 1
ATOM 2768 O O . ARG A 1 373 ? -12.226 -4.519 24.803 1.00 69.12 373 ARG A O 1
ATOM 2775 N N . ILE A 1 374 ? -10.607 -3.131 25.522 1.00 61.09 374 ILE A N 1
ATOM 2776 C CA . ILE A 1 374 ? -10.234 -2.690 24.176 1.00 61.09 374 ILE A CA 1
ATOM 2777 C C . ILE A 1 374 ? -9.617 -3.900 23.466 1.00 61.09 374 ILE A C 1
ATOM 2779 O O . ILE A 1 374 ? -8.706 -4.532 23.995 1.00 61.09 374 ILE A O 1
ATOM 2783 N N . LYS A 1 375 ? -10.215 -4.273 22.326 1.00 46.47 375 LYS A N 1
ATOM 2784 C CA . LYS A 1 375 ? -10.035 -5.538 21.592 1.00 46.47 375 LYS A CA 1
ATOM 2785 C C . LYS A 1 375 ? -8.636 -6.164 21.723 1.00 46.47 375 LYS A C 1
ATOM 2787 O O . LYS A 1 375 ? -7.726 -5.839 20.970 1.00 46.47 375 LYS A O 1
ATOM 2792 N N . GLY A 1 376 ? -8.549 -7.182 22.573 1.00 43.00 376 GLY A N 1
ATOM 2793 C CA . GLY A 1 376 ? -7.661 -8.328 22.407 1.00 43.00 376 GLY A CA 1
ATOM 2794 C C . GLY A 1 376 ? -8.524 -9.549 22.089 1.00 43.00 376 GLY A C 1
ATOM 2795 O O . GLY A 1 376 ? -9.215 -10.051 22.966 1.00 43.00 376 GLY A O 1
ATOM 2796 N N . THR A 1 377 ? -8.536 -9.936 20.813 1.00 40.59 377 THR A N 1
ATOM 2797 C CA . THR A 1 377 ? -9.039 -11.188 20.211 1.00 40.59 377 THR A CA 1
ATOM 2798 C C . THR A 1 377 ? -10.307 -11.816 20.817 1.00 40.59 377 THR A C 1
ATOM 2800 O O . THR A 1 377 ? -10.271 -12.596 21.764 1.00 40.59 377 THR A O 1
ATOM 2803 N N . GLN A 1 378 ? -11.447 -11.553 20.176 1.00 44.62 378 GLN A N 1
ATOM 2804 C CA . GLN A 1 378 ? -12.720 -12.227 20.434 1.00 44.62 378 GLN A CA 1
ATOM 2805 C C . GLN A 1 378 ? -12.685 -13.652 19.849 1.00 44.62 378 GLN A C 1
ATOM 2807 O O . GLN A 1 378 ? -12.496 -13.818 18.644 1.00 44.62 378 GLN A O 1
ATOM 2812 N N . LEU A 1 379 ? -12.837 -14.679 20.692 1.00 48.81 379 LEU A N 1
ATOM 2813 C CA . LEU A 1 379 ? -12.893 -16.078 20.254 1.00 48.81 379 LEU A CA 1
ATOM 2814 C C . LEU A 1 379 ? -14.298 -16.407 19.734 1.00 48.81 379 LEU A C 1
ATOM 2816 O O . LEU A 1 379 ? -15.279 -16.321 20.472 1.00 48.81 379 LEU A O 1
ATOM 2820 N N . TYR A 1 380 ? -14.380 -16.795 18.462 1.00 60.41 380 TYR A N 1
ATOM 2821 C CA . TYR A 1 380 ? -15.611 -17.257 17.826 1.00 60.41 380 TYR A CA 1
ATOM 2822 C C . TYR A 1 380 ? -15.682 -18.788 17.885 1.00 60.41 380 TYR A C 1
ATOM 2824 O O . TYR A 1 380 ? -14.695 -19.449 17.555 1.00 60.41 380 TYR A O 1
ATOM 2832 N N . PRO A 1 381 ? -16.825 -19.379 18.270 1.00 50.16 381 PRO A N 1
ATOM 2833 C CA . PRO A 1 381 ? -17.005 -20.821 18.179 1.00 50.16 381 PRO A CA 1
ATOM 2834 C C . PRO A 1 381 ? -16.993 -21.254 16.707 1.00 50.16 381 PRO A C 1
ATOM 2836 O O . PRO A 1 381 ? -17.752 -20.732 15.890 1.00 50.16 381 PRO A O 1
ATOM 2839 N N . VAL A 1 382 ? -16.138 -22.223 16.374 1.00 67.12 382 VAL A N 1
ATOM 2840 C CA . VAL A 1 382 ? -15.991 -22.774 15.019 1.00 67.12 382 VAL A CA 1
ATOM 2841 C C . VAL A 1 382 ? -16.263 -24.274 15.010 1.00 67.12 382 VAL A C 1
ATOM 2843 O O . VAL A 1 382 ? -15.951 -24.986 15.964 1.00 67.12 382 VAL A O 1
ATOM 2846 N N . ARG A 1 383 ? -16.846 -24.767 13.913 1.00 69.75 383 ARG A N 1
ATOM 2847 C CA . ARG A 1 383 ? -16.889 -26.205 13.627 1.00 69.75 383 ARG A CA 1
ATOM 2848 C C . ARG A 1 383 ? -15.537 -26.627 13.068 1.00 69.75 383 ARG A C 1
ATOM 2850 O O . ARG A 1 383 ? -15.013 -25.962 12.178 1.00 69.75 383 ARG A O 1
ATOM 2857 N N . VAL A 1 384 ? -15.005 -27.733 13.574 1.00 72.19 384 VAL A N 1
ATOM 2858 C CA . VAL A 1 384 ? -13.748 -28.322 13.104 1.00 72.19 384 VAL A CA 1
ATOM 2859 C C . VAL A 1 384 ? -14.022 -29.528 12.211 1.00 72.19 384 VAL A C 1
ATOM 2861 O O . VAL A 1 384 ? -14.977 -30.272 12.429 1.00 72.19 384 VAL A O 1
ATOM 2864 N N . THR A 1 385 ? -13.165 -29.714 11.213 1.00 77.00 385 THR A N 1
ATOM 2865 C CA . THR A 1 385 ? -13.043 -30.939 10.418 1.00 77.00 385 THR A CA 1
ATOM 2866 C C . THR A 1 385 ? -11.596 -31.414 10.514 1.00 77.00 385 THR A C 1
ATOM 2868 O O . THR A 1 385 ? -10.702 -30.594 10.732 1.00 77.00 385 THR A O 1
ATOM 2871 N N . ALA A 1 386 ? -11.352 -32.717 10.373 1.00 78.94 386 ALA A N 1
ATOM 2872 C CA . ALA A 1 386 ? -9.989 -33.237 10.326 1.00 78.94 386 ALA A CA 1
ATOM 2873 C C . ALA A 1 386 ? -9.282 -32.690 9.074 1.00 78.94 386 ALA A C 1
ATOM 2875 O O . ALA A 1 386 ? -9.804 -32.820 7.965 1.00 78.94 386 ALA A O 1
ATOM 2876 N N . ALA A 1 387 ? -8.133 -32.040 9.264 1.00 74.75 387 ALA A N 1
ATOM 2877 C CA . ALA A 1 387 ? -7.315 -31.552 8.163 1.00 74.75 387 ALA A CA 1
ATOM 2878 C C . ALA A 1 387 ? -6.674 -32.739 7.430 1.00 74.75 387 ALA A C 1
ATOM 2880 O O . ALA A 1 387 ? -6.209 -33.684 8.066 1.00 74.75 387 ALA A O 1
ATOM 2881 N N . ALA A 1 388 ? -6.654 -32.675 6.102 1.00 79.81 388 ALA A N 1
ATOM 2882 C CA . ALA A 1 388 ? -5.866 -33.560 5.257 1.00 79.81 388 ALA A CA 1
ATOM 2883 C C . ALA A 1 388 ? -4.713 -32.747 4.660 1.00 79.81 388 ALA A C 1
ATOM 2885 O O . ALA A 1 388 ? -4.917 -31.597 4.265 1.00 79.81 388 ALA A O 1
ATOM 2886 N N . GLU A 1 389 ? -3.519 -33.331 4.612 1.00 76.25 389 GLU A N 1
ATOM 2887 C CA . GLU A 1 389 ? -2.375 -32.734 3.925 1.00 76.25 389 GLU A CA 1
ATOM 2888 C C . GLU A 1 389 ? -2.489 -32.988 2.418 1.00 76.25 389 GLU A C 1
ATOM 2890 O O . GLU A 1 389 ? -2.807 -34.092 1.974 1.00 76.25 389 GLU A O 1
ATOM 2895 N N . GLY A 1 390 ? -2.244 -31.949 1.628 1.00 75.00 390 GLY A N 1
ATOM 2896 C CA . GLY A 1 390 ? -2.166 -32.006 0.176 1.00 75.00 390 GLY A CA 1
ATOM 2897 C C . GLY A 1 390 ? -1.469 -30.751 -0.330 1.00 75.00 390 GLY A C 1
ATOM 2898 O O . GLY A 1 390 ? -1.648 -29.685 0.255 1.00 75.00 390 GLY A O 1
ATOM 2899 N N . GLU A 1 391 ? -0.673 -30.877 -1.390 1.00 68.50 391 GLU A N 1
ATOM 2900 C CA . GLU A 1 391 ? 0.082 -29.749 -1.938 1.00 68.50 391 GLU A CA 1
ATOM 2901 C C . GLU A 1 391 ? -0.861 -28.754 -2.621 1.00 68.50 391 GLU A C 1
ATOM 2903 O O . GLU A 1 391 ? -1.498 -29.056 -3.637 1.00 68.50 391 GLU A O 1
ATOM 2908 N N . LEU A 1 392 ? -0.948 -27.541 -2.077 1.00 71.44 392 LEU A N 1
ATOM 2909 C CA . LEU A 1 392 ? -1.702 -26.449 -2.678 1.00 71.44 392 LEU A CA 1
ATOM 2910 C C . LEU A 1 392 ? -0.730 -25.511 -3.395 1.00 71.44 392 LEU A C 1
ATOM 2912 O O . LEU A 1 392 ? 0.058 -24.808 -2.763 1.00 71.44 392 LEU A O 1
ATOM 2916 N N . THR A 1 393 ? -0.807 -25.461 -4.726 1.00 73.56 393 THR A N 1
ATOM 2917 C CA . THR A 1 393 ? -0.065 -24.463 -5.509 1.00 73.56 393 THR A CA 1
ATOM 2918 C C . THR A 1 393 ? -0.960 -23.262 -5.785 1.00 73.56 393 THR A C 1
ATOM 2920 O O . THR A 1 393 ? -1.984 -23.381 -6.461 1.00 73.56 393 THR A O 1
ATOM 2923 N N . ALA A 1 394 ? -0.581 -22.097 -5.266 1.00 82.12 394 ALA A N 1
ATOM 2924 C CA . ALA A 1 394 ? -1.280 -20.845 -5.530 1.00 82.12 394 ALA A CA 1
ATOM 2925 C C . ALA A 1 394 ? -0.619 -20.065 -6.683 1.00 82.12 394 ALA A C 1
ATOM 2927 O O . ALA A 1 394 ? 0.601 -20.108 -6.869 1.00 82.12 394 ALA A O 1
ATOM 2928 N N . TYR A 1 395 ? -1.436 -19.346 -7.462 1.00 85.56 395 TYR A N 1
ATOM 2929 C CA . TYR A 1 395 ? -0.983 -18.567 -8.618 1.00 85.56 395 TYR A CA 1
ATOM 2930 C C . TYR A 1 395 ? -1.579 -17.156 -8.615 1.00 85.56 395 TYR A C 1
ATOM 2932 O O . TYR A 1 395 ? -2.773 -16.996 -8.357 1.00 85.56 395 TYR A O 1
ATOM 2940 N N . VAL A 1 396 ? -0.787 -16.151 -9.003 1.00 88.50 396 VAL A N 1
ATOM 2941 C CA . VAL A 1 396 ? -1.321 -14.872 -9.506 1.00 88.50 396 VAL A CA 1
ATOM 2942 C C . VAL A 1 396 ? -1.516 -15.003 -11.010 1.00 88.50 396 VAL A C 1
ATOM 2944 O O . VAL A 1 396 ? -0.557 -15.270 -11.736 1.00 88.50 396 VAL A O 1
ATOM 2947 N N . ASN A 1 397 ? -2.749 -14.803 -11.477 1.00 91.19 397 ASN A N 1
ATOM 2948 C CA . ASN A 1 397 ? -3.074 -14.769 -12.902 1.00 91.19 397 ASN A CA 1
ATOM 2949 C C . ASN A 1 397 ? -3.157 -13.314 -13.372 1.00 91.19 397 ASN A C 1
ATOM 2951 O O . ASN A 1 397 ? -3.892 -12.519 -12.790 1.00 91.19 397 ASN A O 1
ATOM 2955 N N . THR A 1 398 ? -2.440 -12.973 -14.439 1.00 93.69 398 THR A N 1
ATOM 2956 C CA . THR A 1 398 ? -2.507 -11.646 -15.064 1.00 93.69 398 THR A CA 1
ATOM 2957 C C . THR A 1 398 ? -2.285 -11.741 -16.573 1.00 93.69 398 THR A C 1
ATOM 2959 O O . THR A 1 398 ? -1.944 -12.801 -17.100 1.00 93.69 398 THR A O 1
ATOM 2962 N N . ASN A 1 399 ? -2.481 -10.629 -17.272 1.00 94.31 399 ASN A N 1
ATOM 2963 C CA . ASN A 1 399 ? -2.172 -10.491 -18.687 1.00 94.31 399 ASN A CA 1
ATOM 2964 C C . ASN A 1 399 ? -0.954 -9.583 -18.858 1.00 94.31 399 ASN A C 1
ATOM 2966 O O . ASN A 1 399 ? -0.733 -8.651 -18.085 1.00 94.31 399 ASN A O 1
ATOM 2970 N N . GLY A 1 400 ? -0.171 -9.853 -19.890 1.00 94.31 400 GLY A N 1
ATOM 2971 C CA . GLY A 1 400 ? 1.018 -9.097 -20.232 1.00 94.31 400 GLY A CA 1
ATOM 2972 C C . GLY A 1 400 ? 1.183 -8.926 -21.725 1.00 94.31 400 GLY A C 1
ATOM 2973 O O . GLY A 1 400 ? 0.409 -9.442 -22.531 1.00 94.31 400 GLY A O 1
ATOM 2974 N N . VAL A 1 401 ? 2.233 -8.202 -22.081 1.00 94.81 401 VAL A N 1
ATOM 2975 C CA . VAL A 1 401 ? 2.656 -7.995 -23.460 1.00 94.81 401 VAL A CA 1
ATOM 2976 C C . VAL A 1 401 ? 4.138 -8.314 -23.591 1.00 94.81 401 VAL A C 1
ATOM 2978 O O . VAL A 1 401 ? 4.939 -7.970 -22.720 1.00 94.81 401 VAL A O 1
ATOM 2981 N N . VAL A 1 402 ? 4.507 -8.981 -24.679 1.00 92.06 402 VAL A N 1
ATOM 2982 C CA . VAL A 1 402 ? 5.906 -9.241 -25.022 1.00 92.06 402 VAL A CA 1
ATOM 2983 C C . VAL A 1 402 ? 6.553 -7.937 -25.488 1.00 92.06 402 VAL A C 1
ATOM 2985 O O . VAL A 1 402 ? 6.010 -7.230 -26.337 1.00 92.06 402 VAL A O 1
ATOM 2988 N N . ILE A 1 403 ? 7.723 -7.619 -24.952 1.00 88.81 403 ILE A N 1
ATOM 2989 C CA . ILE A 1 403 ? 8.538 -6.454 -25.305 1.00 88.81 403 ILE A CA 1
ATOM 2990 C C . ILE A 1 403 ? 9.985 -6.883 -25.553 1.00 88.81 403 ILE A C 1
ATOM 2992 O O . ILE A 1 403 ? 10.433 -7.898 -25.023 1.00 88.81 403 ILE A O 1
ATOM 2996 N N . TYR A 1 404 ? 10.732 -6.100 -26.328 1.00 85.25 404 TYR A N 1
ATOM 2997 C CA . TYR A 1 404 ? 12.185 -6.260 -26.394 1.00 85.25 404 TYR A CA 1
ATOM 2998 C C . TYR A 1 404 ? 12.816 -5.750 -25.102 1.00 85.25 404 TYR A C 1
ATOM 3000 O O . TYR A 1 404 ? 12.450 -4.681 -24.613 1.00 85.25 404 TYR A O 1
ATOM 3008 N N . LYS A 1 405 ? 13.782 -6.496 -24.569 1.00 81.62 405 LYS A N 1
ATOM 3009 C CA . LYS A 1 405 ? 14.588 -6.060 -23.429 1.00 81.62 405 LYS A CA 1
ATOM 3010 C C . LYS A 1 405 ? 15.527 -4.920 -23.819 1.00 81.62 405 LYS A C 1
ATOM 3012 O O . LYS A 1 405 ? 15.723 -3.988 -23.047 1.00 81.62 405 LYS A O 1
ATOM 3017 N N . SER A 1 406 ? 16.107 -4.987 -25.015 1.00 78.50 406 SER A N 1
ATOM 3018 C CA . SER A 1 406 ? 16.993 -3.958 -25.557 1.00 78.50 406 SER A CA 1
ATOM 3019 C C . SER A 1 406 ? 16.504 -3.531 -26.934 1.00 78.50 406 SER A C 1
ATOM 3021 O O . SER A 1 406 ? 16.439 -4.326 -27.871 1.00 78.50 406 SER A O 1
ATOM 3023 N N . SER A 1 407 ? 16.130 -2.259 -27.049 1.00 82.25 407 SER A N 1
ATOM 3024 C CA . SER A 1 407 ? 15.788 -1.630 -28.321 1.00 82.25 407 SER A CA 1
ATOM 3025 C C . SER A 1 407 ? 16.449 -0.267 -28.401 1.00 82.25 407 SER A C 1
ATOM 3027 O O . SER A 1 407 ? 16.387 0.492 -27.435 1.00 82.25 407 SER A O 1
ATOM 3029 N N . VAL A 1 408 ? 17.040 0.050 -29.545 1.00 83.38 408 VAL A N 1
ATOM 3030 C CA . VAL A 1 408 ? 17.735 1.314 -29.773 1.00 83.38 408 VAL A CA 1
ATOM 3031 C C . VAL A 1 408 ? 17.089 2.030 -30.948 1.00 83.38 408 VAL A C 1
ATOM 3033 O O . VAL A 1 408 ? 16.899 1.452 -32.021 1.00 83.38 408 VAL A O 1
ATOM 3036 N N . ASP A 1 409 ? 16.767 3.302 -30.733 1.00 85.81 409 ASP A N 1
ATOM 3037 C CA . ASP A 1 409 ? 16.420 4.220 -31.807 1.00 85.81 409 ASP A CA 1
ATOM 3038 C C . ASP A 1 409 ? 17.722 4.705 -32.454 1.00 85.81 409 ASP A C 1
ATOM 3040 O O . ASP A 1 409 ? 18.542 5.373 -31.823 1.00 85.81 409 ASP A O 1
ATOM 3044 N N . VAL A 1 410 ? 17.934 4.335 -33.714 1.00 87.12 410 VAL A N 1
ATOM 3045 C CA . VAL A 1 410 ? 19.033 4.843 -34.531 1.00 87.12 410 VAL A CA 1
ATOM 3046 C C . VAL A 1 410 ? 18.610 6.202 -35.066 1.00 87.12 410 VAL A C 1
ATOM 3048 O O . VAL A 1 410 ? 17.661 6.302 -35.848 1.00 87.12 410 VAL A O 1
ATOM 3051 N N . VAL A 1 411 ? 19.289 7.249 -34.610 1.00 87.69 411 VAL A N 1
ATOM 3052 C CA . VAL A 1 411 ? 18.944 8.642 -34.903 1.00 87.69 411 VAL A CA 1
ATOM 3053 C C . VAL A 1 411 ? 19.827 9.233 -35.999 1.00 87.69 411 VAL A C 1
ATOM 3055 O O . VAL A 1 411 ? 20.947 8.782 -36.226 1.00 87.69 411 VAL A O 1
ATOM 3058 N N . SER A 1 412 ? 19.329 10.275 -36.663 1.00 86.44 412 SER A N 1
ATOM 3059 C CA . SER A 1 412 ? 20.160 11.135 -37.507 1.00 86.44 412 SER A CA 1
ATOM 3060 C C . SER A 1 412 ? 20.990 12.081 -36.645 1.00 86.44 412 SER A C 1
ATOM 3062 O O . SER A 1 412 ? 20.420 12.830 -35.861 1.00 86.44 412 SER A O 1
ATOM 3064 N N . GLU A 1 413 ? 22.306 12.140 -36.828 1.00 85.25 413 GLU A N 1
ATOM 3065 C CA . GLU A 1 413 ? 23.150 13.139 -36.149 1.00 85.25 413 GLU A CA 1
ATOM 3066 C C . GLU A 1 413 ? 23.057 14.532 -36.793 1.00 85.25 413 GLU A C 1
ATOM 3068 O O . GLU A 1 413 ? 23.489 15.530 -36.217 1.00 85.25 413 GLU A O 1
ATOM 3073 N N . VAL A 1 414 ? 22.462 14.621 -37.985 1.00 83.56 414 VAL A N 1
ATOM 3074 C CA . VAL A 1 414 ? 22.472 15.821 -38.824 1.00 83.56 414 VAL A CA 1
ATOM 3075 C C . VAL A 1 414 ? 21.075 16.239 -39.267 1.00 83.56 414 VAL A C 1
ATOM 3077 O O . VAL A 1 414 ? 20.143 15.436 -39.331 1.00 83.56 414 VAL A O 1
ATOM 3080 N N . MET A 1 415 ? 20.922 17.522 -39.592 1.00 85.38 415 MET A N 1
ATOM 3081 C CA . MET A 1 415 ? 19.731 18.015 -40.275 1.00 85.38 415 MET A CA 1
ATOM 3082 C C . MET A 1 415 ? 19.852 17.691 -41.760 1.00 85.38 415 MET A C 1
ATOM 3084 O O . MET A 1 415 ? 20.881 17.995 -42.363 1.00 85.38 415 MET A O 1
ATOM 3088 N N . GLY A 1 416 ? 18.803 17.148 -42.365 1.00 87.12 416 GLY A N 1
ATOM 3089 C CA . GLY A 1 416 ? 18.830 16.902 -43.800 1.00 87.12 416 GLY A CA 1
ATOM 3090 C C . GLY A 1 416 ? 17.604 16.187 -44.335 1.00 87.12 416 GLY A C 1
ATOM 3091 O O . GLY A 1 416 ? 16.686 15.834 -43.592 1.00 87.12 416 GLY A O 1
ATOM 3092 N N . LYS A 1 417 ? 17.583 15.992 -45.651 1.00 89.00 417 LYS A N 1
ATOM 3093 C CA . LYS A 1 417 ? 16.514 15.268 -46.341 1.00 89.00 417 LYS A CA 1
ATOM 3094 C C . LYS A 1 417 ? 16.870 13.788 -46.432 1.00 89.00 417 LYS A C 1
ATOM 3096 O O . LYS A 1 417 ? 17.954 13.445 -46.886 1.00 89.00 417 LYS A O 1
ATOM 3101 N N . VAL A 1 418 ? 15.963 12.898 -46.039 1.00 90.06 418 VAL A N 1
ATOM 3102 C CA . VAL A 1 418 ? 16.178 11.446 -46.134 1.00 90.06 418 VAL A CA 1
ATOM 3103 C C . VAL A 1 418 ? 16.264 11.046 -47.612 1.00 90.06 418 VAL A C 1
ATOM 3105 O O . VAL A 1 418 ? 15.263 11.096 -48.329 1.00 90.06 418 VAL A O 1
ATOM 3108 N N . LEU A 1 419 ? 17.446 10.653 -48.084 1.00 89.44 419 LEU A N 1
ATOM 3109 C CA . LEU A 1 419 ? 17.683 10.233 -49.473 1.00 89.44 419 LEU A CA 1
ATOM 3110 C C . LEU A 1 419 ? 17.124 8.844 -49.731 1.00 89.44 419 LEU A C 1
ATOM 3112 O O . LEU A 1 419 ? 16.417 8.601 -50.713 1.00 89.44 419 LEU A O 1
ATOM 3116 N N . SER A 1 420 ? 17.466 7.924 -48.840 1.00 88.75 420 SER A N 1
ATOM 3117 C CA . SER A 1 420 ? 17.133 6.518 -48.945 1.00 88.75 420 SER A CA 1
ATOM 3118 C C . SER A 1 420 ? 17.100 5.907 -47.546 1.00 88.75 420 SER A C 1
ATOM 3120 O O . SER A 1 420 ? 17.876 6.277 -46.667 1.00 88.75 420 SER A O 1
ATOM 3122 N N . VAL A 1 421 ? 16.166 4.982 -47.336 1.00 90.69 421 VAL A N 1
ATOM 3123 C CA . VAL A 1 421 ? 16.212 4.043 -46.215 1.00 90.69 421 VAL A CA 1
ATOM 3124 C C . VAL A 1 421 ? 16.510 2.691 -46.844 1.00 90.69 421 VAL A C 1
ATOM 3126 O O . VAL A 1 421 ? 15.777 2.250 -47.728 1.00 90.69 421 VAL A O 1
ATOM 3129 N N . LEU A 1 422 ? 17.633 2.093 -46.461 1.00 91.06 422 LEU A N 1
ATOM 3130 C CA . LEU A 1 422 ? 18.214 0.910 -47.109 1.00 91.06 422 LEU A CA 1
ATOM 3131 C C . LEU A 1 422 ? 17.791 -0.400 -46.435 1.00 91.06 422 LEU A C 1
ATOM 3133 O O . LEU A 1 422 ? 18.251 -1.475 -46.814 1.00 91.06 422 LEU A O 1
ATOM 3137 N N . VAL A 1 423 ? 16.930 -0.306 -45.425 1.00 92.50 423 VAL A N 1
ATOM 3138 C CA . VAL A 1 423 ? 16.413 -1.427 -44.644 1.00 92.50 423 VAL A CA 1
ATOM 3139 C C . VAL A 1 423 ? 14.894 -1.373 -44.594 1.00 92.50 423 VAL A C 1
ATOM 3141 O O . VAL A 1 423 ? 14.297 -0.300 -44.659 1.00 92.50 423 VAL A O 1
ATOM 3144 N N . SER A 1 424 ? 14.274 -2.537 -44.462 1.00 91.44 424 SER A N 1
ATOM 3145 C CA . SER A 1 424 ? 12.832 -2.713 -44.310 1.00 91.44 424 SER A CA 1
ATOM 3146 C C . SER A 1 424 ? 12.489 -3.221 -42.913 1.00 91.44 424 SER A C 1
ATOM 3148 O O . SER A 1 424 ? 13.314 -3.827 -42.230 1.00 91.44 424 SER A O 1
ATOM 3150 N N . VAL A 1 425 ? 11.250 -2.989 -42.471 1.00 90.00 425 VAL A N 1
ATOM 3151 C CA . VAL A 1 425 ? 10.746 -3.581 -41.223 1.00 90.00 425 VAL A CA 1
ATOM 3152 C C . VAL A 1 425 ? 10.800 -5.107 -41.332 1.00 90.00 425 VAL A C 1
ATOM 3154 O O . VAL A 1 425 ? 10.264 -5.679 -42.277 1.00 90.00 425 VAL A O 1
ATOM 3157 N N . GLY A 1 426 ? 11.444 -5.750 -40.359 1.00 85.50 426 GLY A N 1
ATOM 3158 C CA . GLY A 1 426 ? 11.721 -7.187 -40.340 1.00 85.50 426 GLY A CA 1
ATOM 3159 C C . GLY A 1 426 ? 13.138 -7.575 -40.776 1.00 85.50 426 GLY A C 1
ATOM 3160 O O . GLY A 1 426 ? 13.537 -8.711 -40.526 1.00 85.50 426 GLY A O 1
ATOM 3161 N N . ASP A 1 427 ? 13.920 -6.662 -41.360 1.00 90.19 427 ASP A N 1
ATOM 3162 C CA . ASP A 1 427 ? 15.289 -6.970 -41.783 1.00 90.19 427 ASP A CA 1
ATOM 3163 C C . ASP A 1 427 ? 16.220 -7.187 -40.586 1.00 90.19 427 ASP A C 1
ATOM 3165 O O . ASP A 1 427 ? 16.196 -6.431 -39.608 1.00 90.19 427 ASP A O 1
ATOM 3169 N N . ARG A 1 428 ? 17.106 -8.183 -40.707 1.00 90.06 428 ARG A N 1
ATOM 3170 C CA . ARG A 1 428 ? 18.251 -8.359 -39.808 1.00 90.06 428 ARG A CA 1
ATOM 3171 C C . ARG A 1 428 ? 19.378 -7.404 -40.208 1.00 90.06 428 ARG A C 1
ATOM 3173 O O . ARG A 1 428 ? 19.778 -7.312 -41.376 1.00 90.06 428 ARG A O 1
ATOM 3180 N N . VAL A 1 429 ? 19.897 -6.682 -39.224 1.00 91.81 429 VAL A N 1
ATOM 3181 C CA . VAL A 1 429 ? 20.978 -5.708 -39.388 1.00 91.81 429 VAL A CA 1
ATOM 3182 C C . VAL A 1 429 ? 22.090 -5.994 -38.390 1.00 91.81 429 VAL A C 1
ATOM 3184 O O . VAL A 1 429 ? 21.832 -6.306 -37.230 1.00 91.81 429 VAL A O 1
ATOM 3187 N N . GLU A 1 430 ? 23.335 -5.904 -38.847 1.00 90.81 430 GLU A N 1
ATOM 3188 C CA . GLU A 1 430 ? 24.517 -5.995 -37.991 1.00 90.81 430 GLU A CA 1
ATOM 3189 C C . GLU A 1 430 ? 24.941 -4.596 -37.537 1.00 90.81 430 GLU A C 1
ATOM 3191 O O . GLU A 1 430 ? 24.757 -3.615 -38.264 1.00 90.81 430 GLU A O 1
ATOM 3196 N N . LYS A 1 431 ? 25.532 -4.493 -36.344 1.00 87.81 431 LYS A N 1
ATOM 3197 C CA . LYS A 1 431 ? 26.130 -3.249 -35.853 1.00 87.81 431 LYS A CA 1
ATOM 3198 C C . LYS A 1 431 ? 27.123 -2.697 -36.885 1.00 87.81 431 LYS A C 1
ATOM 3200 O O . LYS A 1 431 ? 28.017 -3.406 -37.332 1.00 87.81 431 LYS A O 1
ATOM 3205 N N . GLY A 1 432 ? 26.978 -1.422 -37.232 1.00 86.69 432 GLY A N 1
ATOM 3206 C CA . GLY A 1 432 ? 27.783 -0.727 -38.239 1.00 86.69 432 GLY A CA 1
ATOM 3207 C C . GLY A 1 432 ? 27.223 -0.796 -39.663 1.00 86.69 432 GLY A C 1
ATOM 3208 O O . GLY A 1 432 ? 27.724 -0.090 -40.535 1.00 86.69 432 GLY A O 1
ATOM 3209 N N . LYS A 1 433 ? 26.167 -1.581 -39.917 1.00 92.19 433 LYS A N 1
ATOM 3210 C CA . LYS A 1 433 ? 25.497 -1.612 -41.224 1.00 92.19 433 LYS A CA 1
ATOM 3211 C C . LYS A 1 433 ? 24.848 -0.260 -41.524 1.00 92.19 433 LYS A C 1
ATOM 3213 O O . LYS A 1 433 ? 24.175 0.311 -40.668 1.00 92.19 433 LYS A O 1
ATOM 3218 N N . LEU A 1 434 ? 25.012 0.222 -42.752 1.00 91.31 434 LEU A N 1
ATOM 3219 C CA . LEU A 1 434 ? 24.327 1.412 -43.252 1.00 91.31 434 LEU A CA 1
ATOM 3220 C C . LEU A 1 434 ? 22.813 1.150 -43.329 1.00 91.31 434 LEU A C 1
ATOM 3222 O O . LEU A 1 434 ? 22.384 0.209 -43.999 1.00 91.31 434 LEU A O 1
ATOM 3226 N N . VAL A 1 435 ? 22.014 1.965 -42.637 1.00 91.69 435 VAL A N 1
ATOM 3227 C CA . VAL A 1 435 ? 20.547 1.824 -42.584 1.00 91.69 435 VAL A CA 1
ATOM 3228 C C . VAL A 1 435 ? 19.809 2.920 -43.349 1.00 91.69 435 VAL A C 1
ATOM 3230 O O . VAL A 1 435 ? 18.727 2.663 -43.876 1.00 91.69 435 VAL A O 1
ATOM 3233 N N . ALA A 1 436 ? 20.378 4.122 -43.450 1.00 91.06 436 ALA A N 1
ATOM 3234 C CA . ALA A 1 436 ? 19.807 5.220 -44.227 1.00 91.06 436 ALA A CA 1
ATOM 3235 C C . ALA A 1 436 ? 20.875 6.235 -44.651 1.00 91.06 436 ALA A C 1
ATOM 3237 O O . ALA A 1 436 ? 21.948 6.312 -44.054 1.00 91.06 436 ALA A O 1
ATOM 3238 N N . GLU A 1 437 ? 20.540 7.042 -45.652 1.00 90.81 437 GLU A N 1
ATOM 3239 C CA . GLU A 1 437 ? 21.362 8.148 -46.140 1.00 90.81 437 GLU A CA 1
ATOM 3240 C C . GLU A 1 437 ? 20.600 9.466 -46.020 1.00 90.81 437 GLU A C 1
ATOM 3242 O O . GLU A 1 437 ? 19.408 9.550 -46.341 1.00 90.81 437 GLU A O 1
ATOM 3247 N N . ILE A 1 438 ? 21.295 10.510 -45.577 1.00 89.06 438 ILE A N 1
ATOM 3248 C CA . ILE A 1 438 ? 20.713 11.833 -45.356 1.00 89.06 438 ILE A CA 1
ATOM 3249 C C . ILE A 1 438 ? 21.482 12.880 -46.147 1.00 89.06 438 ILE A C 1
ATOM 3251 O O . ILE A 1 438 ? 22.697 13.008 -46.022 1.00 89.06 438 ILE A O 1
ATOM 3255 N N . ASP A 1 439 ? 20.754 13.649 -46.949 1.00 87.25 439 ASP A N 1
ATOM 3256 C CA . ASP A 1 439 ? 21.286 14.764 -47.716 1.00 87.25 439 ASP A CA 1
ATOM 3257 C C . ASP A 1 439 ? 21.404 16.001 -46.827 1.00 87.25 439 ASP A C 1
ATOM 3259 O O . ASP A 1 439 ? 20.392 16.559 -46.388 1.00 87.25 439 ASP A O 1
ATOM 3263 N N . GLN A 1 440 ? 22.640 16.425 -46.576 1.00 80.38 440 GLN A N 1
ATOM 3264 C CA . GLN A 1 440 ? 22.950 17.649 -45.838 1.00 80.38 440 GLN A CA 1
ATOM 3265 C C . GLN A 1 440 ? 23.215 18.854 -46.754 1.00 80.38 440 GLN A C 1
ATOM 3267 O O . GLN A 1 440 ? 23.598 19.924 -46.267 1.00 80.38 440 GLN A O 1
ATOM 3272 N N . SER A 1 441 ? 23.090 18.701 -48.076 1.00 75.25 441 SER A N 1
ATOM 3273 C CA . SER A 1 441 ? 23.561 19.716 -49.010 1.00 75.25 441 SER A CA 1
ATOM 3274 C C . SER A 1 441 ? 22.810 21.040 -48.839 1.00 75.25 441 SER A C 1
ATOM 3276 O O . SER A 1 441 ? 21.581 21.136 -48.826 1.00 75.25 441 SER A O 1
ATOM 3278 N N . LYS A 1 442 ? 23.601 22.102 -48.676 1.00 66.56 442 LYS A N 1
ATOM 3279 C CA . LYS A 1 442 ? 23.136 23.488 -48.724 1.00 66.56 442 LYS A CA 1
ATOM 3280 C C . LYS A 1 442 ? 23.269 23.981 -50.169 1.00 66.56 442 LYS A C 1
ATOM 3282 O O . LYS A 1 442 ? 24.220 23.577 -50.843 1.00 66.56 442 LYS A O 1
ATOM 3287 N N . PRO A 1 443 ? 22.373 24.857 -50.661 1.00 61.88 443 PRO A N 1
ATOM 3288 C CA . PRO A 1 443 ? 22.474 25.388 -52.019 1.00 61.88 443 PRO A CA 1
ATOM 3289 C C . PRO A 1 443 ? 23.879 25.958 -52.295 1.00 61.88 443 PRO A C 1
ATOM 3291 O O . PRO A 1 443 ? 24.319 26.861 -51.588 1.00 61.88 443 PRO A O 1
ATOM 3294 N N . GLY A 1 444 ? 24.582 25.415 -53.299 1.00 64.00 444 GLY A N 1
ATOM 3295 C CA . GLY A 1 444 ? 25.928 25.853 -53.708 1.00 64.00 444 GLY A CA 1
ATOM 3296 C C . GLY A 1 444 ? 27.118 25.032 -53.183 1.00 64.00 444 GLY A C 1
ATOM 3297 O O . GLY A 1 444 ? 28.250 25.381 -53.504 1.00 64.00 444 GLY A O 1
ATOM 3298 N N . MET A 1 445 ? 26.898 23.956 -52.417 1.00 60.72 445 MET A N 1
ATOM 3299 C CA . MET A 1 445 ? 27.956 23.055 -51.921 1.00 60.72 445 MET A CA 1
ATOM 3300 C C . MET A 1 445 ? 27.931 21.683 -52.610 1.00 60.72 445 MET A C 1
ATOM 3302 O O . MET A 1 445 ? 26.893 21.235 -53.097 1.00 60.72 445 MET A O 1
ATOM 3306 N N . GLN A 1 446 ? 29.089 21.018 -52.644 1.00 63.25 446 GLN A N 1
ATOM 3307 C CA . GLN A 1 446 ? 29.253 19.669 -53.190 1.00 63.25 446 GLN A CA 1
ATOM 3308 C C . GLN A 1 446 ? 28.503 18.639 -52.329 1.00 63.25 446 GLN A C 1
ATOM 3310 O O . GLN A 1 446 ? 28.426 18.770 -51.109 1.00 63.25 446 GLN A O 1
ATOM 3315 N N . TYR A 1 447 ? 27.904 17.646 -52.984 1.00 68.19 447 TYR A N 1
ATOM 3316 C CA . TYR A 1 447 ? 27.048 16.643 -52.355 1.00 68.19 447 TYR A CA 1
ATOM 3317 C C . TYR A 1 447 ? 27.873 15.621 -51.562 1.00 68.19 447 TYR A C 1
ATOM 3319 O O . TYR A 1 447 ? 28.647 14.870 -52.153 1.00 68.19 447 TYR A O 1
ATOM 3327 N N . GLU A 1 448 ? 27.654 15.558 -50.249 1.00 71.06 448 GLU A N 1
ATOM 3328 C CA . GLU A 1 448 ? 28.156 14.493 -49.377 1.00 71.06 448 GLU A CA 1
ATOM 3329 C C . GLU A 1 448 ? 26.993 13.933 -48.539 1.00 71.06 448 GLU A C 1
ATOM 3331 O O . GLU A 1 448 ? 26.456 14.637 -47.677 1.00 71.06 448 GLU A O 1
ATOM 3336 N N . PRO A 1 449 ? 26.548 12.690 -48.800 1.00 76.31 449 PRO A N 1
ATOM 3337 C CA . PRO A 1 449 ? 25.492 12.066 -48.020 1.00 76.31 449 PRO A CA 1
ATOM 3338 C C . PRO A 1 449 ? 26.022 11.641 -46.649 1.00 76.31 449 PRO A C 1
ATOM 3340 O O . PRO A 1 449 ? 27.108 11.080 -46.514 1.00 76.31 449 PRO A O 1
ATOM 3343 N N . SER A 1 450 ? 25.220 11.870 -45.616 1.00 83.75 450 SER A N 1
ATOM 3344 C CA . SER A 1 450 ? 25.495 11.408 -44.262 1.00 83.75 450 SER A CA 1
ATOM 3345 C C . SER A 1 450 ? 24.964 9.999 -44.064 1.00 83.75 450 SER A C 1
ATOM 3347 O O . SER A 1 450 ? 23.771 9.747 -44.255 1.00 83.75 450 SER A O 1
ATOM 3349 N N . ALA A 1 451 ? 25.849 9.091 -43.671 1.00 85.56 451 ALA A N 1
ATOM 3350 C CA . ALA A 1 451 ? 25.505 7.716 -43.355 1.00 85.56 451 ALA A CA 1
ATOM 3351 C C . ALA A 1 451 ? 24.870 7.616 -41.963 1.00 85.56 451 ALA A C 1
ATOM 3353 O O . ALA A 1 451 ? 25.482 7.987 -40.964 1.00 85.56 451 ALA A O 1
ATOM 3354 N N . VAL A 1 452 ? 23.673 7.039 -41.890 1.00 86.81 452 VAL A N 1
ATOM 3355 C CA . VAL A 1 452 ? 23.071 6.585 -40.635 1.00 86.81 452 VAL A CA 1
ATOM 3356 C C . VAL A 1 452 ? 23.372 5.098 -40.498 1.00 86.81 452 VAL A C 1
ATOM 3358 O O . VAL A 1 452 ? 22.965 4.303 -41.348 1.00 86.81 452 VAL A O 1
ATOM 3361 N N . ILE A 1 453 ? 24.096 4.714 -39.447 1.00 90.00 453 ILE A N 1
ATOM 3362 C CA . ILE A 1 453 ? 24.557 3.336 -39.222 1.00 90.00 453 ILE A CA 1
ATOM 3363 C C . ILE A 1 453 ? 23.846 2.686 -38.033 1.00 90.00 453 ILE A C 1
ATOM 3365 O O . ILE A 1 453 ? 23.523 3.344 -37.049 1.00 90.00 453 ILE A O 1
ATOM 3369 N N . ALA A 1 454 ? 23.617 1.376 -38.108 1.00 87.88 454 ALA A N 1
ATOM 3370 C CA . ALA A 1 454 ? 23.022 0.606 -37.023 1.00 87.88 454 ALA A CA 1
ATOM 3371 C C . ALA A 1 454 ? 23.942 0.578 -35.791 1.00 87.88 454 ALA A C 1
ATOM 3373 O O . ALA A 1 454 ? 25.070 0.088 -35.860 1.00 87.88 454 ALA A O 1
ATOM 3374 N N . THR A 1 455 ? 23.457 1.043 -34.640 1.00 84.69 455 THR A N 1
ATOM 3375 C CA . THR A 1 455 ? 24.267 1.092 -33.409 1.00 84.69 455 THR A CA 1
ATOM 3376 C C . THR A 1 455 ? 24.346 -0.249 -32.673 1.00 84.69 455 THR A C 1
ATOM 3378 O O . THR A 1 455 ? 25.285 -0.485 -31.907 1.00 84.69 455 THR A O 1
ATOM 3381 N N . ILE A 1 456 ? 23.395 -1.151 -32.939 1.00 86.06 456 ILE A N 1
ATOM 3382 C CA . ILE A 1 456 ? 23.335 -2.523 -32.416 1.00 86.06 456 ILE A CA 1
ATOM 3383 C C . ILE A 1 456 ? 22.979 -3.510 -33.534 1.00 86.06 456 ILE A C 1
ATOM 3385 O O . ILE A 1 456 ? 22.363 -3.124 -34.528 1.00 86.06 456 ILE A O 1
ATOM 3389 N N . SER A 1 457 ? 23.334 -4.784 -33.353 1.00 87.38 457 SER A N 1
ATOM 3390 C CA . SER A 1 457 ? 22.831 -5.868 -34.204 1.00 87.38 457 SER A CA 1
ATOM 3391 C C . SER A 1 457 ? 21.427 -6.283 -33.748 1.00 87.38 457 SER A C 1
ATOM 3393 O O . SER A 1 457 ? 21.200 -6.452 -32.549 1.00 87.38 457 SER A O 1
ATOM 3395 N N . GLY A 1 458 ? 20.489 -6.467 -34.676 1.00 88.38 458 GLY A N 1
ATOM 3396 C CA . GLY A 1 458 ? 19.114 -6.845 -34.343 1.00 88.38 458 GLY A CA 1
ATOM 3397 C C . GLY A 1 458 ? 18.153 -6.820 -35.529 1.00 88.38 458 GLY A C 1
ATOM 3398 O O . GLY A 1 458 ? 18.573 -6.856 -36.684 1.00 88.38 458 GLY A O 1
ATOM 3399 N N . ILE A 1 459 ? 16.856 -6.756 -35.231 1.00 88.06 459 ILE A N 1
ATOM 3400 C CA . ILE A 1 459 ? 15.775 -6.700 -36.222 1.00 88.06 459 ILE A CA 1
ATOM 3401 C C . ILE A 1 459 ? 15.210 -5.283 -36.284 1.00 88.06 459 ILE A C 1
ATOM 3403 O O . ILE A 1 459 ? 14.938 -4.663 -35.251 1.00 88.06 459 ILE A O 1
ATOM 3407 N N . VAL A 1 460 ? 14.980 -4.777 -37.494 1.00 89.25 460 VAL A N 1
ATOM 3408 C CA . VAL A 1 460 ? 14.284 -3.504 -37.703 1.00 89.25 460 VAL A CA 1
ATOM 3409 C C . VAL A 1 460 ? 12.808 -3.647 -37.325 1.00 89.25 460 VAL A C 1
ATOM 3411 O O . VAL A 1 460 ? 12.052 -4.367 -37.971 1.00 89.25 460 VAL A O 1
ATOM 3414 N N . THR A 1 461 ? 12.387 -2.945 -36.277 1.00 85.50 461 THR A N 1
ATOM 3415 C CA . THR A 1 461 ? 11.024 -3.018 -35.719 1.00 85.50 461 THR A CA 1
ATOM 3416 C C . THR A 1 461 ? 10.099 -1.945 -36.277 1.00 85.50 461 THR A C 1
ATOM 3418 O O . THR A 1 461 ? 8.913 -2.192 -36.479 1.00 85.50 461 THR A O 1
ATOM 3421 N N . SER A 1 462 ? 10.630 -0.753 -36.548 1.00 88.56 462 SER A N 1
ATOM 3422 C CA . SER A 1 462 ? 9.890 0.330 -37.184 1.00 88.56 462 SER A CA 1
ATOM 3423 C C . SER A 1 462 ? 10.831 1.303 -37.887 1.00 88.56 462 SER A C 1
ATOM 3425 O O . SER A 1 462 ? 12.007 1.431 -37.541 1.00 88.56 462 SER A O 1
ATOM 3427 N N . ILE A 1 463 ? 10.291 1.991 -38.890 1.00 92.31 463 ILE A N 1
ATOM 3428 C CA . ILE A 1 463 ? 10.965 3.051 -39.640 1.00 92.31 463 ILE A CA 1
ATOM 3429 C C . ILE A 1 463 ? 10.013 4.254 -39.612 1.00 92.31 463 ILE A C 1
ATOM 3431 O O . ILE A 1 463 ? 9.091 4.320 -40.423 1.00 92.31 463 ILE A O 1
ATOM 3435 N N . PRO A 1 464 ? 10.141 5.158 -38.626 1.00 89.44 464 PRO A N 1
ATOM 3436 C CA . PRO A 1 464 ? 9.210 6.275 -38.451 1.00 89.44 464 PRO A CA 1
ATOM 3437 C C . PRO A 1 464 ? 9.370 7.397 -39.491 1.00 89.44 464 PRO A C 1
ATOM 3439 O O . PRO A 1 464 ? 8.540 8.304 -39.530 1.00 89.44 464 PRO A O 1
ATOM 3442 N N . VAL A 1 465 ? 10.408 7.356 -40.333 1.00 90.44 465 VAL A N 1
ATOM 3443 C CA . VAL A 1 465 ? 10.680 8.373 -41.361 1.00 90.44 465 VAL A CA 1
ATOM 3444 C C . VAL A 1 465 ? 10.385 7.862 -42.768 1.00 90.44 465 VAL A C 1
ATOM 3446 O O . VAL A 1 465 ? 10.439 6.666 -43.043 1.00 90.44 465 VAL A O 1
ATOM 3449 N N . GLN A 1 466 ? 10.105 8.784 -43.687 1.00 87.75 466 GLN A N 1
ATOM 3450 C CA . GLN A 1 466 ? 9.865 8.476 -45.096 1.00 87.75 466 GLN A CA 1
ATOM 3451 C C . GLN A 1 466 ? 10.952 9.087 -45.978 1.00 87.75 466 GLN A C 1
ATOM 3453 O O . GLN A 1 466 ? 11.493 10.155 -45.680 1.00 87.75 466 GLN A O 1
ATOM 3458 N N . LYS A 1 467 ? 11.241 8.431 -47.106 1.00 90.38 467 LYS A N 1
ATOM 3459 C CA . LYS A 1 467 ? 12.123 8.980 -48.138 1.00 90.38 467 LYS A CA 1
ATOM 3460 C C . LYS A 1 467 ? 11.616 10.352 -48.588 1.00 90.38 467 LYS A C 1
ATOM 3462 O O . LYS A 1 467 ? 10.446 10.521 -48.914 1.00 90.38 467 LYS A O 1
ATOM 3467 N N . GLY A 1 468 ? 12.517 11.323 -48.629 1.00 86.50 468 GLY A N 1
ATOM 3468 C CA . GLY A 1 468 ? 12.240 12.702 -49.005 1.00 86.50 468 GLY A CA 1
ATOM 3469 C C . GLY A 1 468 ? 11.770 13.604 -47.862 1.00 86.50 468 GLY A C 1
ATOM 3470 O O . GLY A 1 468 ? 11.628 14.803 -48.095 1.00 86.50 468 GLY A O 1
ATOM 3471 N N . ALA A 1 469 ? 11.564 13.081 -46.650 1.00 89.50 469 ALA A N 1
ATOM 3472 C CA . ALA A 1 469 ? 11.270 13.902 -45.481 1.00 89.50 469 ALA A CA 1
ATOM 3473 C C . ALA A 1 469 ? 12.518 14.675 -45.032 1.00 89.50 469 ALA A C 1
ATOM 3475 O O . ALA A 1 469 ? 13.615 14.118 -44.996 1.00 89.50 469 ALA A O 1
ATOM 3476 N N . THR A 1 470 ? 12.353 15.945 -44.667 1.00 90.06 470 THR A N 1
ATOM 3477 C CA . THR A 1 470 ? 13.403 16.720 -43.994 1.00 90.06 470 THR A CA 1
ATOM 3478 C C . THR A 1 470 ? 13.294 16.485 -42.498 1.00 90.06 470 THR A C 1
ATOM 3480 O O . THR A 1 470 ? 12.248 16.764 -41.912 1.00 90.06 470 THR A O 1
ATOM 3483 N N . ILE A 1 471 ? 14.361 15.981 -41.885 1.00 91.44 471 ILE A N 1
ATOM 3484 C CA . ILE A 1 471 ? 14.399 15.666 -40.457 1.00 91.44 471 ILE A CA 1
ATOM 3485 C C . ILE A 1 471 ? 15.462 16.508 -39.736 1.00 91.44 471 ILE A C 1
ATOM 3487 O O . ILE A 1 471 ? 16.534 16.758 -40.297 1.00 91.44 471 ILE A O 1
ATOM 3491 N N . PRO A 1 472 ? 15.181 16.990 -38.512 1.00 90.56 472 PRO A N 1
ATOM 3492 C CA . PRO A 1 472 ? 16.183 17.642 -37.677 1.00 90.56 472 PRO A CA 1
ATOM 3493 C C . PRO A 1 472 ? 17.181 16.621 -37.085 1.00 90.56 472 PRO A C 1
ATOM 3495 O O . PRO A 1 472 ? 16.916 15.414 -37.107 1.00 90.56 472 PRO A O 1
ATOM 3498 N N . PRO A 1 473 ? 18.309 17.083 -36.514 1.00 86.44 473 PRO A N 1
ATOM 3499 C CA . PRO A 1 473 ? 19.225 16.226 -35.762 1.00 86.44 473 PRO A CA 1
ATOM 3500 C C . PRO A 1 473 ? 18.516 15.530 -34.589 1.00 86.44 473 PRO A C 1
ATOM 3502 O O . PRO A 1 473 ? 17.525 16.038 -34.064 1.00 86.44 473 PRO A O 1
ATOM 3505 N N . ASN A 1 474 ? 19.043 14.385 -34.162 1.00 83.38 474 ASN A N 1
ATOM 3506 C CA . ASN A 1 474 ? 18.504 13.475 -33.146 1.00 83.38 474 ASN A CA 1
ATOM 3507 C C . ASN A 1 474 ? 17.103 12.911 -33.445 1.00 83.38 474 ASN A C 1
ATOM 3509 O O . ASN A 1 474 ? 16.442 12.386 -32.550 1.00 83.38 474 ASN A O 1
ATOM 3513 N N . THR A 1 475 ? 16.644 12.977 -34.697 1.00 89.56 475 THR A N 1
ATOM 3514 C CA . THR A 1 475 ? 15.377 12.348 -35.100 1.00 89.56 475 THR A CA 1
ATOM 3515 C C . THR A 1 475 ? 15.578 10.845 -35.306 1.00 89.56 475 THR A C 1
ATOM 3517 O O . THR A 1 475 ? 16.468 10.476 -36.078 1.00 89.56 475 THR A O 1
ATOM 3520 N N . PRO A 1 476 ? 14.766 9.969 -34.683 1.00 89.44 476 PRO A N 1
ATOM 3521 C CA . PRO A 1 476 ? 14.794 8.529 -34.933 1.00 89.44 476 PRO A CA 1
ATOM 3522 C C . PRO A 1 476 ? 14.513 8.209 -36.400 1.00 89.44 476 PRO A C 1
ATOM 3524 O O . PRO A 1 476 ? 13.496 8.634 -36.941 1.00 89.44 476 PRO A O 1
ATOM 3527 N N . VAL A 1 477 ? 15.400 7.448 -37.034 1.00 90.62 477 VAL A N 1
ATOM 3528 C CA . VAL A 1 477 ? 15.289 7.011 -38.434 1.00 90.62 477 VAL A CA 1
ATOM 3529 C C . VAL A 1 477 ? 14.836 5.556 -38.495 1.00 90.62 477 VAL A C 1
ATOM 3531 O O . VAL A 1 477 ? 13.938 5.217 -39.261 1.00 90.62 477 VAL A O 1
ATOM 3534 N N . VAL A 1 478 ? 15.431 4.697 -37.666 1.00 91.31 478 VAL A N 1
ATOM 3535 C CA . VAL A 1 478 ? 15.126 3.263 -37.599 1.00 91.31 478 VAL A CA 1
ATOM 3536 C C . VAL A 1 478 ? 15.133 2.822 -36.143 1.00 91.31 478 VAL A C 1
ATOM 3538 O O . VAL A 1 478 ? 16.047 3.170 -35.403 1.00 91.31 478 VAL A O 1
ATOM 3541 N N . LYS A 1 479 ? 14.156 2.016 -35.732 1.00 89.00 479 LYS A N 1
ATOM 3542 C CA . LYS A 1 479 ? 14.156 1.371 -34.418 1.00 89.00 479 LYS A CA 1
ATOM 3543 C C . LYS A 1 479 ? 14.592 -0.080 -34.539 1.00 89.00 479 LYS A C 1
ATOM 3545 O O . LYS A 1 479 ? 13.920 -0.870 -35.206 1.00 89.00 479 LYS A O 1
ATOM 3550 N N . ILE A 1 480 ? 15.680 -0.449 -33.871 1.00 87.94 480 ILE A N 1
ATOM 3551 C CA . ILE A 1 480 ? 16.235 -1.808 -33.896 1.00 87.94 480 ILE A CA 1
ATOM 3552 C C . ILE A 1 480 ? 15.984 -2.469 -32.541 1.00 87.94 480 ILE A C 1
ATOM 3554 O O . ILE A 1 480 ? 16.364 -1.929 -31.504 1.00 87.94 480 ILE A O 1
ATOM 3558 N N . GLY A 1 481 ? 15.337 -3.633 -32.544 1.00 84.50 481 GLY A N 1
ATOM 3559 C CA . GLY A 1 481 ? 15.193 -4.495 -31.369 1.00 84.50 481 GLY A CA 1
ATOM 3560 C C . GLY A 1 481 ? 16.239 -5.605 -31.394 1.00 84.50 481 GLY A C 1
ATOM 3561 O O . GLY A 1 481 ? 16.465 -6.207 -32.445 1.00 84.50 481 GLY A O 1
ATOM 3562 N N . GLN A 1 482 ? 16.880 -5.886 -30.260 1.00 82.69 482 GLN A N 1
ATOM 3563 C CA . GLN A 1 482 ? 17.835 -6.987 -30.167 1.00 82.69 482 GLN A CA 1
ATOM 3564 C C . GLN A 1 482 ? 17.108 -8.330 -30.322 1.00 82.69 482 GLN A C 1
ATOM 3566 O O . GLN A 1 482 ? 16.118 -8.614 -29.645 1.00 82.69 482 GLN A O 1
ATOM 3571 N N . GLU A 1 483 ? 17.587 -9.148 -31.258 1.00 74.44 483 GLU A N 1
ATOM 3572 C CA . GLU A 1 483 ? 16.993 -10.445 -31.570 1.00 74.44 483 GLU A CA 1
ATOM 3573 C C . GLU A 1 483 ? 17.130 -11.406 -30.379 1.00 74.44 483 GLU A C 1
ATOM 3575 O O . GLU A 1 483 ? 18.153 -11.410 -29.696 1.00 74.44 483 GLU A O 1
ATOM 3580 N N . LEU A 1 484 ? 16.084 -12.204 -30.124 1.00 76.56 484 LEU A N 1
ATOM 3581 C CA . LEU A 1 484 ? 16.021 -13.206 -29.048 1.00 76.56 484 LEU A CA 1
ATOM 3582 C C . LEU A 1 484 ? 16.120 -12.665 -27.603 1.00 76.56 484 LEU A C 1
ATOM 3584 O O . LEU A 1 484 ? 16.081 -13.452 -26.661 1.00 76.56 484 LEU A O 1
ATOM 3588 N N . ASP A 1 485 ? 16.148 -11.347 -27.391 1.00 79.75 485 ASP A N 1
ATOM 3589 C CA . ASP A 1 485 ? 16.149 -10.741 -26.052 1.00 79.75 485 ASP A CA 1
ATOM 3590 C C . ASP A 1 485 ? 14.784 -10.112 -25.732 1.00 79.75 485 ASP A C 1
ATOM 3592 O O . ASP A 1 485 ? 14.586 -8.897 -25.789 1.00 79.75 485 ASP A O 1
ATOM 3596 N N . SER A 1 486 ? 13.794 -10.971 -25.470 1.00 87.31 486 SER A N 1
ATOM 3597 C CA . SER A 1 486 ? 12.414 -10.573 -25.157 1.00 87.31 486 SER A CA 1
ATOM 3598 C C . SER A 1 486 ? 12.093 -10.722 -23.670 1.00 87.31 486 SER A C 1
ATOM 3600 O O . SER A 1 486 ? 12.619 -11.598 -22.988 1.00 87.31 486 SER A O 1
ATOM 3602 N N . GLN A 1 487 ? 11.182 -9.890 -23.174 1.00 92.12 487 GLN A N 1
ATOM 3603 C CA . GLN A 1 487 ? 10.617 -9.944 -21.826 1.00 92.12 487 GLN A CA 1
ATOM 3604 C C . GLN A 1 487 ? 9.099 -9.784 -21.880 1.00 92.12 487 GLN A C 1
ATOM 3606 O O . GLN A 1 487 ? 8.550 -9.287 -22.860 1.00 92.12 487 GLN A O 1
ATOM 3611 N N . ILE A 1 488 ? 8.409 -10.188 -20.818 1.00 94.19 488 ILE A N 1
ATOM 3612 C CA . ILE A 1 488 ? 6.964 -10.005 -20.690 1.00 94.19 488 ILE A CA 1
ATOM 3613 C C . ILE A 1 488 ? 6.723 -8.914 -19.664 1.00 94.19 488 ILE A C 1
ATOM 3615 O O . ILE A 1 488 ? 7.110 -9.058 -18.507 1.00 94.19 488 ILE A O 1
ATOM 3619 N N . ARG A 1 489 ? 6.077 -7.830 -20.086 1.00 95.25 489 ARG A N 1
ATOM 3620 C CA . ARG A 1 489 ? 5.652 -6.744 -19.206 1.00 95.25 489 ARG A CA 1
ATOM 3621 C C . ARG A 1 489 ? 4.216 -6.990 -18.777 1.00 95.25 489 ARG A C 1
ATOM 3623 O O . ARG A 1 489 ? 3.340 -7.145 -19.627 1.00 95.25 489 ARG A O 1
ATOM 3630 N N . ILE A 1 490 ? 3.988 -7.030 -17.474 1.00 95.88 490 ILE A N 1
ATOM 3631 C CA . ILE A 1 490 ? 2.680 -7.247 -16.853 1.00 95.88 490 ILE A CA 1
ATOM 3632 C C . ILE A 1 490 ? 2.388 -6.111 -15.876 1.00 95.88 490 ILE A C 1
ATOM 3634 O O . ILE A 1 490 ? 3.300 -5.516 -15.302 1.00 95.88 490 ILE A O 1
ATOM 3638 N N . GLU A 1 491 ? 1.107 -5.849 -15.654 1.00 95.06 491 GLU A N 1
ATOM 3639 C CA . GLU A 1 491 ? 0.647 -4.993 -14.566 1.00 95.06 491 GLU A CA 1
ATOM 3640 C C . GLU A 1 491 ? -0.071 -5.858 -13.537 1.00 95.06 491 GLU A C 1
ATOM 3642 O O . GLU A 1 491 ? -0.975 -6.629 -13.869 1.00 95.06 491 GLU A O 1
ATOM 3647 N N . VAL A 1 492 ? 0.351 -5.756 -12.281 1.00 94.31 492 VAL A N 1
ATOM 3648 C CA . VAL A 1 492 ? -0.218 -6.541 -11.187 1.00 94.31 492 VAL A CA 1
ATOM 3649 C C . VAL A 1 492 ? -0.874 -5.607 -10.175 1.00 94.31 492 VAL A C 1
ATOM 3651 O O . VAL A 1 492 ? -0.245 -4.622 -9.784 1.00 94.31 492 VAL A O 1
ATOM 3654 N N . PRO A 1 493 ? -2.115 -5.877 -9.732 1.00 93.06 493 PRO A N 1
ATOM 3655 C CA . PRO A 1 493 ? -2.755 -5.110 -8.671 1.00 93.06 493 PRO A CA 1
ATOM 3656 C C . PRO A 1 493 ? -1.910 -5.048 -7.393 1.00 93.06 493 PRO A C 1
ATOM 3658 O O . PRO A 1 493 ? -1.311 -6.040 -6.983 1.00 93.06 493 PRO A O 1
ATOM 3661 N N . GLU A 1 494 ? -1.936 -3.904 -6.710 1.00 89.31 494 GLU A N 1
ATOM 3662 C CA . GLU A 1 494 ? -1.224 -3.675 -5.441 1.00 89.31 494 GLU A CA 1
ATOM 3663 C C . GLU A 1 494 ? -1.491 -4.776 -4.388 1.00 89.31 494 GLU A C 1
ATOM 3665 O O . GLU A 1 494 ? -0.582 -5.167 -3.659 1.00 89.31 494 GLU A O 1
ATOM 3670 N N . ARG A 1 495 ? -2.708 -5.336 -4.359 1.00 89.69 495 ARG A N 1
ATOM 3671 C CA . ARG A 1 495 ? -3.105 -6.428 -3.446 1.00 89.69 495 ARG A CA 1
ATOM 3672 C C . ARG A 1 495 ? -2.350 -7.748 -3.651 1.00 89.69 495 ARG A C 1
ATOM 3674 O O . ARG A 1 495 ? -2.272 -8.539 -2.719 1.00 89.69 495 ARG A O 1
ATOM 3681 N N . ASP A 1 496 ? -1.835 -7.999 -4.855 1.00 90.75 496 ASP A N 1
ATOM 3682 C CA . ASP A 1 496 ? -1.197 -9.272 -5.221 1.00 90.75 496 ASP A CA 1
ATOM 3683 C C . ASP A 1 496 ? 0.339 -9.193 -5.097 1.00 90.75 496 ASP A C 1
ATOM 3685 O O . ASP A 1 496 ? 1.023 -10.216 -5.059 1.00 90.75 496 ASP A O 1
ATOM 3689 N N . LEU A 1 497 ? 0.889 -7.978 -4.950 1.00 87.94 497 LEU A N 1
ATOM 3690 C CA . LEU A 1 497 ? 2.316 -7.710 -4.757 1.00 87.94 497 LEU A CA 1
ATOM 3691 C C . LEU A 1 497 ? 2.976 -8.470 -3.584 1.00 87.94 497 LEU A C 1
ATOM 3693 O O . LEU A 1 497 ? 4.115 -8.900 -3.761 1.00 87.94 497 LEU A O 1
ATOM 3697 N N . PRO A 1 498 ? 2.336 -8.675 -2.409 1.00 87.38 498 PRO A N 1
ATOM 3698 C CA . PRO A 1 498 ? 2.956 -9.396 -1.288 1.00 87.38 498 PRO A CA 1
ATOM 3699 C C . PRO A 1 498 ? 3.396 -10.819 -1.634 1.00 87.38 498 PRO A C 1
ATOM 3701 O O . PRO A 1 498 ? 4.282 -11.374 -0.986 1.00 87.38 498 PRO A O 1
ATOM 3704 N N . PHE A 1 499 ? 2.762 -11.412 -2.643 1.00 88.00 499 PHE A N 1
ATOM 3705 C CA . PHE A 1 499 ? 3.009 -12.779 -3.076 1.00 88.00 499 PHE A CA 1
ATOM 3706 C C . PHE A 1 499 ? 4.030 -12.870 -4.211 1.00 88.00 499 PHE A C 1
ATOM 3708 O O . PHE A 1 499 ? 4.284 -13.974 -4.697 1.00 88.00 499 PHE A O 1
ATOM 3715 N N . ILE A 1 500 ? 4.587 -11.732 -4.647 1.00 89.81 500 ILE A N 1
ATOM 3716 C CA . ILE A 1 500 ? 5.500 -11.648 -5.782 1.00 89.81 500 ILE A CA 1
ATOM 3717 C C . ILE A 1 500 ? 6.879 -11.147 -5.347 1.00 89.81 500 ILE A C 1
ATOM 3719 O O . ILE A 1 500 ? 7.019 -10.095 -4.726 1.00 89.81 500 ILE A O 1
ATOM 3723 N N . GLN A 1 501 ? 7.917 -11.892 -5.712 1.00 88.38 501 GLN A N 1
ATOM 3724 C CA . GLN A 1 501 ? 9.316 -11.632 -5.400 1.00 88.38 501 GLN A CA 1
ATOM 3725 C C . GLN A 1 501 ? 10.184 -11.786 -6.653 1.00 88.38 501 GLN A C 1
ATOM 3727 O O . GLN A 1 501 ? 9.841 -12.508 -7.590 1.00 88.38 501 GLN A O 1
ATOM 3732 N N . ASN A 1 502 ? 11.342 -11.122 -6.668 1.00 87.19 502 ASN A N 1
ATOM 3733 C CA . ASN A 1 502 ? 12.329 -11.332 -7.728 1.00 87.19 502 ASN A CA 1
ATOM 3734 C C . ASN A 1 502 ? 12.804 -12.794 -7.745 1.00 87.19 502 ASN A C 1
ATOM 3736 O O . ASN A 1 502 ? 12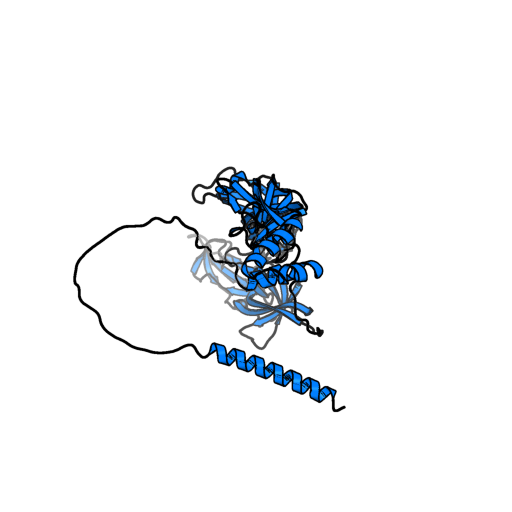.930 -13.430 -6.701 1.00 87.19 502 ASN A O 1
ATOM 3740 N N . ASN A 1 503 ? 13.113 -13.297 -8.939 1.00 88.69 503 ASN A N 1
ATOM 3741 C CA . ASN A 1 503 ? 13.509 -14.676 -9.249 1.00 88.69 503 ASN A CA 1
ATOM 3742 C C . ASN A 1 503 ? 12.426 -15.743 -9.048 1.00 88.69 503 ASN A C 1
ATOM 3744 O O . ASN A 1 503 ? 12.701 -16.933 -9.195 1.00 88.69 503 ASN A O 1
ATOM 3748 N N . GLN A 1 504 ? 11.192 -15.347 -8.762 1.00 90.56 504 GLN A N 1
ATOM 3749 C CA . GLN A 1 504 ? 10.086 -16.282 -8.622 1.00 90.56 504 GLN A CA 1
ATOM 3750 C C . GLN A 1 504 ? 9.682 -16.883 -9.969 1.00 90.56 504 GLN A C 1
ATOM 3752 O O . GLN A 1 504 ? 9.681 -16.195 -10.993 1.00 90.56 504 GLN A O 1
ATOM 3757 N N . ALA A 1 505 ? 9.339 -18.171 -9.971 1.00 92.19 505 ALA A N 1
ATOM 3758 C CA . ALA A 1 505 ? 8.956 -18.884 -11.181 1.00 92.19 505 ALA A CA 1
ATOM 3759 C C . ALA A 1 505 ? 7.596 -18.408 -11.712 1.00 92.19 505 ALA A C 1
ATOM 3761 O O . ALA A 1 505 ? 6.632 -18.216 -10.967 1.00 92.19 505 ALA A O 1
ATOM 3762 N N . ALA A 1 506 ? 7.515 -18.268 -13.029 1.00 93.94 506 ALA A N 1
ATOM 3763 C CA . ALA A 1 506 ? 6.308 -17.917 -13.749 1.00 93.94 506 ALA A CA 1
ATOM 3764 C C . ALA A 1 506 ? 6.166 -18.777 -15.008 1.00 93.94 506 ALA A C 1
ATOM 3766 O O . ALA A 1 506 ? 7.124 -19.344 -15.537 1.00 93.94 506 ALA A O 1
ATOM 3767 N N . GLN A 1 507 ? 4.943 -18.871 -15.500 1.00 94.69 507 GLN A N 1
ATOM 3768 C CA . GLN A 1 507 ? 4.612 -19.483 -16.774 1.00 94.69 507 GLN A CA 1
ATOM 3769 C C . GLN A 1 507 ? 3.752 -18.512 -17.563 1.00 94.69 507 GLN A C 1
ATOM 3771 O O . GLN A 1 507 ? 2.981 -17.747 -16.983 1.00 94.69 507 GLN A O 1
ATOM 3776 N N . PHE A 1 508 ? 3.865 -18.534 -18.882 1.00 94.69 508 PHE A N 1
ATOM 3777 C CA . PHE A 1 508 ? 3.000 -17.741 -19.734 1.00 94.69 508 PHE A CA 1
ATOM 3778 C C . PHE A 1 508 ? 2.652 -18.470 -21.024 1.00 94.69 508 PHE A C 1
ATOM 3780 O O . PHE A 1 508 ? 3.384 -19.339 -21.490 1.00 94.69 508 PHE A O 1
ATOM 3787 N N . GLN A 1 509 ? 1.513 -18.109 -21.596 1.00 95.44 509 GLN A N 1
ATOM 3788 C CA . GLN A 1 509 ? 1.040 -18.586 -22.889 1.00 95.44 509 GLN A CA 1
ATOM 3789 C C . GLN A 1 509 ? 0.800 -17.376 -23.775 1.00 95.44 509 GLN A C 1
ATOM 3791 O O . GLN A 1 509 ? 0.213 -16.391 -23.327 1.00 95.44 509 GLN A O 1
ATOM 3796 N N . LEU A 1 510 ? 1.244 -17.444 -25.024 1.00 94.94 510 LEU A N 1
ATOM 3797 C CA . LEU A 1 510 ? 0.968 -16.400 -26.003 1.00 94.94 510 LEU A CA 1
ATOM 3798 C C . LEU A 1 510 ? -0.380 -16.673 -26.656 1.00 94.94 510 LEU A C 1
ATOM 3800 O O . LEU A 1 510 ? -0.683 -17.820 -26.976 1.00 94.94 510 LEU A O 1
ATOM 3804 N N . ASP A 1 511 ? -1.162 -15.634 -26.925 1.00 92.25 511 ASP A N 1
ATOM 3805 C CA . ASP A 1 511 ? -2.466 -15.819 -27.576 1.00 92.25 511 ASP A CA 1
ATOM 3806 C C . ASP A 1 511 ? -2.329 -16.399 -28.994 1.00 92.25 511 ASP A C 1
ATOM 3808 O O . ASP A 1 511 ? -3.186 -17.155 -29.443 1.00 92.25 511 ASP A O 1
ATOM 3812 N N . ALA A 1 512 ? -1.207 -16.124 -29.667 1.00 90.88 512 ALA A N 1
ATOM 3813 C CA . ALA A 1 512 ? -0.858 -16.736 -30.949 1.00 90.88 512 ALA A CA 1
ATOM 3814 C C . ALA A 1 512 ? -0.488 -18.233 -30.843 1.00 90.88 512 ALA A C 1
ATOM 3816 O O . ALA A 1 512 ? -0.524 -18.940 -31.847 1.00 90.88 512 ALA A O 1
ATOM 3817 N N . TYR A 1 513 ? -0.130 -18.717 -29.646 1.00 92.38 513 TYR A N 1
ATOM 3818 C CA . TYR A 1 513 ? 0.311 -20.093 -29.382 1.00 92.38 513 TYR A CA 1
ATOM 3819 C C . TYR A 1 513 ? -0.308 -20.627 -28.075 1.00 92.38 513 TYR A C 1
ATOM 3821 O O . TYR A 1 513 ? 0.416 -20.882 -27.109 1.00 92.38 513 TYR A O 1
ATOM 3829 N N . PRO A 1 514 ? -1.641 -20.806 -28.013 1.00 87.50 514 PRO A N 1
ATOM 3830 C CA . PRO A 1 514 ? -2.352 -21.101 -26.765 1.00 87.50 514 PRO A CA 1
ATOM 3831 C C . PRO A 1 514 ? -1.973 -22.455 -26.145 1.00 87.50 514 PRO A C 1
ATOM 3833 O O . PRO A 1 514 ? -2.014 -22.596 -24.925 1.00 87.50 514 PRO A O 1
ATOM 3836 N N . GLU A 1 515 ? -1.558 -23.421 -26.968 1.00 91.25 515 GLU A N 1
ATOM 3837 C CA . GLU A 1 515 ? -1.147 -24.765 -26.534 1.00 91.25 515 GLU A CA 1
ATOM 3838 C C . GLU A 1 515 ? 0.300 -24.820 -26.017 1.00 91.25 515 GLU A C 1
ATOM 3840 O O . GLU A 1 515 ? 0.723 -25.811 -25.428 1.00 91.25 515 GLU A O 1
ATOM 3845 N N . THR A 1 516 ? 1.096 -23.769 -26.243 1.00 92.19 516 THR A N 1
ATOM 3846 C CA . THR A 1 516 ? 2.500 -23.734 -25.819 1.00 92.19 516 THR A CA 1
ATOM 3847 C C . THR A 1 516 ? 2.633 -22.974 -24.506 1.00 92.19 516 THR A C 1
ATOM 3849 O O . THR A 1 516 ? 2.324 -21.785 -24.431 1.00 92.19 516 THR A O 1
ATOM 3852 N N . VAL A 1 517 ? 3.132 -23.653 -23.472 1.00 92.88 517 VAL A N 1
ATOM 3853 C CA . VAL A 1 517 ? 3.491 -23.028 -22.194 1.00 92.88 517 VAL A CA 1
ATOM 3854 C C . VAL A 1 517 ? 4.969 -22.666 -22.217 1.00 92.88 517 VAL A C 1
ATOM 3856 O O . VAL A 1 517 ? 5.832 -23.527 -22.375 1.00 92.88 517 VAL A O 1
ATOM 3859 N N . PHE A 1 518 ? 5.256 -21.386 -22.037 1.00 94.25 518 PHE A N 1
ATOM 3860 C CA . PHE A 1 518 ? 6.604 -20.871 -21.864 1.00 94.25 518 PHE A CA 1
ATOM 3861 C C . PHE A 1 518 ? 6.888 -20.672 -20.376 1.00 94.25 518 PHE A C 1
ATOM 3863 O O . PHE A 1 518 ? 6.023 -20.241 -19.613 1.00 94.25 518 PHE A O 1
ATOM 3870 N N . HIS A 1 519 ? 8.118 -20.956 -19.960 1.00 94.44 519 HIS A N 1
ATOM 3871 C CA . HIS A 1 519 ? 8.577 -20.718 -18.595 1.00 94.44 519 HIS A CA 1
ATOM 3872 C C . HIS A 1 519 ? 9.331 -19.393 -18.513 1.00 94.44 519 HIS A C 1
ATOM 3874 O O . HIS A 1 519 ? 10.084 -19.034 -19.420 1.00 94.44 519 HIS A O 1
ATOM 3880 N N . ALA A 1 520 ? 9.146 -18.673 -17.414 1.00 93.81 520 ALA A N 1
ATOM 3881 C CA . ALA A 1 520 ? 9.817 -17.416 -17.127 1.00 93.81 520 ALA A CA 1
ATOM 3882 C C . ALA A 1 520 ? 10.135 -17.300 -15.634 1.00 93.81 520 ALA A C 1
ATOM 3884 O O . ALA A 1 520 ? 9.672 -18.091 -14.813 1.00 93.81 520 ALA A O 1
ATOM 3885 N N . SER A 1 521 ? 10.901 -16.281 -15.272 1.00 93.69 521 SER A N 1
ATOM 3886 C CA . SER A 1 521 ? 11.045 -15.843 -13.889 1.00 93.69 521 SER A CA 1
ATOM 3887 C C . SER A 1 521 ? 10.797 -14.347 -13.767 1.00 93.69 521 SER A C 1
ATOM 3889 O O . SER A 1 521 ? 11.010 -13.586 -14.714 1.00 93.69 521 SER A O 1
ATOM 3891 N N . VAL A 1 522 ? 10.327 -13.916 -12.598 1.00 93.69 522 VAL A N 1
ATOM 3892 C CA . VAL A 1 522 ? 10.199 -12.496 -12.263 1.00 93.69 522 VAL A CA 1
ATOM 3893 C C . VAL A 1 522 ? 11.593 -11.885 -12.252 1.00 93.69 522 VAL A C 1
ATOM 3895 O O . VAL A 1 522 ? 12.408 -12.208 -11.390 1.00 93.69 522 VAL A O 1
ATOM 3898 N N . SER A 1 523 ? 11.887 -11.030 -13.227 1.00 91.00 523 SER A N 1
ATOM 3899 C CA . SER A 1 523 ? 13.200 -10.395 -13.349 1.00 91.00 523 SER A CA 1
ATOM 3900 C C . SER A 1 523 ? 13.235 -9.005 -12.737 1.00 91.00 523 SER A C 1
ATOM 3902 O O . SER A 1 523 ? 14.278 -8.584 -12.250 1.00 91.00 523 SER A O 1
ATOM 3904 N N . GLU A 1 524 ? 12.112 -8.289 -12.779 1.00 89.50 524 GLU A N 1
ATOM 3905 C CA . GLU A 1 524 ? 12.043 -6.888 -12.383 1.00 89.50 524 GLU A CA 1
ATOM 3906 C C . GLU A 1 524 ? 10.688 -6.578 -11.752 1.00 89.50 524 GLU A C 1
ATOM 3908 O O . GLU A 1 524 ? 9.654 -6.929 -12.317 1.00 89.50 524 GLU A O 1
ATOM 3913 N N . ILE A 1 525 ? 10.684 -5.881 -10.619 1.00 90.62 525 ILE A N 1
ATOM 3914 C CA . ILE A 1 525 ? 9.473 -5.350 -9.989 1.00 90.62 525 ILE A CA 1
ATOM 3915 C C . ILE A 1 525 ? 9.682 -3.849 -9.837 1.00 90.62 525 ILE A C 1
ATOM 3917 O O . ILE A 1 525 ? 10.612 -3.425 -9.147 1.00 90.62 525 ILE A O 1
ATOM 3921 N N . ASN A 1 526 ? 8.808 -3.045 -10.441 1.00 87.19 526 ASN A N 1
ATOM 3922 C CA . ASN A 1 526 ? 8.893 -1.597 -10.330 1.00 87.19 526 ASN A CA 1
ATOM 3923 C C . ASN A 1 526 ? 8.790 -1.177 -8.840 1.00 87.19 526 ASN A C 1
ATOM 3925 O O . ASN A 1 526 ? 7.905 -1.656 -8.106 1.00 87.19 526 ASN A O 1
ATOM 3929 N N . PRO A 1 527 ? 9.721 -0.346 -8.331 1.00 81.12 527 PRO A N 1
ATOM 3930 C CA . PRO A 1 527 ? 9.662 0.137 -6.954 1.00 81.12 527 PRO A CA 1
ATOM 3931 C C . PRO A 1 527 ? 8.528 1.142 -6.717 1.00 81.12 527 PRO A C 1
ATOM 3933 O O . PRO A 1 527 ? 8.195 1.393 -5.561 1.00 81.12 527 PRO A O 1
ATOM 3936 N N . GLU A 1 528 ? 7.931 1.695 -7.772 1.00 82.88 528 GLU A N 1
ATOM 3937 C CA . GLU A 1 528 ? 6.793 2.608 -7.695 1.00 82.88 528 GLU A CA 1
ATOM 3938 C C . GLU A 1 528 ? 5.480 1.917 -8.076 1.00 82.88 528 GLU A C 1
ATOM 3940 O O . GLU A 1 528 ? 5.426 1.041 -8.944 1.00 82.88 528 GLU A O 1
ATOM 3945 N N . ILE A 1 529 ? 4.400 2.343 -7.420 1.00 86.81 529 ILE A N 1
ATOM 3946 C CA . ILE A 1 529 ? 3.032 1.969 -7.783 1.00 86.81 529 ILE A CA 1
ATOM 3947 C C . ILE A 1 529 ? 2.430 3.085 -8.625 1.00 86.81 529 ILE A C 1
ATOM 3949 O O . ILE A 1 529 ? 2.519 4.265 -8.281 1.00 86.81 529 ILE A O 1
ATOM 3953 N N . ASN A 1 530 ? 1.749 2.712 -9.705 1.00 85.94 530 ASN A N 1
ATOM 3954 C CA . ASN A 1 530 ? 0.965 3.665 -10.468 1.00 85.94 530 ASN A CA 1
ATOM 3955 C C . ASN A 1 530 ? -0.278 4.063 -9.658 1.00 85.94 530 ASN A C 1
ATOM 3957 O O . ASN A 1 530 ? -1.226 3.288 -9.523 1.00 85.94 530 ASN A O 1
ATOM 3961 N N . SER A 1 531 ? -0.288 5.283 -9.120 1.00 80.94 531 SER A N 1
ATOM 3962 C CA . SER A 1 531 ? -1.356 5.778 -8.239 1.00 80.94 531 SER A CA 1
ATOM 3963 C C . SER A 1 531 ? -2.731 5.849 -8.915 1.00 80.94 531 SER A C 1
ATOM 3965 O O . SER A 1 531 ? -3.754 5.741 -8.235 1.00 80.94 531 SER A O 1
ATOM 3967 N N . ARG A 1 532 ? -2.770 5.984 -10.249 1.00 87.06 532 ARG A N 1
ATOM 3968 C CA . ARG A 1 532 ? -4.009 6.052 -11.036 1.00 87.06 532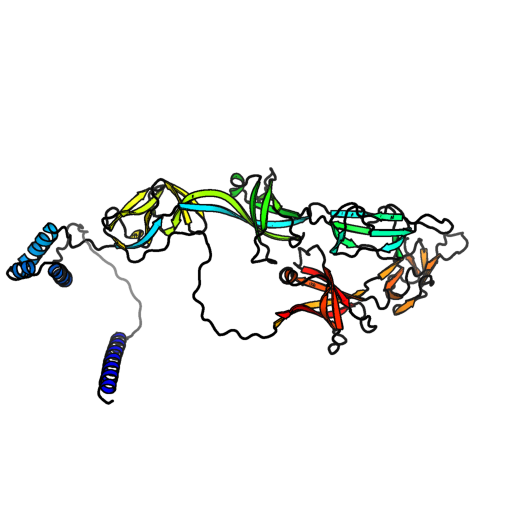 ARG A CA 1
ATOM 3969 C C . ARG A 1 532 ? -4.643 4.677 -11.229 1.00 87.06 532 ARG A C 1
ATOM 3971 O O . ARG A 1 532 ? -5.860 4.559 -11.133 1.00 87.06 532 ARG A O 1
ATOM 3978 N N . THR A 1 533 ? -3.841 3.658 -11.532 1.00 89.50 533 THR A N 1
ATOM 3979 C CA . THR A 1 533 ? -4.328 2.299 -11.841 1.00 89.50 533 THR A CA 1
ATOM 3980 C C . THR A 1 533 ? -4.246 1.339 -10.656 1.00 89.50 533 THR A C 1
ATOM 3982 O O . THR A 1 533 ? -4.859 0.278 -10.706 1.00 89.50 533 THR A O 1
ATOM 3985 N N . ARG A 1 534 ? -3.523 1.700 -9.585 1.00 89.12 534 ARG A N 1
ATOM 3986 C CA . ARG A 1 534 ? -3.221 0.838 -8.425 1.00 89.12 534 ARG A CA 1
ATOM 3987 C C . ARG A 1 534 ? -2.550 -0.478 -8.820 1.00 89.12 534 ARG A C 1
ATOM 3989 O O . ARG A 1 534 ? -2.802 -1.531 -8.231 1.00 89.12 534 ARG A O 1
ATOM 3996 N N . THR A 1 535 ? -1.688 -0.401 -9.829 1.00 92.00 535 THR A N 1
ATOM 3997 C CA . THR A 1 535 ? -0.903 -1.524 -10.341 1.00 92.00 535 THR A CA 1
ATOM 3998 C C . THR A 1 535 ? 0.593 -1.257 -10.208 1.00 92.00 535 THR A C 1
ATOM 4000 O O . THR A 1 535 ? 1.050 -0.111 -10.217 1.00 92.00 535 THR A O 1
ATOM 4003 N N . VAL A 1 536 ? 1.358 -2.337 -10.073 1.00 92.50 536 VAL A N 1
ATOM 4004 C CA . VAL A 1 536 ? 2.818 -2.358 -10.169 1.00 92.50 536 VAL A CA 1
ATOM 4005 C C . VAL A 1 536 ? 3.194 -2.990 -11.496 1.00 92.50 536 VAL A C 1
ATOM 4007 O O . VAL A 1 536 ? 2.695 -4.064 -11.838 1.00 92.50 536 VAL A O 1
ATOM 4010 N N . GLU A 1 537 ? 4.087 -2.336 -12.233 1.00 93.81 537 GLU A N 1
ATOM 4011 C CA . GLU A 1 537 ? 4.689 -2.935 -13.419 1.00 93.81 537 GLU A CA 1
ATOM 4012 C C . GLU A 1 537 ? 5.731 -3.980 -13.002 1.00 93.81 537 GLU A C 1
ATOM 4014 O O . GLU A 1 537 ? 6.611 -3.714 -12.180 1.00 93.81 537 GLU A O 1
ATOM 4019 N N . ILE A 1 538 ? 5.627 -5.179 -13.566 1.00 94.44 538 ILE A N 1
ATOM 4020 C CA . ILE A 1 538 ? 6.561 -6.281 -13.332 1.00 94.44 538 ILE A CA 1
ATOM 4021 C C . ILE A 1 538 ? 7.029 -6.793 -14.695 1.00 94.44 538 ILE A C 1
ATOM 4023 O O . ILE A 1 538 ? 6.234 -6.909 -15.632 1.00 94.44 538 ILE A O 1
ATOM 4027 N N . LYS A 1 539 ? 8.322 -7.103 -14.820 1.00 94.38 539 LYS A N 1
ATOM 4028 C CA . LYS A 1 539 ? 8.886 -7.741 -16.014 1.00 94.38 539 LYS A CA 1
ATOM 4029 C C . LYS A 1 539 ? 9.291 -9.171 -15.708 1.00 94.38 539 LYS A C 1
ATOM 4031 O O . LYS A 1 539 ? 9.909 -9.453 -14.678 1.00 94.38 539 LYS A O 1
ATOM 4036 N N . LEU A 1 540 ? 8.964 -10.064 -16.633 1.00 94.25 540 LEU A N 1
ATOM 4037 C CA . LEU A 1 540 ? 9.352 -11.465 -16.597 1.00 94.25 540 LEU A CA 1
ATOM 4038 C C . LEU A 1 540 ? 10.396 -11.747 -17.673 1.00 94.25 540 LEU A C 1
ATOM 4040 O O . LEU A 1 540 ? 10.234 -11.342 -18.828 1.00 94.25 540 LEU A O 1
ATOM 4044 N N . LYS A 1 541 ? 11.432 -12.497 -17.305 1.00 93.19 541 LYS A N 1
ATOM 4045 C CA . LYS A 1 541 ? 12.453 -12.994 -18.224 1.00 93.19 541 LYS A CA 1
ATOM 4046 C C . LYS A 1 541 ? 12.115 -14.432 -18.634 1.00 93.19 541 LYS A C 1
ATOM 4048 O O . LYS A 1 541 ? 12.072 -15.295 -17.755 1.00 93.19 541 LYS A O 1
ATOM 4053 N N . PRO A 1 542 ? 11.897 -14.718 -19.930 1.00 93.00 542 PRO A N 1
ATOM 4054 C CA . PRO A 1 542 ? 11.776 -16.081 -20.432 1.00 93.00 542 PRO A CA 1
ATOM 4055 C C . PRO A 1 542 ? 13.004 -16.916 -20.062 1.00 93.00 542 PRO A C 1
ATOM 4057 O O . PRO A 1 542 ? 14.136 -16.435 -20.127 1.00 93.00 542 PRO A O 1
ATOM 4060 N N . ALA A 1 543 ? 12.785 -18.175 -19.689 1.00 90.56 543 ALA A N 1
ATOM 4061 C CA . ALA A 1 543 ? 13.864 -19.097 -19.347 1.00 90.56 543 ALA A CA 1
ATOM 4062 C C . ALA A 1 543 ? 14.723 -19.452 -20.572 1.00 90.56 543 ALA A C 1
ATOM 4064 O O . ALA A 1 543 ? 15.935 -19.614 -20.452 1.00 90.56 543 ALA A O 1
ATOM 4065 N N . VAL A 1 544 ? 14.089 -19.545 -21.745 1.00 87.62 544 VAL A N 1
ATOM 4066 C CA . VAL A 1 544 ? 14.733 -19.867 -23.021 1.00 87.62 544 VAL A CA 1
ATOM 4067 C C . VAL A 1 544 ? 14.312 -18.824 -24.061 1.00 87.62 544 VAL A C 1
ATOM 4069 O O . VAL A 1 544 ? 13.112 -18.573 -24.203 1.00 87.62 544 VAL A O 1
ATOM 4072 N N . PRO A 1 545 ? 15.265 -18.201 -24.778 1.00 83.00 545 PRO A N 1
ATOM 4073 C CA . PRO A 1 545 ? 14.957 -17.385 -25.945 1.00 83.00 545 PRO A CA 1
ATOM 4074 C C . PRO A 1 545 ? 14.240 -18.200 -27.026 1.00 83.00 545 PRO A C 1
ATOM 4076 O O . PRO A 1 545 ? 14.659 -19.309 -27.342 1.00 83.00 545 PRO A O 1
ATOM 4079 N N . ASP A 1 546 ? 13.179 -17.652 -27.611 1.00 84.44 546 ASP A N 1
ATOM 4080 C CA . ASP A 1 546 ? 12.365 -18.345 -28.614 1.00 84.44 546 ASP A CA 1
ATOM 4081 C C . ASP A 1 546 ? 11.933 -17.359 -29.706 1.00 84.44 546 ASP A C 1
ATOM 4083 O O . ASP A 1 546 ? 11.365 -16.308 -29.408 1.00 84.44 546 ASP A O 1
ATOM 4087 N N . GLU A 1 547 ? 12.187 -17.699 -30.972 1.00 83.12 547 GLU A N 1
ATOM 4088 C CA . GLU A 1 547 ? 11.857 -16.862 -32.138 1.00 83.12 547 GLU A CA 1
ATOM 4089 C C . GLU A 1 547 ? 10.346 -16.628 -32.305 1.00 83.12 547 GLU A C 1
ATOM 4091 O O . GLU A 1 547 ? 9.919 -15.672 -32.961 1.00 83.12 547 GLU A O 1
ATOM 4096 N N . ARG A 1 548 ? 9.512 -17.486 -31.705 1.00 86.00 548 ARG A N 1
ATOM 4097 C CA . ARG A 1 548 ? 8.052 -17.338 -31.724 1.00 86.00 548 ARG A CA 1
ATOM 4098 C C . ARG A 1 548 ? 7.581 -16.164 -30.871 1.00 86.00 548 ARG A C 1
ATOM 4100 O O . ARG A 1 548 ? 6.485 -15.658 -31.113 1.00 86.00 548 ARG A O 1
ATOM 4107 N N . MET A 1 549 ? 8.386 -15.716 -29.904 1.00 87.56 549 MET A N 1
ATOM 4108 C CA . MET A 1 549 ? 8.089 -14.548 -29.079 1.00 87.56 549 MET A CA 1
ATOM 4109 C C . MET A 1 549 ? 8.383 -13.267 -29.863 1.00 87.56 549 MET A C 1
ATOM 4111 O O . MET A 1 549 ? 9.532 -12.853 -29.998 1.00 87.56 549 MET A O 1
ATOM 4115 N N . LYS A 1 550 ? 7.335 -12.614 -30.371 1.00 85.81 550 LYS A N 1
ATOM 4116 C CA . LYS A 1 550 ? 7.455 -11.316 -31.047 1.00 85.81 550 LYS A CA 1
ATOM 4117 C C . LYS A 1 550 ? 6.926 -10.202 -30.156 1.00 85.81 550 LYS A C 1
ATOM 4119 O O . LYS A 1 550 ? 5.884 -10.355 -29.517 1.00 85.81 550 LYS A O 1
ATOM 4124 N N . ALA A 1 551 ? 7.623 -9.068 -30.138 1.00 85.19 551 ALA A N 1
ATOM 4125 C CA . ALA A 1 551 ? 7.165 -7.901 -29.397 1.00 85.19 551 ALA A CA 1
ATOM 4126 C C . ALA A 1 551 ? 5.771 -7.453 -29.872 1.00 85.19 551 ALA A C 1
ATOM 4128 O O . ALA A 1 551 ? 5.457 -7.504 -31.060 1.00 85.19 551 ALA A O 1
ATOM 4129 N N . GLY A 1 552 ? 4.936 -7.030 -28.926 1.00 86.50 552 GLY A N 1
ATOM 4130 C CA . GLY A 1 552 ? 3.535 -6.675 -29.150 1.00 86.50 552 GLY A CA 1
ATOM 4131 C C . GLY A 1 552 ? 2.546 -7.832 -28.980 1.00 86.50 552 GLY A C 1
ATOM 4132 O O . GLY A 1 552 ? 1.347 -7.578 -28.926 1.00 86.50 552 GLY A O 1
ATOM 4133 N N . MET A 1 553 ? 3.005 -9.081 -28.849 1.00 92.88 553 MET A N 1
ATOM 4134 C CA . MET A 1 553 ? 2.115 -10.214 -28.567 1.00 92.88 553 MET A CA 1
ATOM 4135 C C . MET A 1 553 ? 1.541 -10.151 -27.149 1.00 92.88 553 MET A C 1
ATOM 4137 O O . MET A 1 553 ? 2.260 -9.859 -26.193 1.00 92.88 553 MET A O 1
ATOM 4141 N N . SER A 1 554 ? 0.262 -10.491 -27.011 1.00 93.75 554 SER A N 1
ATOM 4142 C CA . SER A 1 554 ? -0.408 -10.664 -25.723 1.00 93.75 554 SER A CA 1
ATOM 4143 C C . SER A 1 554 ? -0.040 -12.003 -25.085 1.00 93.75 554 SER A C 1
ATOM 4145 O O . SER A 1 554 ? 0.057 -13.031 -25.763 1.00 93.75 554 SER A O 1
ATOM 4147 N N . ALA A 1 555 ? 0.170 -11.980 -23.771 1.00 94.69 555 ALA A N 1
ATOM 4148 C CA . ALA A 1 555 ? 0.540 -13.136 -22.973 1.00 94.69 555 ALA A CA 1
ATOM 4149 C C . ALA A 1 555 ? -0.402 -13.290 -21.775 1.00 94.69 555 ALA A C 1
ATOM 4151 O O . ALA A 1 555 ? -0.624 -12.339 -21.028 1.00 94.69 555 ALA A O 1
ATOM 4152 N N . ARG A 1 556 ? -0.900 -14.503 -21.544 1.00 95.81 556 ARG A N 1
ATOM 4153 C CA . ARG A 1 556 ? -1.566 -14.890 -20.294 1.00 95.81 556 ARG A CA 1
ATOM 4154 C C . ARG A 1 556 ? -0.523 -15.461 -19.353 1.00 95.81 556 ARG A C 1
ATOM 4156 O O . ARG A 1 556 ? 0.174 -16.402 -19.718 1.00 95.81 556 ARG A O 1
ATOM 4163 N N . VAL A 1 557 ? -0.402 -14.890 -18.164 1.00 95.31 557 VAL A N 1
ATOM 4164 C CA . VAL A 1 557 ? 0.717 -15.117 -17.248 1.00 95.31 557 VAL A CA 1
ATOM 4165 C C . VAL A 1 557 ? 0.219 -15.695 -15.928 1.00 95.31 557 VAL A C 1
ATOM 4167 O O . VAL A 1 557 ? -0.766 -15.221 -15.364 1.00 95.31 557 VAL A O 1
ATOM 4170 N N . LYS A 1 558 ? 0.941 -16.695 -15.420 1.00 93.75 558 LYS A N 1
ATOM 4171 C CA . LYS A 1 558 ? 0.746 -17.325 -14.113 1.00 93.75 558 LYS A CA 1
ATOM 4172 C C . LYS A 1 558 ? 2.042 -17.252 -13.311 1.00 93.75 558 LYS A C 1
ATOM 4174 O O . LYS A 1 558 ? 3.033 -17.865 -13.699 1.00 93.75 558 LYS A O 1
ATOM 4179 N N . ILE A 1 559 ? 2.043 -16.531 -12.195 1.00 92.06 559 ILE A N 1
ATOM 4180 C CA . ILE A 1 559 ? 3.195 -16.451 -11.280 1.00 92.06 559 ILE A CA 1
ATOM 4181 C C . ILE A 1 559 ? 2.934 -17.387 -10.103 1.00 92.06 559 ILE A C 1
ATOM 4183 O O . ILE A 1 559 ? 1.881 -17.282 -9.475 1.00 92.06 559 ILE A O 1
ATOM 4187 N N . LEU A 1 560 ? 3.862 -18.300 -9.810 1.00 86.81 560 LEU A N 1
ATOM 4188 C CA . LEU A 1 560 ? 3.721 -19.262 -8.713 1.00 86.81 560 LEU A CA 1
ATOM 4189 C C . LEU A 1 560 ? 3.996 -18.571 -7.379 1.00 86.81 560 LEU A C 1
ATOM 4191 O O . LEU A 1 560 ? 5.127 -18.158 -7.161 1.00 86.81 560 LEU A O 1
ATOM 4195 N N . THR A 1 561 ? 3.012 -18.464 -6.483 1.00 79.50 561 THR A N 1
ATOM 4196 C CA . THR A 1 561 ? 3.140 -17.664 -5.249 1.00 79.50 561 THR A CA 1
ATOM 4197 C C . THR A 1 561 ? 3.708 -18.415 -4.059 1.00 79.50 561 THR A C 1
ATOM 4199 O O . THR A 1 561 ? 4.499 -17.836 -3.329 1.00 79.50 561 THR A O 1
ATOM 4202 N N . ASN A 1 562 ? 3.305 -19.672 -3.863 1.00 67.06 562 ASN A N 1
ATOM 4203 C CA . ASN A 1 562 ? 3.885 -20.644 -2.933 1.00 67.06 562 ASN A CA 1
ATOM 4204 C C . ASN A 1 562 ? 3.252 -22.024 -3.183 1.00 67.06 562 ASN A C 1
ATOM 4206 O O . ASN A 1 562 ? 2.073 -22.112 -3.541 1.00 67.06 562 ASN A O 1
ATOM 4210 N N . VAL A 1 563 ? 4.039 -23.077 -2.961 1.00 54.66 563 VAL A N 1
ATOM 4211 C CA . VAL A 1 563 ? 3.565 -24.455 -2.770 1.00 54.66 563 VAL A CA 1
ATOM 4212 C C . VAL A 1 563 ? 3.494 -24.655 -1.256 1.00 54.66 563 VAL A C 1
ATOM 4214 O O . VAL A 1 563 ? 4.494 -24.413 -0.577 1.00 54.66 563 VAL A O 1
ATOM 4217 N N . LYS A 1 564 ? 2.319 -24.977 -0.717 1.00 51.91 564 LYS A N 1
ATOM 4218 C CA . LYS A 1 564 ? 2.127 -25.257 0.713 1.00 51.91 564 LYS A CA 1
ATOM 4219 C C . LYS A 1 564 ? 1.644 -26.670 0.939 1.00 51.91 564 LYS A C 1
ATOM 4221 O O . LYS A 1 564 ? 0.799 -27.110 0.128 1.00 51.91 564 LYS A O 1
#

Foldseek 3Di:
DPPVVVVVVVVVVVVVVVVVVVVVVVPPDDDDDDDDDDDDDDDDDDDDDDDDPDDDDPDDDDPVLLVVLLVVDDPVLNVVLVPDDPVCSVVSSQVVCVVVVHHPDQPAFEFAKEFWFFFKDFDWDKWKWFKAFPDKDFQFDQAWAFWADADDDFQDWFAFFQFGTKGFRDDVPDGDDIDTGTDRHTAGWQFADDDGLDTHHRGHGGTMGTHLQGIKIKIWAALVCPVLDDFQFKKWKDFLLHNPDTWIKGFHDWAPDQDPVRNITITMIDTPDRDLLDFGLTMITMITTRDMDGRFTKDFPLQWDDDPPFTWWWWQDPQQWTATWTFDWDDDPPRMTTTPDGDDGGTMTTNPSVVVHDGRRRHDHPYYDYHDDDDDDDDDDDDDDDDDDDKDWDKDKFKWFKDFPDKDQQWAQAWFAWADQPDDQFDWFAFFAFGTWGWPDDPPDDTDIDTRTHSHTAGFHDAPDDHGDTDHGRHGGTMGGHALRMKIKTWAASNCVVLADFQFKK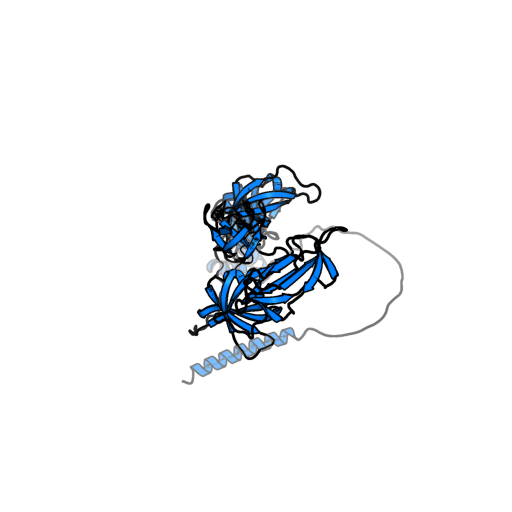WKAWPVGNPDIWIWTFHHWNSHADNVVNIIITIIGTPGRDNVRDGGIMMIMITTRDTD

Mean predicted aligned error: 18.85 Å

Solvent-accessible surface area (backbone atoms only — not comparable to full-atom values): 31935 Å² total; per-residue (Å²): 134,73,64,67,59,51,54,54,53,54,54,54,54,56,55,51,54,56,56,53,54,57,58,58,66,75,71,71,82,86,88,84,90,87,87,87,87,86,86,88,90,82,86,89,79,88,79,85,80,88,79,84,96,80,82,83,84,85,74,72,81,50,76,66,57,54,54,58,56,54,68,73,48,54,76,74,54,45,59,57,43,68,73,44,59,81,86,51,29,60,63,49,52,52,49,57,30,48,79,70,73,45,77,88,83,71,80,53,40,64,26,26,30,28,42,28,41,64,37,74,50,71,39,65,47,84,42,55,29,40,28,39,60,74,45,77,46,71,40,52,34,88,51,45,28,32,25,75,40,68,74,70,56,49,43,39,76,44,48,56,64,39,72,41,37,30,31,37,48,51,52,99,94,45,92,53,78,68,43,76,41,49,34,91,52,53,25,28,24,60,41,68,73,66,52,71,50,40,77,43,46,58,66,39,66,40,33,30,35,32,30,68,83,38,52,33,33,43,31,60,44,51,58,94,48,53,92,50,63,52,84,64,28,47,27,44,33,35,32,79,52,39,78,89,51,78,44,54,27,27,30,73,44,71,52,93,59,66,41,82,89,78,43,26,26,49,34,31,30,33,59,75,62,80,50,90,84,69,38,37,44,40,61,34,46,32,40,38,45,52,47,77,40,78,68,31,37,32,40,50,50,69,27,60,40,82,49,91,97,46,36,24,33,35,37,50,49,98,83,40,26,28,35,72,36,60,39,43,76,60,58,73,53,97,65,34,28,29,46,77,42,68,81,57,80,65,43,35,34,32,49,36,54,62,92,76,58,53,72,70,38,48,46,36,81,76,43,80,49,79,51,76,68,82,86,73,80,86,86,74,94,74,89,85,74,88,86,77,93,69,86,46,75,44,66,52,77,43,57,29,35,29,34,57,71,46,65,48,69,34,46,32,87,50,55,28,32,28,67,40,65,75,64,53,75,69,39,81,44,50,55,67,39,74,39,32,35,29,39,53,64,53,96,93,55,81,85,60,72,44,78,32,49,30,65,55,52,23,29,29,71,42,60,86,57,54,73,65,42,76,42,57,52,71,37,57,46,39,34,34,29,35,69,66,38,56,29,36,43,30,62,41,50,48,64,58,47,81,56,60,55,79,70,33,52,28,37,34,25,37,74,93,40,71,90,48,80,43,52,26,25,30,68,32,51,48,56,48,39,42,69,89,77,46,24,28,49,32,34,28,37,52,74,65,74,48,88,85,70,47,68,76,38,51,27,47,34,38,35,56,50,50,78,83

Sequence (564 aa):
MNKVIKIIVTAALVAGLVLLLIVVLQNFGIVGSGAKGAPPRGVSQGGEAAPDKTAPDSAGPTPKEMIEAFQLLKPDQREEVQKLPEEERMPAIQKILADQGITLGKTAVAVSVTKVETGEIRDYIKLNGDVISKKNVDIVSDRSGVITGLWMDIGRKVVKDDVIAEIDPSASGTSLARTLVKAPITGTISSLRVSVGNTVSMGSPLASVNSVENIQIRAFVPERYISSVRYNSEVELSFDAYPNDVFMGRVSAINPVVDSSSRTMEIRIDPLIPDFRIKGGMFSKIKLFTRISYGAMLVPVDCLVRAGDGYKVFVIKDDSAAYGTPVTLGIQIDGIAEVLSGLSPGDSVVTGGSSLVEDGVTVNIVKTLPPPRIKGTQLYPVRVTAAAEGELTAYVNTNGVVIYKSSVDVVSEVMGKVLSVLVSVGDRVEKGKLVAEIDQSKPGMQYEPSAVIATISGIVTSIPVQKGATIPPNTPVVKIGQELDSQIRIEVPERDLPFIQNNQAAQFQLDAYPETVFHASVSEINPEINSRTRTVEIKLKPAVPDERMKAGMSARVKILTNVK